Protein AF-A0A8T2MP63-F1 (afdb_monomer)

Radius of gyration: 45.12 Å; Cα contacts (8 Å, |Δi|>4): 1396; chains: 1; bounding box: 108×59×143 Å

Foldseek 3Di:
DEAAAEDAAEAAEAAAEDADEHAYYHAEYAAEHAEYHAEYEDEYAEYHHEYAAEYAEYHAYYAHYHHEYHAEYAAEYAEYHHAYEEYEEEYAHEHAAEYAEYAAYYEYYEYEYHAEHAAEYAEYAAEYEDEYAEYAAEHAAEYEEYHAEYEEEYAEYAHDYAAEYEEYAHEYEAEYEEYHADHEADYNYYHYYYHHYYNDYDHDHPDDDDDDDDDDDDDDDDDDDDDDDDDDDDDDDDPDPDDADDDDQEDEDEAQAKDKRKHFDPAQFDWKFKDQPNQTQDIQPDGRDPDPQKAWDDRDRGITMIMGGRDHQVSFAKMKIWTHGPPGIDIDIYTYHYWYWKDWPDWDAADEEEQQAKDKIFTDIDIVVRKWKWKAFPPPRDIDTDRIDIDGRDHQVSQGKIKIWIGDPPDHIDIDIYGYHYFDWKDWDDFEAWADDAQAKTKGKIFIDGVVFWDKFKDDPNDGDDDDPQAWDWDDDRGMIMIMGHGDDPVPFDKMKMWIGDPHGIDIDIYTHHHPPPDDPDDDDDDDDDDDDDDDDDDDDDDDDDD

Structure (mmCIF, N/CA/C/O backbone):
data_AF-A0A8T2MP63-F1
#
_entry.id   AF-A0A8T2MP63-F1
#
loop_
_atom_site.group_PDB
_atom_site.id
_atom_site.type_symbol
_atom_site.label_atom_id
_atom_site.label_alt_id
_atom_site.label_comp_id
_atom_site.label_asym_id
_atom_site.label_entity_id
_atom_site.label_seq_id
_atom_site.pdbx_PDB_ins_code
_atom_site.Cartn_x
_atom_site.Cartn_y
_atom_site.Cartn_z
_atom_site.occupancy
_atom_site.B_iso_or_equiv
_atom_site.auth_seq_id
_atom_site.auth_comp_id
_atom_site.auth_asym_id
_atom_site.auth_atom_id
_atom_site.pdbx_PDB_model_num
ATOM 1 N N . MET A 1 1 ? -12.085 0.192 -25.936 1.00 62.94 1 MET A N 1
ATOM 2 C CA . MET A 1 1 ? -12.936 -1.019 -26.039 1.00 62.94 1 MET A CA 1
ATOM 3 C C . MET A 1 1 ? -12.039 -2.243 -26.021 1.00 62.94 1 MET A C 1
ATOM 5 O O . MET A 1 1 ? -11.106 -2.307 -26.819 1.00 62.94 1 MET A O 1
ATOM 9 N N . GLU A 1 2 ? -12.310 -3.171 -25.109 1.00 70.00 2 GLU A N 1
ATOM 10 C CA . GLU A 1 2 ? -11.537 -4.400 -24.905 1.00 70.00 2 GLU A CA 1
ATOM 11 C C . GLU A 1 2 ? -12.391 -5.622 -25.235 1.00 70.00 2 GLU A C 1
ATOM 13 O O . GLU A 1 2 ? -13.599 -5.631 -24.996 1.00 70.00 2 GLU A O 1
ATOM 18 N N . ILE A 1 3 ? -11.767 -6.661 -25.787 1.00 70.75 3 ILE A N 1
ATOM 19 C CA . ILE A 1 3 ? -12.420 -7.950 -26.026 1.00 70.75 3 ILE A CA 1
ATOM 20 C C . ILE A 1 3 ? -11.641 -9.027 -25.280 1.00 70.75 3 ILE A C 1
ATOM 22 O O . ILE A 1 3 ? -10.542 -9.403 -25.692 1.00 70.75 3 ILE A O 1
ATOM 26 N N . LYS A 1 4 ? -12.239 -9.556 -24.209 1.00 76.25 4 LYS A N 1
ATOM 27 C CA . LYS A 1 4 ? -11.685 -10.650 -23.405 1.00 76.25 4 LYS A CA 1
ATOM 28 C C . LYS A 1 4 ? -12.496 -11.920 -23.640 1.00 76.25 4 LYS A C 1
ATOM 30 O O . LYS A 1 4 ? -13.714 -11.939 -23.498 1.00 76.25 4 LYS A O 1
ATOM 35 N N . THR A 1 5 ? -11.815 -12.986 -24.048 1.00 73.44 5 THR A N 1
ATOM 36 C CA . THR A 1 5 ? -12.402 -14.318 -24.237 1.00 73.44 5 THR A CA 1
ATOM 37 C C . THR A 1 5 ? -11.623 -15.319 -23.406 1.00 73.44 5 THR A C 1
ATOM 39 O O . THR A 1 5 ? -10.478 -15.650 -23.713 1.00 73.44 5 THR A O 1
ATOM 42 N N . GLU A 1 6 ? -12.250 -15.805 -22.341 1.00 74.62 6 GLU A N 1
ATOM 43 C CA . GLU A 1 6 ? -11.635 -16.742 -21.409 1.00 74.62 6 GLU A CA 1
ATOM 44 C C . GLU A 1 6 ? -12.452 -18.025 -21.334 1.00 74.62 6 GLU A C 1
ATOM 46 O O . GLU A 1 6 ? -13.681 -18.011 -21.288 1.00 74.62 6 GLU A O 1
ATOM 51 N N . SER A 1 7 ? -11.766 -19.165 -21.322 1.00 69.06 7 SER A N 1
ATOM 52 C CA . SER A 1 7 ? -12.423 -20.459 -21.172 1.00 69.06 7 SER A CA 1
ATOM 53 C C . SER A 1 7 ? -11.658 -21.380 -20.236 1.00 69.06 7 SER A C 1
ATOM 55 O O . SER A 1 7 ? -10.466 -21.665 -20.413 1.00 69.06 7 SER A O 1
ATOM 57 N N . ARG A 1 8 ? -12.396 -21.924 -19.262 1.00 65.88 8 ARG A N 1
ATOM 58 C CA . ARG A 1 8 ? -11.932 -22.994 -18.366 1.00 65.88 8 ARG A CA 1
ATOM 59 C C . ARG A 1 8 ? -11.860 -24.350 -19.084 1.00 65.88 8 ARG A C 1
ATOM 61 O O . ARG A 1 8 ? -11.043 -25.196 -18.721 1.00 65.88 8 ARG A O 1
ATOM 68 N N . LEU A 1 9 ? -12.658 -24.532 -20.138 1.00 61.91 9 LEU A N 1
ATOM 69 C CA . LEU A 1 9 ? -12.669 -25.712 -21.007 1.00 61.91 9 LEU A CA 1
ATOM 70 C C . LEU A 1 9 ? -11.862 -25.466 -22.294 1.00 61.91 9 LEU A C 1
ATOM 72 O O . LEU A 1 9 ? -11.382 -24.364 -22.559 1.00 61.91 9 LEU A O 1
ATOM 76 N N . GLY A 1 10 ? -11.647 -26.505 -23.102 1.00 61.91 10 GLY A N 1
ATOM 77 C CA . GLY A 1 10 ? -10.907 -26.356 -24.359 1.00 61.91 10 GLY A CA 1
ATOM 78 C C . GLY A 1 10 ? -11.683 -25.534 -25.386 1.00 61.91 10 GLY A C 1
ATOM 79 O O . GLY A 1 10 ? -12.716 -25.986 -25.870 1.00 61.91 10 GLY A O 1
ATOM 80 N N . LEU A 1 11 ? -11.154 -24.372 -25.773 1.00 65.81 11 LEU A N 1
ATOM 81 C CA . LEU A 1 11 ? -11.698 -23.581 -26.878 1.00 65.81 11 LEU A CA 1
ATOM 82 C C . LEU A 1 11 ? -11.434 -24.275 -28.221 1.00 65.81 11 LEU A C 1
ATOM 84 O O . LEU A 1 11 ? -10.289 -24.460 -28.648 1.00 65.81 11 LEU A O 1
ATOM 88 N N . LYS A 1 12 ? -12.511 -24.664 -28.914 1.00 70.81 12 LYS A N 1
ATOM 89 C CA . LYS A 1 12 ? -12.406 -25.171 -30.289 1.00 70.81 12 LYS A CA 1
ATOM 90 C C . LYS A 1 12 ? -12.010 -24.039 -31.239 1.00 70.81 12 LYS A C 1
ATOM 92 O O . LYS A 1 12 ? -11.075 -24.222 -32.007 1.00 70.81 12 LYS A O 1
ATOM 97 N N . GLU A 1 13 ? -12.652 -22.880 -31.163 1.00 75.62 13 GLU A N 1
ATOM 98 C CA . GLU A 1 13 ? -12.345 -21.755 -32.045 1.00 75.62 13 GLU A CA 1
ATOM 99 C C . GLU A 1 13 ? -12.647 -20.415 -31.363 1.00 75.62 13 GLU A C 1
ATOM 101 O O . GLU A 1 13 ? -13.695 -20.266 -30.744 1.00 75.62 13 GLU A O 1
ATOM 106 N N . ALA A 1 14 ? -11.742 -19.444 -31.504 1.00 74.25 14 ALA A N 1
ATOM 107 C CA . ALA A 1 14 ? -11.954 -18.047 -31.133 1.00 74.25 14 ALA A CA 1
ATOM 108 C C . ALA A 1 14 ? -11.855 -17.182 -32.400 1.00 74.25 14 ALA A C 1
ATOM 110 O O . ALA A 1 14 ? -10.784 -17.060 -32.999 1.00 74.25 14 ALA A O 1
ATOM 111 N N . LYS A 1 15 ? -12.981 -16.615 -32.851 1.00 78.94 15 LYS A N 1
ATOM 112 C CA . LYS A 1 15 ? -13.065 -15.753 -34.041 1.00 78.94 15 LYS A CA 1
ATOM 113 C C . LYS A 1 15 ? -13.423 -14.333 -33.617 1.00 78.94 15 LYS A C 1
ATOM 115 O O . LYS A 1 15 ? -14.566 -14.075 -33.268 1.00 78.94 15 LYS A O 1
ATOM 120 N N . ILE A 1 16 ? -12.480 -13.406 -33.743 1.00 73.75 16 ILE A N 1
ATOM 121 C CA . ILE A 1 16 ? -12.694 -11.987 -33.446 1.00 73.75 16 ILE A CA 1
ATOM 122 C C . ILE A 1 16 ? -12.558 -11.194 -34.747 1.00 73.75 16 ILE A C 1
ATOM 124 O O . ILE A 1 16 ? -11.538 -11.265 -35.442 1.00 73.75 16 ILE A O 1
ATOM 128 N N . LYS A 1 17 ? -13.616 -10.463 -35.112 1.00 74.38 17 LYS A N 1
ATOM 129 C CA . LYS A 1 17 ? -13.642 -9.555 -36.263 1.00 74.38 17 LYS A CA 1
ATOM 130 C C . LYS A 1 17 ? -14.071 -8.176 -35.778 1.00 74.38 17 LYS A C 1
ATOM 132 O O . LYS A 1 17 ? -15.233 -8.006 -35.438 1.00 74.38 17 LYS A O 1
ATOM 137 N N . SER A 1 18 ? -13.162 -7.207 -35.812 1.00 64.38 18 SER A N 1
ATOM 138 C CA . SER A 1 18 ? -13.480 -5.813 -35.488 1.00 64.38 18 SER A CA 1
ATOM 139 C C . SER A 1 18 ? -13.282 -4.894 -36.689 1.00 64.38 18 SER A C 1
ATOM 141 O O . SER A 1 18 ? -12.369 -5.078 -37.505 1.00 64.38 18 SER A O 1
ATOM 143 N N . ARG A 1 19 ? -14.169 -3.902 -36.808 1.00 63.41 19 ARG A N 1
ATOM 144 C CA . ARG A 1 19 ? -14.019 -2.761 -37.722 1.00 63.41 19 ARG A CA 1
ATOM 145 C C . ARG A 1 19 ? -13.552 -1.492 -36.998 1.00 63.41 19 ARG A C 1
ATOM 147 O O . ARG A 1 19 ? -13.083 -0.598 -37.690 1.00 63.41 19 ARG A O 1
ATOM 154 N N . LEU A 1 20 ? -13.654 -1.453 -35.668 1.00 59.06 20 LEU A N 1
ATOM 155 C CA . LEU A 1 20 ? -13.300 -0.333 -34.790 1.00 59.06 20 LEU A CA 1
ATOM 156 C C . LEU A 1 20 ? -11.891 -0.515 -34.209 1.00 59.06 20 LEU A C 1
ATOM 158 O O . LEU A 1 20 ? -11.366 -1.634 -34.208 1.00 59.06 20 LEU A O 1
ATOM 162 N N . GLY A 1 21 ? -11.290 0.573 -33.718 1.00 62.19 21 GLY A N 1
ATOM 163 C CA . GLY A 1 21 ? -10.065 0.495 -32.922 1.00 62.19 21 GLY A CA 1
ATOM 164 C C . GLY A 1 21 ? -10.352 -0.182 -31.581 1.00 62.19 21 GLY A C 1
ATOM 165 O O . GLY A 1 21 ? -11.314 0.177 -30.904 1.00 62.19 21 GLY A O 1
ATOM 166 N N . LEU A 1 22 ? -9.562 -1.191 -31.219 1.00 63.44 22 LEU A N 1
ATOM 167 C CA . LEU A 1 22 ? -9.663 -1.862 -29.919 1.00 63.44 22 LEU A CA 1
ATOM 168 C C . LEU A 1 22 ? -8.367 -1.616 -29.157 1.00 63.44 22 LEU A C 1
ATOM 170 O O . LEU A 1 22 ? -7.295 -1.654 -29.752 1.00 63.44 22 LEU A O 1
ATOM 174 N N . MET A 1 23 ? -8.468 -1.381 -27.855 1.00 60.72 23 MET A N 1
ATOM 175 C CA . MET A 1 23 ? -7.282 -1.256 -27.007 1.00 60.72 23 MET A CA 1
ATOM 176 C C . MET A 1 23 ? -6.679 -2.648 -26.804 1.00 60.72 23 MET A C 1
ATOM 178 O O . MET A 1 23 ? -5.581 -2.910 -27.278 1.00 60.72 23 MET A O 1
ATOM 182 N N . GLU A 1 24 ? -7.454 -3.595 -26.276 1.00 72.44 24 GLU A N 1
ATOM 183 C CA . GLU A 1 24 ? -6.958 -4.937 -25.956 1.00 72.44 24 GLU A CA 1
ATOM 184 C C . GLU A 1 24 ? -7.805 -6.041 -26.610 1.00 72.44 24 GLU A C 1
ATOM 186 O O . GLU A 1 24 ? -9.043 -5.998 -26.610 1.00 72.44 24 GLU A O 1
ATOM 191 N N . ILE A 1 25 ? -7.138 -7.072 -27.137 1.00 72.56 25 ILE A N 1
ATOM 192 C CA . ILE A 1 25 ? -7.751 -8.364 -27.453 1.00 72.56 25 ILE A CA 1
ATOM 193 C C . ILE A 1 25 ? -7.033 -9.466 -26.678 1.00 72.56 25 ILE A C 1
ATOM 195 O O . ILE A 1 25 ? -5.917 -9.858 -27.026 1.00 72.56 25 ILE A O 1
ATOM 199 N N . LYS A 1 26 ? -7.733 -10.049 -25.703 1.00 78.50 26 LYS A N 1
ATOM 200 C CA . LYS A 1 26 ? -7.238 -11.149 -24.875 1.00 78.50 26 LYS A CA 1
ATOM 201 C C . LYS A 1 26 ? -8.003 -12.434 -25.169 1.00 78.50 26 LYS A C 1
ATOM 203 O O . LYS A 1 26 ? -9.230 -12.498 -25.058 1.00 78.50 26 LYS A O 1
ATOM 208 N N . THR A 1 27 ? -7.284 -13.484 -25.549 1.00 76.50 27 THR A N 1
ATOM 209 C CA . THR A 1 27 ? -7.845 -14.825 -25.774 1.00 76.50 27 THR A CA 1
ATOM 210 C C . THR A 1 27 ? -7.077 -15.843 -24.936 1.00 76.50 27 THR A C 1
ATOM 212 O O . THR A 1 27 ? -5.914 -16.137 -25.213 1.00 76.50 27 THR A O 1
ATOM 215 N N . GLU A 1 28 ? -7.725 -16.396 -23.911 1.00 77.12 28 GLU A N 1
ATOM 216 C CA . GLU A 1 28 ? -7.112 -17.356 -22.992 1.00 77.12 28 GLU A CA 1
ATOM 217 C C . GLU A 1 28 ? -7.885 -18.679 -22.925 1.00 77.12 28 GLU A C 1
ATOM 219 O O . GLU A 1 28 ? -9.092 -18.740 -22.685 1.00 77.12 28 GLU A O 1
ATOM 224 N N . SER A 1 29 ? -7.155 -19.785 -23.095 1.00 74.81 29 SER A N 1
ATOM 225 C CA . SER A 1 29 ? -7.677 -21.147 -22.936 1.00 74.81 29 SER A CA 1
ATOM 226 C C . SER A 1 29 ? -6.884 -21.913 -21.880 1.00 74.81 29 SER A C 1
ATOM 228 O O . SER A 1 29 ? -5.683 -22.164 -22.051 1.00 74.81 29 SER A O 1
ATOM 230 N N . ARG A 1 30 ? -7.557 -22.378 -20.812 1.00 71.62 30 ARG A N 1
ATOM 231 C CA . ARG A 1 30 ? -6.936 -23.238 -19.780 1.00 71.62 30 ARG A CA 1
ATOM 232 C C . ARG A 1 30 ? -6.617 -24.658 -20.271 1.00 71.62 30 ARG A C 1
ATOM 234 O O . ARG A 1 30 ? -5.826 -25.354 -19.637 1.00 71.62 30 ARG A O 1
ATOM 241 N N . ARG A 1 31 ? -7.188 -25.097 -21.399 1.00 74.19 31 ARG A N 1
ATOM 242 C CA . ARG A 1 31 ? -6.862 -26.376 -22.059 1.00 74.19 31 ARG A CA 1
ATOM 243 C C . ARG A 1 31 ? -6.221 -26.113 -23.432 1.00 74.19 31 ARG A C 1
ATOM 245 O O . ARG A 1 31 ? -5.280 -25.331 -23.541 1.00 74.19 31 ARG A O 1
ATOM 252 N N . SER A 1 32 ? -6.638 -26.823 -24.481 1.00 72.50 32 SER A N 1
ATOM 253 C CA . SER A 1 32 ? -6.156 -26.605 -25.851 1.00 72.50 32 SER A CA 1
ATOM 254 C C . SER A 1 32 ? -6.996 -25.552 -26.562 1.00 72.50 32 SER A C 1
ATOM 256 O O . SER A 1 32 ? -8.220 -25.583 -26.438 1.00 72.50 32 SER A O 1
ATOM 258 N N . LEU A 1 33 ? -6.356 -24.693 -27.352 1.00 71.62 33 LEU A N 1
ATOM 259 C CA . LEU A 1 33 ? -7.010 -23.795 -28.300 1.00 71.62 33 LEU A CA 1
ATOM 260 C C . LEU A 1 33 ? -6.741 -24.327 -29.714 1.00 71.62 33 LEU A C 1
ATOM 262 O O . LEU A 1 33 ? -5.589 -24.369 -30.154 1.00 71.62 33 LEU A O 1
ATOM 266 N N . LYS A 1 34 ? -7.767 -24.823 -30.425 1.00 74.62 34 LYS A N 1
ATOM 267 C CA . LYS A 1 34 ? -7.511 -25.352 -31.780 1.00 74.62 34 LYS A CA 1
ATOM 268 C C . LYS A 1 34 ? -7.242 -24.205 -32.753 1.00 74.62 34 LYS A C 1
ATOM 270 O O . LYS A 1 34 ? -6.262 -24.282 -33.482 1.00 74.62 34 LYS A O 1
ATOM 275 N N . GLU A 1 35 ? -8.045 -23.147 -32.749 1.00 78.00 35 GLU A N 1
ATOM 276 C CA . GLU A 1 35 ? -7.839 -22.038 -33.681 1.00 78.00 35 GLU A CA 1
ATOM 277 C C . GLU A 1 35 ? -8.184 -20.674 -33.071 1.00 78.00 35 GLU A C 1
ATOM 279 O O . GLU A 1 35 ? -9.257 -20.499 -32.498 1.00 78.00 35 GLU A O 1
ATOM 284 N N . ALA A 1 36 ? -7.285 -19.701 -33.241 1.00 78.75 36 ALA A N 1
ATOM 285 C CA . ALA A 1 36 ? -7.506 -18.288 -32.946 1.00 78.75 36 ALA A CA 1
ATOM 286 C C . ALA A 1 36 ? -7.430 -17.477 -34.247 1.00 78.75 36 ALA A C 1
ATOM 288 O O . ALA A 1 36 ? -6.395 -17.446 -34.913 1.00 78.75 36 ALA A O 1
ATOM 289 N N . LYS A 1 37 ? -8.527 -16.826 -34.635 1.00 81.69 37 LYS A N 1
ATOM 290 C CA . LYS A 1 37 ? -8.643 -15.995 -35.840 1.00 81.69 37 LYS A CA 1
ATOM 291 C C . LYS A 1 37 ? -8.996 -14.570 -35.434 1.00 81.69 37 LYS A C 1
ATOM 293 O O . LYS A 1 37 ? -10.152 -14.290 -35.132 1.00 81.69 37 LYS A O 1
ATOM 298 N N . ILE A 1 38 ? -8.029 -13.665 -35.522 1.00 76.06 38 ILE A N 1
ATOM 299 C CA . ILE A 1 38 ? -8.208 -12.248 -35.195 1.00 76.06 38 ILE A CA 1
ATOM 300 C C . ILE A 1 38 ? -8.053 -11.425 -36.476 1.00 76.06 38 ILE A C 1
ATOM 302 O O . ILE A 1 38 ? -7.041 -11.517 -37.179 1.00 76.06 38 ILE A O 1
ATOM 306 N N . LYS A 1 39 ? -9.087 -10.652 -36.823 1.00 75.12 39 LYS A N 1
ATOM 307 C CA . LYS A 1 39 ? -9.089 -9.723 -37.961 1.00 75.12 39 LYS A CA 1
ATOM 308 C C . LYS A 1 39 ? -9.514 -8.330 -37.499 1.00 75.12 39 LYS A C 1
ATOM 310 O O . LYS A 1 39 ? -10.656 -8.173 -37.076 1.00 75.12 39 LYS A O 1
ATOM 315 N N . SER A 1 40 ? -8.650 -7.332 -37.676 1.00 68.00 40 SER A N 1
ATOM 316 C CA . SER A 1 40 ? -8.985 -5.919 -37.433 1.00 68.00 40 SER A CA 1
ATOM 317 C C . SER A 1 40 ? -8.682 -5.017 -38.635 1.00 68.00 40 SER A C 1
ATOM 319 O O . SER A 1 40 ? -7.784 -5.300 -39.439 1.00 68.00 40 SER A O 1
ATOM 321 N N . ARG A 1 41 ? -9.476 -3.946 -38.789 1.00 61.34 41 ARG A N 1
ATOM 322 C CA . ARG A 1 41 ? -9.309 -2.900 -39.818 1.00 61.34 41 ARG A CA 1
ATOM 323 C C . ARG A 1 41 ? -8.666 -1.605 -39.296 1.00 61.34 41 ARG A C 1
ATOM 325 O O . ARG A 1 41 ? -8.048 -0.933 -40.118 1.00 61.34 41 ARG A O 1
ATOM 332 N N . LEU A 1 42 ? -8.789 -1.288 -38.006 1.00 58.78 42 LEU A N 1
ATOM 333 C CA . LEU A 1 42 ? -8.240 -0.091 -37.344 1.00 58.78 42 LEU A CA 1
ATOM 334 C C . LEU A 1 42 ? -7.295 -0.501 -36.195 1.00 58.78 42 LEU A C 1
ATOM 336 O O . LEU A 1 42 ? -7.203 -1.694 -35.894 1.00 58.78 42 LEU A O 1
ATOM 340 N N . GLY A 1 43 ? -6.566 0.469 -35.627 1.00 58.12 43 GLY A N 1
ATOM 341 C CA . GLY A 1 43 ? -5.511 0.267 -34.623 1.00 58.12 43 GLY A CA 1
ATOM 342 C C . GLY A 1 43 ? -5.912 -0.683 -33.491 1.00 58.12 43 GLY A C 1
ATOM 343 O O . GLY A 1 43 ? -7.002 -0.566 -32.936 1.00 58.12 43 GLY A O 1
ATOM 344 N N . LEU A 1 44 ? -5.039 -1.645 -33.197 1.00 59.31 44 LEU A N 1
ATOM 345 C CA . LEU A 1 44 ? -5.096 -2.523 -32.025 1.00 59.31 44 LEU A CA 1
ATOM 346 C C . LEU A 1 44 ? -3.870 -2.216 -31.173 1.00 59.31 44 LEU A C 1
ATOM 348 O O . LEU A 1 44 ? -2.822 -2.159 -31.801 1.00 59.31 44 LEU A O 1
ATOM 352 N N . MET A 1 45 ? -3.982 -2.024 -29.855 1.00 57.69 45 MET A N 1
ATOM 353 C CA . MET A 1 45 ? -2.838 -1.708 -28.974 1.00 57.69 45 MET A CA 1
ATOM 354 C C . MET A 1 45 ? -2.178 -2.970 -28.389 1.00 57.69 45 MET A C 1
ATOM 356 O O . MET A 1 45 ? -0.957 -3.043 -28.307 1.00 57.69 45 MET A O 1
ATOM 360 N N . GLU A 1 46 ? -2.959 -4.006 -28.067 1.00 69.88 46 GLU A N 1
ATOM 361 C CA . GLU A 1 46 ? -2.416 -5.287 -27.597 1.00 69.88 46 GLU A CA 1
ATOM 362 C C . GLU A 1 46 ? -3.231 -6.487 -28.104 1.00 69.88 46 GLU A C 1
ATOM 364 O O . GLU A 1 46 ? -4.469 -6.493 -28.094 1.00 69.88 46 GLU A O 1
ATOM 369 N N . ILE A 1 47 ? -2.533 -7.540 -28.545 1.00 72.38 47 ILE A N 1
ATOM 370 C CA . ILE A 1 47 ? -3.127 -8.851 -28.827 1.00 72.38 47 ILE A CA 1
ATOM 371 C C . ILE A 1 47 ? -2.403 -9.927 -28.026 1.00 72.38 47 ILE A C 1
ATOM 373 O O . ILE A 1 47 ? -1.298 -10.341 -28.386 1.00 72.38 47 ILE A O 1
ATOM 377 N N . LYS A 1 48 ? -3.094 -10.488 -27.032 1.00 78.56 48 LYS A N 1
ATOM 378 C CA . LYS A 1 48 ? -2.611 -11.625 -26.251 1.00 78.56 48 LYS A CA 1
ATOM 379 C C . LYS A 1 48 ? -3.408 -12.886 -26.567 1.00 78.56 48 LYS A C 1
ATOM 381 O O . LYS A 1 48 ? -4.625 -12.968 -26.383 1.00 78.56 48 LYS A O 1
ATOM 386 N N . THR A 1 49 ? -2.710 -13.904 -27.062 1.00 76.50 49 THR A N 1
ATOM 387 C CA . THR A 1 49 ? -3.280 -15.228 -27.357 1.00 76.50 49 THR A CA 1
ATOM 388 C C . THR A 1 49 ? -2.512 -16.296 -26.587 1.00 76.50 49 THR A C 1
ATOM 390 O O . THR A 1 49 ? -1.365 -16.606 -26.911 1.00 76.50 49 THR A O 1
ATOM 393 N N . GLU A 1 50 ? -3.137 -16.871 -25.559 1.00 78.19 50 GLU A N 1
ATOM 394 C CA . GLU A 1 50 ? -2.478 -17.819 -24.660 1.00 78.19 50 GLU A CA 1
ATOM 395 C C . GLU A 1 50 ? -3.245 -19.147 -24.554 1.00 78.19 50 GLU A C 1
ATOM 397 O O . GLU A 1 50 ? -4.456 -19.209 -24.315 1.00 78.19 50 GLU A O 1
ATOM 402 N N . SER A 1 51 ? -2.519 -20.259 -24.711 1.00 75.25 51 SER A N 1
ATOM 403 C CA . SER A 1 51 ? -3.037 -21.601 -24.435 1.00 75.25 51 SER A CA 1
ATOM 404 C C . SER A 1 51 ? -2.159 -22.351 -23.437 1.00 75.25 51 SER A C 1
ATOM 406 O O . SER A 1 51 ? -0.986 -22.643 -23.699 1.00 75.25 51 SER A O 1
ATOM 408 N N . ARG A 1 52 ? -2.767 -22.781 -22.319 1.00 71.88 52 ARG A N 1
ATOM 409 C CA . ARG A 1 52 ? -2.088 -23.568 -21.274 1.00 71.88 52 ARG A CA 1
ATOM 410 C C . ARG A 1 52 ? -1.767 -25.012 -21.677 1.00 71.88 52 ARG A C 1
ATOM 412 O O . ARG A 1 52 ? -1.018 -25.674 -20.963 1.00 71.88 52 ARG A O 1
ATOM 419 N N . ARG A 1 53 ? -2.300 -25.513 -22.799 1.00 72.50 53 ARG A N 1
ATOM 420 C CA . ARG A 1 53 ? -1.984 -26.846 -23.340 1.00 72.50 53 ARG A CA 1
ATOM 421 C C . ARG A 1 53 ? -1.376 -26.736 -24.737 1.00 72.50 53 ARG A C 1
ATOM 423 O O . ARG A 1 53 ? -0.169 -26.596 -24.848 1.00 72.50 53 ARG A O 1
ATOM 430 N N . SER A 1 54 ? -2.161 -26.798 -25.808 1.00 72.19 54 SER A N 1
ATOM 431 C CA . SER A 1 54 ? -1.645 -26.688 -27.184 1.00 72.19 54 SER A CA 1
ATOM 432 C C . SER A 1 54 ? -2.451 -25.695 -28.007 1.00 72.19 54 SER A C 1
ATOM 434 O O . SER A 1 54 ? -3.679 -25.671 -27.907 1.00 72.19 54 SER A O 1
ATOM 436 N N . LEU A 1 55 ? -1.743 -24.926 -28.835 1.00 73.00 55 LEU A N 1
ATOM 437 C CA . LEU A 1 55 ? -2.303 -24.014 -29.824 1.00 73.00 55 LEU A CA 1
ATOM 438 C C . LEU A 1 55 ? -2.096 -24.631 -31.211 1.00 73.00 55 LEU A C 1
ATOM 440 O O . LEU A 1 55 ? -0.958 -24.755 -31.669 1.00 73.00 55 LEU A O 1
ATOM 444 N N . LYS A 1 56 ? -3.156 -25.074 -31.901 1.00 75.88 56 LYS A N 1
ATOM 445 C CA . LYS A 1 56 ? -2.936 -25.619 -33.256 1.00 75.88 56 LYS A CA 1
ATOM 446 C C . LYS A 1 56 ? -2.673 -24.489 -34.249 1.00 75.88 56 LYS A C 1
ATOM 448 O O . LYS A 1 56 ? -1.672 -24.561 -34.949 1.00 75.88 56 LYS A O 1
ATOM 453 N N . GLU A 1 57 ? -3.503 -23.454 -34.294 1.00 78.81 57 GLU A N 1
ATOM 454 C CA . GLU A 1 57 ? -3.311 -22.364 -35.253 1.00 78.81 57 GLU A CA 1
ATOM 455 C C . GLU A 1 57 ? -3.668 -20.985 -34.681 1.00 78.81 57 GLU A C 1
ATOM 457 O O . GLU A 1 57 ? -4.742 -20.801 -34.109 1.00 78.81 57 GLU A O 1
ATOM 462 N N . ALA A 1 58 ? -2.788 -20.005 -34.898 1.00 78.94 58 ALA A N 1
ATOM 463 C CA . ALA A 1 58 ? -3.049 -18.586 -34.668 1.00 78.94 58 ALA A CA 1
ATOM 464 C C . ALA A 1 58 ? -2.962 -17.815 -35.990 1.00 78.94 58 ALA A C 1
ATOM 466 O O . ALA A 1 58 ? -1.922 -17.786 -36.645 1.00 78.94 58 ALA A O 1
ATOM 467 N N . LYS A 1 59 ? -4.065 -17.183 -36.394 1.00 82.19 59 LYS A N 1
ATOM 468 C CA . LYS A 1 59 ? -4.184 -16.349 -37.594 1.00 82.19 59 LYS A CA 1
ATOM 469 C C . LYS A 1 59 ? -4.519 -14.919 -37.180 1.00 82.19 59 LYS A C 1
ATOM 471 O O . LYS A 1 59 ? -5.678 -14.618 -36.899 1.00 82.19 59 LYS A O 1
ATOM 476 N N . ILE A 1 60 ? -3.536 -14.029 -37.239 1.00 76.50 60 ILE A N 1
ATOM 477 C CA . ILE A 1 60 ? -3.699 -12.613 -36.892 1.00 76.50 60 ILE A CA 1
ATOM 478 C C . ILE A 1 60 ? -3.524 -11.765 -38.154 1.00 76.50 60 ILE A C 1
ATOM 480 O O . ILE A 1 60 ? -2.520 -11.870 -38.865 1.00 76.50 60 ILE A O 1
ATOM 484 N N . LYS A 1 61 ? -4.532 -10.948 -38.476 1.00 75.38 61 LYS A N 1
ATOM 485 C CA . LYS A 1 61 ? -4.508 -10.014 -39.609 1.00 75.38 61 LYS A CA 1
ATOM 486 C C . LYS A 1 61 ? -4.942 -8.623 -39.154 1.00 75.38 61 LYS A C 1
ATOM 488 O O . LYS A 1 61 ? -6.104 -8.454 -38.790 1.00 75.38 61 LYS A O 1
ATOM 493 N N . SER A 1 62 ? -4.058 -7.633 -39.271 1.00 68.69 62 SER A N 1
ATOM 494 C CA . SER A 1 62 ? -4.388 -6.225 -38.994 1.00 68.69 62 SER A CA 1
ATOM 495 C C . SER A 1 62 ? -3.893 -5.270 -40.089 1.00 68.69 62 SER A C 1
ATOM 497 O O . SER A 1 62 ? -2.922 -5.559 -40.798 1.00 68.69 62 SER 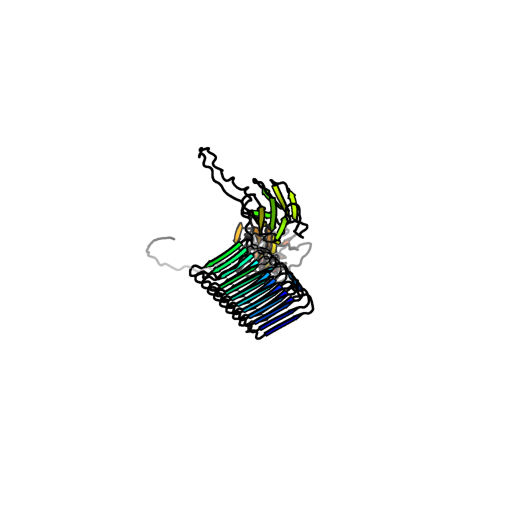A O 1
ATOM 499 N N . ARG A 1 63 ? -4.595 -4.140 -40.267 1.00 64.19 63 ARG A N 1
ATOM 500 C CA . ARG A 1 63 ? -4.227 -3.048 -41.192 1.00 64.19 63 ARG A CA 1
ATOM 501 C C . ARG A 1 63 ? -3.428 -1.923 -40.514 1.00 64.19 63 ARG A C 1
ATOM 503 O O . ARG A 1 63 ? -2.583 -1.342 -41.184 1.00 64.19 63 ARG A O 1
ATOM 510 N N . LEU A 1 64 ? -3.687 -1.655 -39.238 1.00 60.41 64 LEU A N 1
ATOM 511 C CA . LEU A 1 64 ? -3.032 -0.655 -38.390 1.00 60.41 64 LEU A CA 1
ATOM 512 C C . LEU A 1 64 ? -2.768 -1.346 -37.044 1.00 60.41 64 LEU A C 1
ATOM 514 O O . LEU A 1 64 ? -3.694 -1.928 -36.480 1.00 60.41 64 LEU A O 1
ATOM 518 N N . GLY A 1 65 ? -1.520 -1.398 -36.591 1.00 54.97 65 GLY A N 1
ATOM 519 C CA . GLY A 1 65 ? -1.125 -2.015 -35.324 1.00 54.97 65 GLY A CA 1
ATOM 520 C C . GLY A 1 65 ? -0.407 -0.995 -34.453 1.00 54.97 65 GLY A C 1
ATOM 521 O O . GLY A 1 65 ? 0.462 -0.284 -34.948 1.00 54.97 65 GLY A O 1
ATOM 522 N N . LEU A 1 66 ? -0.795 -0.929 -33.190 1.00 53.62 66 LEU A N 1
ATOM 523 C CA . LEU A 1 66 ? -0.078 -0.268 -32.114 1.00 53.62 66 LEU A CA 1
ATOM 524 C C . LEU A 1 66 ? 0.405 -1.367 -31.146 1.00 53.62 66 LEU A C 1
ATOM 526 O O . LEU A 1 66 ? -0.280 -2.359 -30.934 1.00 53.62 66 LEU A O 1
ATOM 530 N N . MET A 1 67 ? 1.620 -1.187 -30.640 1.00 62.28 67 MET A N 1
ATOM 531 C CA . MET A 1 67 ? 2.258 -1.839 -29.490 1.00 62.28 67 MET A CA 1
ATOM 532 C C . MET A 1 67 ? 2.644 -3.337 -29.518 1.00 62.28 67 MET A C 1
ATOM 534 O O . MET A 1 67 ? 3.818 -3.595 -29.775 1.00 62.28 67 MET A O 1
ATOM 538 N N . GLU A 1 68 ? 1.786 -4.333 -29.240 1.00 70.12 68 GLU A N 1
ATOM 539 C CA . GLU A 1 68 ? 2.297 -5.699 -28.933 1.00 70.12 68 GLU A CA 1
ATOM 540 C C . GLU A 1 68 ? 1.435 -6.868 -29.453 1.00 70.12 68 GLU A C 1
ATOM 542 O O . GLU A 1 68 ? 0.206 -6.894 -29.324 1.00 70.12 68 GLU A O 1
ATOM 547 N N . ILE A 1 69 ? 2.085 -7.897 -30.023 1.00 73.06 69 ILE A N 1
ATOM 548 C CA . ILE A 1 69 ? 1.449 -9.193 -30.319 1.00 73.06 69 ILE A CA 1
ATOM 549 C C . ILE A 1 69 ? 2.179 -10.320 -29.597 1.00 73.06 69 ILE A C 1
ATOM 551 O O . ILE A 1 69 ? 3.265 -10.741 -30.009 1.00 73.06 69 ILE A O 1
ATOM 555 N N . LYS A 1 70 ? 1.495 -10.907 -28.614 1.00 78.12 70 LYS A N 1
ATOM 556 C CA . LYS A 1 70 ? 1.977 -12.042 -27.834 1.00 78.12 70 LYS A CA 1
ATOM 557 C C . LYS A 1 70 ? 1.188 -13.308 -28.154 1.00 78.12 70 LYS A C 1
ATOM 559 O O . LYS A 1 70 ? -0.030 -13.401 -27.962 1.00 78.12 70 LYS A O 1
ATOM 564 N N . THR A 1 71 ? 1.886 -14.318 -28.665 1.00 77.00 71 THR A N 1
ATOM 565 C CA . THR A 1 71 ? 1.309 -15.632 -28.991 1.00 77.00 71 THR A CA 1
ATOM 566 C C . THR A 1 71 ? 2.068 -16.731 -28.258 1.00 77.00 71 THR A C 1
ATOM 568 O O . THR A 1 71 ? 3.227 -17.015 -28.559 1.00 77.00 71 THR A O 1
ATOM 571 N N . GLU A 1 72 ? 1.411 -17.367 -27.288 1.00 78.19 72 GLU A N 1
ATOM 572 C CA . GLU A 1 72 ? 2.060 -18.305 -26.373 1.00 78.19 72 GLU A CA 1
ATOM 573 C C . GLU A 1 72 ? 1.342 -19.652 -26.289 1.00 78.19 72 GLU A C 1
ATOM 575 O O . GLU A 1 72 ? 0.117 -19.760 -26.150 1.00 78.19 72 GLU A O 1
ATOM 580 N N . SER A 1 73 ? 2.135 -20.727 -26.320 1.00 75.75 73 SER A N 1
ATOM 581 C CA . SER A 1 73 ? 1.648 -22.079 -26.052 1.00 75.75 73 SER A CA 1
ATOM 582 C C . SER A 1 73 ? 2.565 -22.869 -25.116 1.00 75.75 73 SER A C 1
ATOM 584 O O . SER A 1 73 ? 3.756 -23.057 -25.384 1.00 75.75 73 SER A O 1
ATOM 586 N N . ARG A 1 74 ? 1.984 -23.426 -24.041 1.00 70.81 74 ARG A N 1
ATOM 587 C CA . ARG A 1 74 ? 2.720 -24.207 -23.026 1.00 70.81 74 ARG A CA 1
ATOM 588 C C . ARG A 1 74 ? 3.146 -25.620 -23.447 1.00 70.81 74 ARG A C 1
ATOM 590 O O . ARG A 1 74 ? 3.990 -26.198 -22.770 1.00 70.81 74 ARG A O 1
ATOM 597 N N . LEU A 1 75 ? 2.606 -26.192 -24.522 1.00 69.88 75 LEU A N 1
ATOM 598 C CA . LEU A 1 75 ? 3.102 -27.449 -25.102 1.00 69.88 75 LEU A CA 1
ATOM 599 C C . LEU A 1 75 ? 3.552 -27.219 -26.536 1.00 69.88 75 LEU A C 1
ATOM 601 O O . LEU A 1 75 ? 4.742 -27.125 -26.791 1.00 69.88 75 LEU A O 1
ATOM 605 N N . SER A 1 76 ? 2.633 -27.132 -27.494 1.00 72.62 76 SER A N 1
ATOM 606 C CA . SER A 1 76 ? 3.004 -27.042 -28.908 1.00 72.62 76 SER A CA 1
ATOM 607 C C . SER A 1 76 ? 2.170 -26.016 -29.648 1.00 72.62 76 SER A C 1
ATOM 609 O O . SER A 1 76 ? 0.949 -25.964 -29.482 1.00 72.62 76 SER A O 1
ATOM 611 N N . LEU A 1 77 ? 2.862 -25.253 -30.492 1.00 73.00 77 LEU A N 1
ATOM 612 C CA . LEU A 1 77 ? 2.282 -24.336 -31.456 1.00 73.00 77 LEU A CA 1
ATOM 613 C C . LEU A 1 77 ? 2.491 -24.930 -32.853 1.00 73.00 77 LEU A C 1
ATOM 615 O O . LEU A 1 77 ? 3.630 -25.082 -33.302 1.00 73.00 77 LEU A O 1
ATOM 619 N N . LYS A 1 78 ? 1.423 -25.354 -33.545 1.00 76.06 78 LYS A N 1
ATOM 620 C CA . LYS A 1 78 ? 1.618 -25.916 -34.897 1.00 76.06 78 LYS A CA 1
ATOM 621 C C . LYS A 1 78 ? 1.857 -24.804 -35.914 1.00 76.06 78 LYS A C 1
ATOM 623 O O . LYS A 1 78 ? 2.829 -24.898 -36.648 1.00 76.06 78 LYS A O 1
ATOM 628 N N . GLU A 1 79 ? 1.029 -23.767 -35.950 1.00 78.88 79 GLU A N 1
ATOM 629 C CA . GLU A 1 79 ? 1.203 -22.694 -36.930 1.00 78.88 79 GLU A CA 1
ATOM 630 C C . GLU A 1 79 ? 0.830 -21.311 -36.379 1.00 78.88 79 GLU A C 1
ATOM 632 O O . GLU A 1 79 ? -0.254 -21.125 -35.825 1.00 78.88 79 GLU A O 1
ATOM 637 N N . ALA A 1 80 ? 1.711 -20.330 -36.584 1.00 79.00 80 ALA A N 1
ATOM 638 C CA . ALA A 1 80 ? 1.438 -18.910 -36.366 1.00 79.00 80 ALA A CA 1
ATOM 639 C C . ALA A 1 80 ? 1.529 -18.162 -37.702 1.00 79.00 80 ALA A C 1
ATOM 641 O O . ALA A 1 80 ? 2.584 -18.105 -38.332 1.00 79.00 80 ALA A O 1
ATOM 642 N N . LYS A 1 81 ? 0.413 -17.581 -38.147 1.00 81.62 81 LYS A N 1
ATOM 643 C CA . LYS A 1 81 ? 0.307 -16.747 -39.348 1.00 81.62 81 LYS A CA 1
ATOM 644 C C . LYS A 1 81 ? -0.032 -15.319 -38.934 1.00 81.62 81 LYS A C 1
ATOM 646 O O . LYS A 1 81 ? -1.195 -15.020 -38.657 1.00 81.62 81 LYS A O 1
ATOM 651 N N . ILE A 1 82 ? 0.954 -14.429 -38.978 1.00 76.75 82 ILE A N 1
ATOM 652 C CA . ILE A 1 82 ? 0.778 -13.017 -38.625 1.00 76.75 82 ILE A CA 1
ATOM 653 C C . ILE A 1 82 ? 0.995 -12.154 -39.871 1.00 76.75 82 ILE A C 1
ATOM 655 O O . ILE A 1 82 ? 2.017 -12.259 -40.553 1.00 76.75 82 ILE A O 1
ATOM 659 N N . LYS A 1 83 ? -0.002 -11.331 -40.222 1.00 76.19 83 LYS A N 1
ATOM 660 C CA . LYS A 1 83 ? 0.057 -10.413 -41.369 1.00 76.19 83 LYS A CA 1
ATOM 661 C C . LYS A 1 83 ? -0.367 -9.006 -40.955 1.00 76.19 83 LYS A C 1
ATOM 663 O O . LYS A 1 83 ? -1.550 -8.787 -40.693 1.00 76.19 83 LYS A O 1
ATOM 668 N N . LEU A 1 84 ? 0.572 -8.063 -40.996 1.00 69.31 84 LEU A N 1
ATOM 669 C CA . LEU A 1 84 ? 0.350 -6.661 -40.622 1.00 69.31 84 LEU A CA 1
ATOM 670 C C . LEU A 1 84 ? 0.714 -5.717 -41.777 1.00 69.31 84 LEU A C 1
ATOM 672 O O . LEU A 1 84 ? 1.568 -6.037 -42.611 1.00 69.31 84 LEU A O 1
ATOM 676 N N . ARG A 1 85 ? 0.032 -4.566 -41.860 1.00 66.19 85 ARG A N 1
ATOM 677 C CA . ARG A 1 85 ? 0.277 -3.537 -42.891 1.00 66.19 85 ARG A CA 1
ATOM 678 C C . ARG A 1 85 ? 1.033 -2.310 -42.353 1.00 66.19 85 ARG A C 1
ATOM 680 O O . ARG A 1 85 ? 1.836 -1.782 -43.111 1.00 66.19 85 ARG A O 1
ATOM 687 N N . LEU A 1 86 ? 0.799 -1.911 -41.105 1.00 62.16 86 LEU A N 1
ATOM 688 C CA . LEU A 1 86 ? 1.465 -0.835 -40.355 1.00 62.16 86 LEU A CA 1
ATOM 689 C C . LEU A 1 86 ? 1.630 -1.337 -38.910 1.00 62.16 86 LEU A C 1
ATOM 691 O O . LEU A 1 86 ? 0.678 -1.943 -38.410 1.00 62.16 86 LEU A O 1
ATOM 695 N N . GLY A 1 87 ? 2.789 -1.150 -38.277 1.00 55.53 87 GLY A N 1
ATOM 696 C CA . GLY A 1 87 ? 3.024 -1.575 -36.891 1.00 55.53 87 GLY A CA 1
ATOM 697 C C . GLY A 1 87 ? 4.248 -0.913 -36.260 1.00 55.53 87 GLY A C 1
ATOM 698 O O . GLY A 1 87 ? 5.228 -0.675 -36.954 1.00 55.53 87 GLY A O 1
ATOM 699 N N . LEU A 1 88 ? 4.177 -0.632 -34.961 1.00 55.19 88 LEU A N 1
ATOM 700 C CA . LEU A 1 88 ? 5.315 -0.281 -34.111 1.00 55.19 88 LEU A CA 1
ATOM 701 C C . LEU A 1 88 ? 5.490 -1.368 -33.038 1.00 55.19 88 LEU A C 1
ATOM 703 O O . LEU A 1 88 ? 4.490 -1.858 -32.514 1.00 55.19 88 LEU A O 1
ATOM 707 N N . MET A 1 89 ? 6.760 -1.659 -32.734 1.00 63.06 89 MET A N 1
ATOM 708 C CA . MET A 1 89 ? 7.322 -2.332 -31.551 1.00 63.06 89 MET A CA 1
ATOM 709 C C . MET A 1 89 ? 7.553 -3.862 -31.567 1.00 63.06 89 MET A C 1
ATOM 711 O O . MET A 1 89 ? 8.613 -4.246 -32.056 1.00 63.06 89 MET A O 1
ATOM 715 N N . GLU A 1 90 ? 6.681 -4.760 -31.078 1.00 69.94 90 GLU A N 1
ATOM 716 C CA . GLU A 1 90 ? 7.127 -6.146 -30.757 1.00 69.94 90 GLU A CA 1
ATOM 717 C C . GLU A 1 90 ? 6.193 -7.279 -31.245 1.00 69.94 90 GLU A C 1
ATOM 719 O O . GLU A 1 90 ? 4.972 -7.257 -31.056 1.00 69.94 90 GLU A O 1
ATOM 724 N N . ILE A 1 91 ? 6.768 -8.330 -31.859 1.00 72.94 91 ILE A N 1
ATOM 725 C CA . ILE A 1 91 ? 6.084 -9.623 -32.049 1.00 72.94 91 ILE A CA 1
ATOM 726 C C . ILE A 1 91 ? 6.821 -10.728 -31.312 1.00 72.94 91 ILE A C 1
ATOM 728 O O . ILE A 1 91 ? 7.923 -11.127 -31.700 1.00 72.94 91 ILE A O 1
ATOM 732 N N . LYS A 1 92 ? 6.110 -11.333 -30.361 1.00 77.44 92 LYS A N 1
ATOM 733 C CA . LYS A 1 92 ? 6.592 -12.449 -29.563 1.00 77.44 92 LYS A CA 1
ATOM 734 C C . LYS A 1 92 ? 5.785 -13.712 -29.835 1.00 77.44 92 LYS A C 1
ATOM 736 O O . LYS A 1 92 ? 4.569 -13.793 -29.629 1.00 77.44 92 LYS A O 1
ATOM 741 N N . THR A 1 93 ? 6.476 -14.729 -30.340 1.00 76.94 93 THR A N 1
ATOM 742 C CA . THR A 1 93 ? 5.896 -16.043 -30.648 1.00 76.94 93 THR A CA 1
ATOM 743 C C . THR A 1 93 ? 6.671 -17.127 -29.910 1.00 76.94 93 THR A C 1
ATOM 745 O O . THR A 1 93 ? 7.816 -17.426 -30.250 1.00 76.94 93 THR A O 1
ATOM 748 N N . GLU A 1 94 ? 6.051 -17.735 -28.898 1.00 78.25 94 GLU A N 1
ATOM 749 C CA . GLU A 1 94 ? 6.727 -18.702 -28.031 1.00 78.25 94 GLU A CA 1
ATOM 750 C C . GLU A 1 94 ? 6.017 -20.054 -27.958 1.00 78.25 94 GLU A C 1
ATOM 752 O O . GLU A 1 94 ? 4.793 -20.173 -27.820 1.00 78.25 94 GLU A O 1
ATOM 757 N N . SER A 1 95 ? 6.822 -21.120 -27.974 1.00 76.06 95 SER A N 1
ATOM 758 C CA . SER A 1 95 ? 6.355 -22.471 -27.676 1.00 76.06 95 SER A CA 1
ATOM 759 C C . SER A 1 95 ? 7.308 -23.243 -26.759 1.00 76.06 95 SER A C 1
ATOM 761 O O . SER A 1 95 ? 8.493 -23.420 -27.056 1.00 76.06 95 SER A O 1
ATOM 763 N N . ARG A 1 96 ? 6.769 -23.794 -25.661 1.00 70.69 96 ARG A N 1
ATOM 764 C CA . ARG A 1 96 ? 7.541 -24.555 -24.656 1.00 70.69 96 ARG A CA 1
ATOM 765 C C . ARG A 1 96 ? 7.988 -25.963 -25.079 1.00 70.69 96 ARG A C 1
ATOM 767 O O . ARG A 1 96 ? 8.879 -26.510 -24.437 1.00 70.69 96 ARG A O 1
ATOM 774 N N . LEU A 1 97 ? 7.413 -26.575 -26.114 1.00 69.06 97 LEU A N 1
ATOM 775 C CA . LEU A 1 97 ? 7.965 -27.792 -26.726 1.00 69.06 97 LEU A CA 1
ATOM 776 C C . LEU A 1 97 ? 8.326 -27.509 -28.174 1.00 69.06 97 LEU A C 1
ATOM 778 O O . LEU A 1 97 ? 9.499 -27.380 -28.492 1.00 69.06 97 LEU A O 1
ATOM 782 N N . SER A 1 98 ? 7.353 -27.413 -29.074 1.00 73.81 98 SER A N 1
ATOM 783 C CA . SER A 1 98 ? 7.649 -27.370 -30.508 1.00 73.81 98 SER A CA 1
ATOM 784 C C . SER A 1 98 ? 6.821 -26.333 -31.239 1.00 73.81 98 SER A C 1
ATOM 786 O O . SER A 1 98 ? 5.589 -26.368 -31.151 1.00 73.81 98 SER A O 1
ATOM 788 N N . LEU A 1 99 ? 7.501 -25.527 -32.049 1.00 73.50 99 LEU A N 1
ATOM 789 C CA . LEU A 1 99 ? 6.889 -24.652 -33.034 1.00 73.50 99 LEU A CA 1
ATOM 790 C C . LEU A 1 99 ? 7.076 -25.279 -34.422 1.00 73.50 99 LEU A C 1
ATOM 792 O O . LEU A 1 99 ? 8.207 -25.463 -34.873 1.00 73.50 99 LEU A O 1
ATOM 796 N N . LYS A 1 100 ? 5.998 -25.696 -35.103 1.00 76.50 100 LYS A N 1
ATOM 797 C CA . LYS A 1 100 ? 6.181 -26.276 -36.449 1.00 76.50 100 LYS A CA 1
ATOM 798 C C . LYS A 1 100 ? 6.421 -25.177 -37.478 1.00 76.50 100 LYS A C 1
ATOM 800 O O . LYS A 1 100 ? 7.394 -25.280 -38.210 1.00 76.50 100 LYS A O 1
ATOM 805 N N . GLU A 1 101 ? 5.590 -24.143 -37.522 1.00 78.94 101 GLU A N 1
ATOM 806 C CA . GLU A 1 101 ? 5.750 -23.090 -38.521 1.00 78.94 101 GLU A CA 1
ATOM 807 C C . GLU A 1 101 ? 5.368 -21.697 -38.002 1.00 78.94 101 GLU A C 1
ATOM 809 O O . GLU A 1 101 ? 4.290 -21.507 -37.437 1.00 78.94 101 GLU A O 1
ATOM 814 N N . ALA A 1 102 ? 6.236 -20.713 -38.246 1.00 78.50 102 ALA A N 1
ATOM 815 C CA . ALA A 1 102 ? 5.962 -19.292 -38.042 1.00 78.50 102 ALA A CA 1
ATOM 816 C C . ALA A 1 102 ? 6.058 -18.550 -39.382 1.00 78.50 102 ALA A C 1
ATOM 818 O O . ALA A 1 102 ? 7.121 -18.481 -39.996 1.00 78.50 102 ALA A O 1
ATOM 819 N N . LYS A 1 103 ? 4.940 -17.985 -39.844 1.00 81.31 103 LYS A N 1
ATOM 820 C CA . LYS A 1 103 ? 4.846 -17.160 -41.055 1.00 81.31 103 LYS A CA 1
ATOM 821 C C . LYS A 1 103 ? 4.498 -15.725 -40.664 1.00 81.31 103 LYS A C 1
ATOM 823 O O . LYS A 1 103 ? 3.332 -15.423 -40.399 1.00 81.31 103 LYS A O 1
ATOM 828 N N . ILE A 1 104 ? 5.480 -14.832 -40.721 1.00 77.44 104 ILE A N 1
ATOM 829 C CA . ILE A 1 104 ? 5.320 -13.416 -40.370 1.00 77.44 104 ILE A CA 1
ATOM 830 C C . ILE A 1 104 ? 5.515 -12.565 -41.635 1.00 77.44 104 ILE A C 1
ATOM 832 O O . ILE A 1 104 ? 6.526 -12.679 -42.332 1.00 77.44 104 ILE A O 1
ATOM 836 N N . LYS A 1 105 ? 4.506 -11.755 -41.991 1.00 75.62 105 LYS A N 1
ATOM 837 C CA . LYS A 1 105 ? 4.521 -10.869 -43.172 1.00 75.62 105 LYS A CA 1
ATOM 838 C C . LYS A 1 105 ? 4.173 -9.433 -42.796 1.00 75.62 105 LYS A C 1
ATOM 840 O O . LYS A 1 105 ? 3.067 -9.179 -42.319 1.00 75.62 105 LYS A O 1
ATOM 845 N N . LEU A 1 106 ? 5.072 -8.511 -43.121 1.00 68.00 106 LEU A N 1
ATOM 846 C CA . LEU A 1 106 ? 5.026 -7.115 -42.684 1.00 68.00 106 LEU A CA 1
ATOM 847 C C . LEU A 1 106 ? 5.222 -6.169 -43.875 1.00 68.00 106 LEU A C 1
ATOM 849 O O . LEU A 1 106 ? 5.870 -6.534 -44.864 1.00 68.00 106 LEU A O 1
ATOM 853 N N . ARG A 1 107 ? 4.622 -4.971 -43.816 1.00 64.81 107 ARG A N 1
ATOM 854 C CA . ARG A 1 107 ? 4.689 -3.972 -44.902 1.00 64.81 107 ARG A CA 1
ATOM 855 C C . ARG A 1 107 ? 5.364 -2.652 -44.492 1.00 64.81 107 ARG A C 1
ATOM 857 O O . ARG A 1 107 ? 6.066 -2.122 -45.344 1.00 64.81 107 ARG A O 1
ATOM 864 N N . LEU A 1 108 ? 5.150 -2.144 -43.273 1.00 59.25 108 LEU A N 1
ATOM 865 C CA . LEU A 1 108 ? 5.657 -0.859 -42.751 1.00 59.25 108 LEU A CA 1
ATOM 866 C C . LEU A 1 108 ? 5.832 -0.969 -41.217 1.00 59.25 108 LEU A C 1
ATOM 868 O O . LEU A 1 108 ? 4.881 -1.438 -40.586 1.00 59.25 108 LEU A O 1
ATOM 872 N N . GLY A 1 109 ? 6.980 -0.566 -40.644 1.00 55.47 109 GLY A N 1
ATOM 873 C CA . GLY A 1 109 ? 7.202 -0.522 -39.182 1.00 55.47 109 GLY A CA 1
ATOM 874 C C . GLY A 1 109 ? 8.626 -0.835 -38.692 1.00 55.47 109 GLY A C 1
ATOM 875 O O . GLY A 1 109 ? 9.229 -1.735 -39.265 1.00 55.47 109 GLY A O 1
ATOM 876 N N . LEU A 1 110 ? 9.101 -0.138 -37.642 1.00 53.59 110 LEU A N 1
ATOM 877 C CA . LEU A 1 110 ? 10.276 -0.482 -36.808 1.00 53.59 110 LEU A CA 1
ATOM 878 C C . LEU A 1 110 ? 9.900 -1.613 -35.843 1.00 53.59 110 LEU A C 1
ATOM 880 O O . LEU A 1 110 ? 8.835 -1.548 -35.222 1.00 53.59 110 LEU A O 1
ATOM 884 N N . MET A 1 111 ? 10.720 -2.664 -35.753 1.00 63.31 111 MET A N 1
ATOM 885 C CA . MET A 1 111 ? 10.262 -3.926 -35.173 1.00 63.31 111 MET A CA 1
ATOM 886 C C . MET A 1 111 ? 11.367 -4.813 -34.590 1.00 63.31 111 MET A C 1
ATOM 888 O O . MET A 1 111 ? 12.379 -5.045 -35.259 1.00 63.31 111 MET A O 1
ATOM 892 N N . GLU A 1 112 ? 11.077 -5.389 -33.419 1.00 68.25 112 GLU A N 1
ATOM 893 C CA . GLU A 1 112 ? 11.711 -6.592 -32.868 1.00 68.25 112 GLU A CA 1
ATOM 894 C C . GLU A 1 112 ? 10.824 -7.818 -33.161 1.00 68.25 112 GLU A C 1
ATOM 896 O O . GLU A 1 112 ? 9.609 -7.824 -32.917 1.00 68.25 112 GLU A O 1
ATOM 901 N N . ILE A 1 113 ? 11.413 -8.875 -33.730 1.00 73.06 113 ILE A N 1
ATOM 902 C CA . ILE A 1 113 ? 10.726 -10.155 -33.945 1.00 73.06 113 ILE A CA 1
ATOM 903 C C . ILE A 1 113 ? 11.424 -11.236 -33.140 1.00 73.06 113 ILE A C 1
ATOM 905 O O . ILE A 1 113 ? 12.503 -11.696 -33.521 1.00 73.06 113 ILE A O 1
ATOM 909 N N . LYS A 1 114 ? 10.735 -11.731 -32.110 1.00 77.38 114 LYS A N 1
ATOM 910 C CA . LYS A 1 114 ? 11.201 -12.842 -31.288 1.00 77.38 114 LYS A CA 1
ATOM 911 C C . LYS A 1 114 ? 10.395 -14.106 -31.565 1.00 77.38 114 LYS A C 1
ATOM 913 O O . LYS A 1 114 ? 9.183 -14.193 -31.334 1.00 77.38 114 LYS A O 1
ATOM 918 N N . THR A 1 115 ? 11.078 -15.120 -32.088 1.00 77.12 115 THR A N 1
ATOM 919 C CA . THR A 1 115 ? 10.497 -16.446 -32.349 1.00 77.12 115 THR A CA 1
ATOM 920 C C . THR A 1 115 ? 11.285 -17.506 -31.588 1.00 77.12 115 THR A C 1
ATOM 922 O O . THR A 1 115 ? 12.438 -17.790 -31.913 1.00 77.12 115 THR A O 1
ATOM 925 N N . GLU A 1 116 ? 10.667 -18.109 -30.571 1.00 78.94 116 GLU A N 1
ATOM 926 C CA . GLU A 1 116 ? 11.349 -19.052 -29.682 1.00 78.94 116 GLU A CA 1
ATOM 927 C C . GLU A 1 116 ? 10.665 -20.419 -29.608 1.00 78.94 116 GLU A C 1
ATOM 929 O O . GLU A 1 116 ? 9.446 -20.556 -29.439 1.00 78.94 116 GLU A O 1
ATOM 934 N N . SER A 1 117 ? 11.486 -21.473 -29.644 1.00 75.88 117 SER A N 1
ATOM 935 C CA . SER A 1 117 ? 11.059 -22.827 -29.301 1.00 75.88 117 SER A CA 1
ATOM 936 C C . SER A 1 117 ? 12.028 -23.531 -28.346 1.00 75.88 117 SER A C 1
ATOM 938 O O . SER A 1 117 ? 13.211 -23.720 -28.632 1.00 75.88 117 SER A O 1
ATOM 940 N N . ARG A 1 118 ? 11.506 -24.031 -27.218 1.00 70.94 118 ARG A N 1
ATOM 941 C CA . ARG A 1 118 ? 12.302 -24.757 -26.204 1.00 70.94 118 ARG A CA 1
ATOM 942 C C . ARG A 1 118 ? 12.721 -26.182 -26.598 1.00 70.94 118 ARG A C 1
ATOM 944 O O . ARG A 1 118 ? 13.543 -26.770 -25.899 1.00 70.94 118 ARG A O 1
ATOM 951 N N . ARG A 1 119 ? 12.191 -26.770 -27.675 1.00 72.12 119 ARG A N 1
ATOM 952 C CA . ARG A 1 119 ? 12.649 -28.072 -28.203 1.00 72.12 119 ARG A CA 1
ATOM 953 C C . ARG A 1 119 ? 12.960 -27.956 -29.684 1.00 72.12 119 ARG A C 1
ATOM 955 O O . ARG A 1 119 ? 14.111 -28.101 -30.054 1.00 72.12 119 ARG A O 1
ATOM 962 N N . SER A 1 120 ? 11.987 -27.717 -30.554 1.00 73.19 120 SER A N 1
ATOM 963 C CA . SER A 1 120 ? 12.271 -27.710 -31.995 1.00 73.19 120 SER A CA 1
ATOM 964 C C . SER A 1 120 ? 11.415 -26.723 -32.760 1.00 73.19 120 SER A C 1
ATOM 966 O O . SER A 1 120 ? 10.185 -26.783 -32.662 1.00 73.19 120 SER A O 1
ATOM 968 N N . LEU A 1 121 ? 12.072 -25.944 -33.613 1.00 73.44 121 LEU A N 1
ATOM 969 C CA . LEU A 1 121 ? 11.443 -25.090 -34.605 1.00 73.44 121 LEU A CA 1
ATOM 970 C C . LEU A 1 121 ? 11.650 -25.719 -35.989 1.00 73.44 121 LEU A C 1
ATOM 972 O O . LEU A 1 121 ? 12.787 -25.963 -36.394 1.00 73.44 121 LEU A O 1
ATOM 976 N N . LYS A 1 122 ? 10.574 -26.088 -36.700 1.00 76.19 122 LYS A N 1
ATOM 977 C CA . LYS A 1 122 ? 10.754 -26.665 -38.048 1.00 76.19 122 LYS A CA 1
ATOM 978 C C . LYS A 1 122 ? 10.996 -25.564 -39.072 1.00 76.19 122 LYS A C 1
ATOM 980 O O . LYS A 1 122 ? 11.979 -25.655 -39.789 1.00 76.19 122 LYS A O 1
ATOM 985 N N . GLU A 1 123 ? 10.151 -24.543 -39.124 1.00 78.38 123 GLU A N 1
ATOM 986 C CA . GLU A 1 123 ? 10.271 -23.511 -40.152 1.00 78.38 123 GLU A CA 1
ATOM 987 C C . GLU A 1 123 ? 9.900 -22.111 -39.643 1.00 78.38 123 GLU A C 1
ATOM 989 O O . GLU A 1 123 ? 8.826 -21.912 -39.070 1.00 78.38 123 GLU A O 1
ATOM 994 N N . ALA A 1 124 ? 10.770 -21.131 -39.900 1.00 78.50 124 ALA A N 1
ATOM 995 C CA . ALA A 1 124 ? 10.503 -19.708 -39.698 1.00 78.50 124 ALA A CA 1
ATOM 996 C C . ALA A 1 124 ? 10.606 -18.962 -41.035 1.00 78.50 124 ALA A C 1
ATOM 998 O O . ALA A 1 124 ? 11.665 -18.906 -41.656 1.00 78.50 124 ALA A O 1
ATOM 999 N N . LYS A 1 125 ? 9.495 -18.377 -41.490 1.00 81.69 125 LYS A N 1
ATOM 1000 C CA . LYS A 1 125 ? 9.396 -17.574 -42.715 1.00 81.69 125 LYS A CA 1
ATOM 1001 C C . LYS A 1 125 ? 9.033 -16.139 -42.355 1.00 81.69 125 LYS A C 1
ATOM 1003 O O . LYS A 1 125 ? 7.862 -15.838 -42.107 1.00 81.69 125 LYS A O 1
ATOM 1008 N N . ILE A 1 126 ? 10.015 -15.248 -42.418 1.00 77.44 126 ILE A N 1
ATOM 1009 C CA . ILE A 1 126 ? 9.853 -13.829 -42.092 1.00 77.44 126 ILE A CA 1
ATOM 1010 C C . ILE A 1 126 ? 10.057 -13.007 -43.368 1.00 77.44 126 ILE A C 1
ATOM 1012 O O . ILE A 1 126 ? 11.068 -13.136 -44.060 1.00 77.44 126 ILE A O 1
ATOM 1016 N N . LYS A 1 127 ? 9.060 -12.190 -43.732 1.00 74.25 127 LYS A N 1
ATOM 1017 C CA . LYS A 1 127 ? 9.133 -11.275 -44.883 1.00 74.25 127 LYS A CA 1
ATOM 1018 C C . LYS A 1 127 ? 8.755 -9.858 -44.461 1.00 74.25 127 LYS A C 1
ATOM 1020 O O . LYS A 1 127 ? 7.597 -9.637 -44.101 1.00 74.25 127 LYS A O 1
ATOM 1025 N N . SER A 1 128 ? 9.681 -8.913 -44.611 1.00 68.06 128 SER A N 1
ATOM 1026 C CA . SER A 1 128 ? 9.448 -7.482 -44.365 1.00 68.06 128 SER A CA 1
ATOM 1027 C C . SER A 1 128 ? 9.756 -6.615 -45.595 1.00 68.06 128 SER A C 1
ATOM 1029 O O . SER A 1 128 ? 10.444 -7.048 -46.525 1.00 68.06 128 SER A O 1
ATOM 1031 N N . ARG A 1 129 ? 9.183 -5.401 -45.638 1.00 61.66 129 ARG A N 1
ATOM 1032 C CA . ARG A 1 129 ? 9.391 -4.399 -46.700 1.00 61.66 129 ARG A CA 1
ATOM 1033 C C . ARG A 1 129 ? 10.096 -3.112 -46.236 1.00 61.66 129 ARG A C 1
ATOM 1035 O O . ARG A 1 129 ? 10.633 -2.453 -47.116 1.00 61.66 129 ARG A O 1
ATOM 1042 N N . LEU A 1 130 ? 10.089 -2.766 -44.946 1.00 57.16 130 LEU A N 1
ATOM 1043 C CA . LEU A 1 130 ? 10.693 -1.553 -44.360 1.00 57.16 130 LEU A CA 1
ATOM 1044 C C . LEU A 1 130 ? 11.262 -1.881 -42.959 1.00 57.16 130 LEU A C 1
ATOM 1046 O O . LEU A 1 130 ? 10.860 -2.903 -42.401 1.00 57.16 130 LEU A O 1
ATOM 1050 N N . GLY A 1 131 ? 12.243 -1.084 -42.506 1.00 58.47 131 GLY A N 1
ATOM 1051 C CA . GLY A 1 131 ? 13.313 -1.414 -41.542 1.00 58.47 131 GLY A CA 1
ATOM 1052 C C . GLY A 1 131 ? 12.926 -2.236 -40.312 1.00 58.47 131 GLY A C 1
ATOM 1053 O O . GLY A 1 131 ? 11.991 -1.897 -39.603 1.00 58.47 131 GLY A O 1
ATOM 1054 N N . LEU A 1 132 ? 13.678 -3.309 -40.054 1.00 56.88 132 LEU A N 1
ATOM 1055 C CA . LEU A 1 132 ? 13.601 -4.055 -38.794 1.00 56.88 132 LEU A CA 1
ATOM 1056 C C . LEU A 1 132 ? 14.874 -3.767 -38.005 1.00 56.88 132 LEU A C 1
ATOM 1058 O O . LEU A 1 132 ? 15.953 -3.707 -38.599 1.00 56.88 132 LEU A O 1
ATOM 1062 N N . MET A 1 133 ? 14.735 -3.625 -36.693 1.00 56.28 133 MET A N 1
ATOM 1063 C CA . MET A 1 133 ? 15.878 -3.398 -35.821 1.00 56.28 133 MET A CA 1
ATOM 1064 C C . MET A 1 133 ? 16.537 -4.739 -35.488 1.00 56.28 133 MET A C 1
ATOM 1066 O O . MET A 1 133 ? 17.691 -4.950 -35.839 1.00 56.28 133 MET A O 1
ATOM 1070 N N . GLU A 1 134 ? 15.765 -5.704 -34.980 1.00 67.94 134 GLU A N 1
ATOM 1071 C CA . GLU A 1 134 ? 16.294 -7.010 -34.576 1.00 67.94 134 GLU A CA 1
ATOM 1072 C C . GLU A 1 134 ? 15.369 -8.163 -35.004 1.00 67.94 134 GLU A C 1
ATOM 1074 O O . GLU A 1 134 ? 14.144 -8.130 -34.828 1.00 67.94 134 GLU A O 1
ATOM 1079 N N . ILE A 1 135 ? 15.955 -9.223 -35.571 1.00 72.88 135 ILE A N 1
ATOM 1080 C CA . ILE A 1 135 ? 15.280 -10.514 -35.735 1.00 72.88 135 ILE A CA 1
ATOM 1081 C C . ILE A 1 135 ? 16.014 -11.569 -34.924 1.00 72.88 135 ILE A C 1
ATOM 1083 O O . ILE A 1 135 ? 17.127 -11.965 -35.272 1.00 72.88 135 ILE A O 1
ATOM 1087 N N . LYS A 1 136 ? 15.314 -12.129 -33.939 1.00 76.44 136 LYS A N 1
ATOM 1088 C CA . LYS A 1 136 ? 15.809 -13.209 -33.097 1.00 76.44 136 LYS A CA 1
ATOM 1089 C C . LYS A 1 136 ? 14.994 -14.478 -33.302 1.00 76.44 136 LYS A C 1
ATOM 1091 O O . LYS A 1 136 ? 13.794 -14.558 -33.014 1.00 76.44 136 LYS A O 1
ATOM 1096 N N . THR A 1 137 ? 15.653 -15.504 -33.831 1.00 76.56 137 THR A N 1
ATOM 1097 C CA . THR A 1 137 ? 15.052 -16.830 -34.021 1.00 76.56 137 THR A CA 1
ATOM 1098 C C . THR A 1 137 ? 15.859 -17.878 -33.266 1.00 76.56 137 THR A C 1
ATOM 1100 O O . THR A 1 137 ? 17.021 -18.124 -33.584 1.00 76.56 137 THR A O 1
ATOM 1103 N N . GLU A 1 138 ? 15.251 -18.501 -32.255 1.00 77.44 138 GLU A N 1
ATOM 1104 C CA . GLU A 1 138 ? 15.956 -19.421 -31.359 1.00 77.44 138 GLU A CA 1
ATOM 1105 C C . GLU A 1 138 ? 15.270 -20.783 -31.230 1.00 77.44 138 GLU A C 1
ATOM 1107 O O . GLU A 1 138 ? 14.051 -20.912 -31.055 1.00 77.44 138 GLU A O 1
ATOM 1112 N 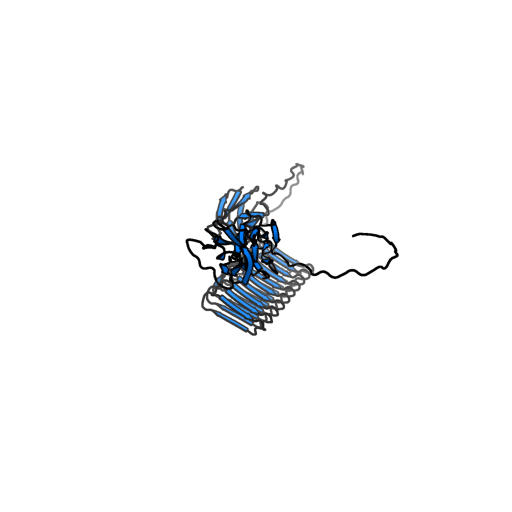N . SER A 1 139 ? 16.087 -21.839 -31.252 1.00 74.50 139 SER A N 1
ATOM 1113 C CA . SER A 1 139 ? 15.654 -23.206 -30.959 1.00 74.50 139 SER A CA 1
ATOM 1114 C C . SER A 1 139 ? 16.645 -23.940 -30.052 1.00 74.50 139 SER A C 1
ATOM 1116 O O . SER A 1 139 ? 17.799 -24.176 -30.416 1.00 74.50 139 SER A O 1
ATOM 1118 N N . ARG A 1 140 ? 16.183 -24.411 -28.883 1.00 69.88 140 ARG A N 1
ATOM 1119 C CA . ARG A 1 140 ? 17.036 -25.123 -27.903 1.00 69.88 140 ARG A CA 1
ATOM 1120 C C . ARG A 1 140 ? 17.450 -26.550 -28.303 1.00 69.88 140 ARG A C 1
ATOM 1122 O O . ARG A 1 140 ? 18.284 -27.139 -27.622 1.00 69.88 140 ARG A O 1
ATOM 1129 N N . ARG A 1 141 ? 16.888 -27.147 -29.360 1.00 70.81 141 ARG A N 1
ATOM 1130 C CA . ARG A 1 141 ? 17.374 -28.428 -29.919 1.00 70.81 141 ARG A CA 1
ATOM 1131 C C . ARG A 1 141 ? 17.649 -28.239 -31.401 1.00 70.81 141 ARG A C 1
ATOM 1133 O O . ARG A 1 141 ? 18.790 -28.041 -31.768 1.00 70.81 141 ARG A O 1
ATOM 1140 N N . SER A 1 142 ? 16.642 -28.254 -32.264 1.00 70.31 142 SER A N 1
ATOM 1141 C CA . SER A 1 142 ? 16.872 -28.219 -33.716 1.00 70.31 142 SER A CA 1
ATOM 1142 C C . SER A 1 142 ? 16.055 -27.139 -34.403 1.00 70.31 142 SER A C 1
ATOM 1144 O O . SER A 1 142 ? 14.853 -27.029 -34.135 1.00 70.31 142 SER A O 1
ATOM 1146 N N . LEU A 1 143 ? 16.685 -26.410 -35.315 1.00 70.94 143 LEU A N 1
ATOM 1147 C CA . LEU A 1 143 ? 16.046 -25.504 -36.262 1.00 70.94 143 LEU A CA 1
ATOM 1148 C C . LEU A 1 143 ? 16.210 -26.112 -37.664 1.00 70.94 143 LEU A C 1
ATOM 1150 O O . LEU A 1 143 ? 17.334 -26.327 -38.109 1.00 70.94 143 LEU A O 1
ATOM 1154 N N . LYS A 1 144 ? 15.125 -26.500 -38.352 1.00 72.56 144 LYS A N 1
ATOM 1155 C CA . LYS A 1 144 ? 15.300 -27.074 -39.704 1.00 72.56 144 LYS A CA 1
ATOM 1156 C C . LYS A 1 144 ? 15.535 -25.973 -40.732 1.00 72.56 144 LYS A C 1
ATOM 1158 O O . LYS A 1 144 ? 16.486 -26.083 -41.488 1.00 72.56 144 LYS A O 1
ATOM 1163 N N . GLU A 1 145 ? 14.709 -24.937 -40.747 1.00 75.94 145 GLU A N 1
ATOM 1164 C CA . GLU A 1 145 ? 14.762 -23.941 -41.813 1.00 75.94 145 GLU A CA 1
ATOM 1165 C C . GLU A 1 145 ? 14.403 -22.535 -41.318 1.00 75.94 145 GLU A C 1
ATOM 1167 O O . GLU A 1 145 ? 13.354 -22.334 -40.697 1.00 75.94 145 GLU A O 1
ATOM 1172 N N . ALA A 1 146 ? 15.250 -21.555 -41.632 1.00 75.56 146 ALA A N 1
ATOM 1173 C CA . ALA A 1 146 ? 14.985 -20.136 -41.415 1.00 75.56 146 ALA A CA 1
ATOM 1174 C C . ALA A 1 146 ? 15.109 -19.367 -42.737 1.00 75.56 146 ALA A C 1
ATOM 1176 O O . ALA A 1 146 ? 16.181 -19.286 -43.332 1.00 75.56 146 ALA A O 1
ATOM 1177 N N . LYS A 1 147 ? 13.997 -18.797 -43.211 1.00 78.75 147 LYS A N 1
ATOM 1178 C CA . LYS A 1 147 ? 13.913 -17.997 -44.439 1.00 78.75 147 LYS A CA 1
ATOM 1179 C C . LYS A 1 147 ? 13.522 -16.565 -44.101 1.00 78.75 147 LYS A C 1
ATOM 1181 O O . LYS A 1 147 ? 12.344 -16.278 -43.868 1.00 78.75 147 LYS A O 1
ATOM 1186 N N . ILE A 1 148 ? 14.496 -15.665 -44.151 1.00 74.94 148 ILE A N 1
ATOM 1187 C CA . ILE A 1 148 ? 14.332 -14.245 -43.829 1.00 74.94 148 ILE A CA 1
ATOM 1188 C C . ILE A 1 148 ? 14.547 -13.424 -45.104 1.00 74.94 148 ILE A C 1
ATOM 1190 O O . ILE A 1 148 ? 15.556 -13.569 -45.792 1.00 74.94 148 ILE A O 1
ATOM 1194 N N . LYS A 1 149 ? 13.572 -12.582 -45.468 1.00 72.00 149 LYS A N 1
ATOM 1195 C CA . LYS A 1 149 ? 13.678 -11.666 -46.617 1.00 72.00 149 LYS A CA 1
ATOM 1196 C C . LYS A 1 149 ? 13.289 -10.244 -46.217 1.00 72.00 149 LYS A C 1
ATOM 1198 O O . LYS A 1 149 ? 12.139 -10.034 -45.823 1.00 72.00 149 LYS A O 1
ATOM 1203 N N . SER A 1 150 ? 14.193 -9.285 -46.408 1.00 66.31 150 SER A N 1
ATOM 1204 C CA . SER A 1 150 ? 13.941 -7.848 -46.207 1.00 66.31 150 SER A CA 1
ATOM 1205 C C . SER A 1 150 ? 14.242 -7.020 -47.466 1.00 66.31 150 SER A C 1
ATOM 1207 O O . SER A 1 150 ? 14.936 -7.478 -48.375 1.00 66.31 150 SER A O 1
ATOM 1209 N N . ARG A 1 151 ? 13.661 -5.813 -47.558 1.00 59.38 151 ARG A N 1
ATOM 1210 C CA . ARG A 1 151 ? 13.886 -4.845 -48.653 1.00 59.38 151 ARG A CA 1
ATOM 1211 C C . ARG A 1 151 ? 14.689 -3.599 -48.240 1.00 59.38 151 ARG A C 1
ATOM 1213 O O . ARG A 1 151 ? 15.233 -2.975 -49.138 1.00 59.38 151 ARG A O 1
ATOM 1220 N N . LEU A 1 152 ? 14.745 -3.251 -46.954 1.00 55.97 152 LEU A N 1
ATOM 1221 C CA . LEU A 1 152 ? 15.436 -2.080 -46.381 1.00 55.97 152 LEU A CA 1
ATOM 1222 C C . LEU A 1 152 ? 16.194 -2.512 -45.108 1.00 55.97 152 LEU A C 1
ATOM 1224 O O . LEU A 1 152 ? 15.864 -3.580 -44.581 1.00 55.97 152 LEU A O 1
ATOM 1228 N N . GLY A 1 153 ? 17.212 -1.741 -44.700 1.00 55.47 153 GLY A N 1
ATOM 1229 C CA . GLY A 1 153 ? 18.278 -2.135 -43.761 1.00 55.47 153 GLY A CA 1
ATOM 1230 C C . GLY A 1 153 ? 17.813 -2.879 -42.504 1.00 55.47 153 GLY A C 1
ATOM 1231 O O . GLY A 1 153 ? 16.748 -2.590 -41.954 1.00 55.47 153 GLY A O 1
ATOM 1232 N N . LEU A 1 154 ? 18.605 -3.877 -42.108 1.00 56.19 154 LEU A N 1
ATOM 1233 C CA . LEU A 1 154 ? 18.442 -4.641 -40.869 1.00 56.19 154 LEU A CA 1
ATOM 1234 C C . LEU A 1 154 ? 19.657 -4.358 -39.986 1.00 56.19 154 LEU A C 1
ATOM 1236 O O . LEU A 1 154 ? 20.784 -4.445 -40.484 1.00 56.19 154 LEU A O 1
ATOM 1240 N N . MET A 1 155 ? 19.422 -4.026 -38.716 1.00 54.38 155 MET A N 1
ATOM 1241 C CA . MET A 1 155 ? 20.504 -3.746 -37.769 1.00 54.38 155 MET A CA 1
ATOM 1242 C C . MET A 1 155 ? 21.122 -5.061 -37.271 1.00 54.38 155 MET A C 1
ATOM 1244 O O . MET A 1 155 ? 22.316 -5.272 -37.452 1.00 54.38 155 MET A O 1
ATOM 1248 N N . GLU A 1 156 ? 20.308 -6.014 -36.805 1.00 65.19 156 GLU A N 1
ATOM 1249 C CA . GLU A 1 156 ? 20.812 -7.308 -36.325 1.00 65.19 156 GLU A CA 1
ATOM 1250 C C . GLU A 1 156 ? 19.902 -8.489 -36.709 1.00 65.19 156 GLU A C 1
ATOM 1252 O O . GLU A 1 156 ? 18.670 -8.445 -36.597 1.00 65.19 156 GLU A O 1
ATOM 1257 N N . ILE A 1 157 ? 20.509 -9.589 -37.168 1.00 69.56 157 ILE A N 1
ATOM 1258 C CA . ILE A 1 157 ? 19.829 -10.882 -37.317 1.00 69.56 157 ILE A CA 1
ATOM 1259 C C . ILE A 1 157 ? 20.576 -11.938 -36.517 1.00 69.56 157 ILE A C 1
ATOM 1261 O O . ILE A 1 157 ? 21.663 -12.364 -36.910 1.00 69.56 157 ILE A O 1
ATOM 1265 N N . LYS A 1 158 ? 19.923 -12.466 -35.482 1.00 73.06 158 LYS A N 1
ATOM 1266 C CA . LYS A 1 158 ? 20.414 -13.601 -34.707 1.00 73.06 158 LYS A CA 1
ATOM 1267 C C . LYS A 1 158 ? 19.567 -14.844 -34.960 1.00 73.06 158 LYS A C 1
ATOM 1269 O O . LYS A 1 158 ? 18.372 -14.910 -34.653 1.00 73.06 158 LYS A O 1
ATOM 1274 N N . THR A 1 159 ? 20.196 -15.878 -35.510 1.00 72.31 159 THR A N 1
ATOM 1275 C CA . THR A 1 159 ? 19.583 -17.206 -35.655 1.00 72.31 159 THR A CA 1
ATOM 1276 C C . THR A 1 159 ? 20.416 -18.243 -34.911 1.00 72.31 159 THR A C 1
ATOM 1278 O O . THR A 1 159 ? 21.566 -18.491 -35.266 1.00 72.31 159 THR A O 1
ATOM 1281 N N . GLU A 1 160 ? 19.848 -18.845 -33.866 1.00 72.94 160 GLU A N 1
ATOM 1282 C CA . GLU A 1 160 ? 20.582 -19.754 -32.980 1.00 72.94 160 GLU A CA 1
ATOM 1283 C C . GLU A 1 160 ? 19.887 -21.117 -32.861 1.00 72.94 160 GLU A C 1
ATOM 1285 O O . GLU A 1 160 ? 18.683 -21.234 -32.591 1.00 72.94 160 GLU A O 1
ATOM 1290 N N . SER A 1 161 ? 20.671 -22.189 -33.016 1.00 68.69 161 SER A N 1
ATOM 1291 C CA . SER A 1 161 ? 20.245 -23.541 -32.667 1.00 68.69 161 SER A CA 1
ATOM 1292 C C . SER A 1 161 ? 21.257 -24.269 -31.784 1.00 68.69 161 SER A C 1
ATOM 1294 O O . SER A 1 161 ? 22.371 -24.583 -32.201 1.00 68.69 161 SER A O 1
ATOM 1296 N N . ARG A 1 162 ? 20.831 -24.675 -30.580 1.00 66.31 162 ARG A N 1
ATOM 1297 C CA . ARG A 1 162 ? 21.700 -25.385 -29.618 1.00 66.31 162 ARG A CA 1
ATOM 1298 C C . ARG A 1 162 ? 22.076 -26.822 -30.009 1.00 66.31 162 ARG A C 1
ATOM 1300 O O . ARG A 1 162 ? 22.892 -27.418 -29.315 1.00 66.31 162 ARG A O 1
ATOM 1307 N N . ARG A 1 163 ? 21.493 -27.419 -31.058 1.00 67.69 163 ARG A N 1
ATOM 1308 C CA . ARG A 1 163 ? 21.900 -28.745 -31.568 1.00 67.69 163 ARG A CA 1
ATOM 1309 C C . ARG A 1 163 ? 22.204 -28.694 -33.060 1.00 67.69 163 ARG A C 1
ATOM 1311 O O . ARG A 1 163 ? 23.352 -28.863 -33.427 1.00 67.69 163 ARG A O 1
ATOM 1318 N N . SER A 1 164 ? 21.218 -28.467 -33.925 1.00 64.06 164 SER A N 1
ATOM 1319 C CA . SER A 1 164 ? 21.437 -28.540 -35.381 1.00 64.06 164 SER A CA 1
ATOM 1320 C C . SER A 1 164 ? 20.582 -27.541 -36.150 1.00 64.06 164 SER A C 1
ATOM 1322 O O . SER A 1 164 ? 19.356 -27.537 -35.970 1.00 64.06 164 SER A O 1
ATOM 1324 N N . LEU A 1 165 ? 21.209 -26.797 -37.060 1.00 65.75 165 LEU A N 1
ATOM 1325 C CA . LEU A 1 165 ? 20.568 -25.915 -38.030 1.00 65.75 165 LEU A CA 1
ATOM 1326 C C . LEU A 1 165 ? 20.717 -26.531 -39.429 1.00 65.75 165 LEU A C 1
ATOM 1328 O O . LEU A 1 165 ? 21.833 -26.734 -39.886 1.00 65.75 165 LEU A O 1
ATOM 1332 N N . LYS A 1 166 ? 19.628 -26.894 -40.124 1.00 66.69 166 LYS A N 1
ATOM 1333 C CA . LYS A 1 166 ? 19.797 -27.465 -41.479 1.00 66.69 166 LYS A CA 1
ATOM 1334 C C . LYS A 1 166 ? 20.025 -26.374 -42.522 1.00 66.69 166 LYS A C 1
ATOM 1336 O O . LYS A 1 166 ? 21.002 -26.459 -43.248 1.00 66.69 166 LYS A O 1
ATOM 1341 N N . GLU A 1 167 ? 19.156 -25.373 -42.588 1.00 70.75 167 GLU A N 1
ATOM 1342 C CA . GLU A 1 167 ? 19.208 -24.363 -43.647 1.00 70.75 167 GLU A CA 1
ATOM 1343 C C . GLU A 1 167 ? 18.852 -22.967 -43.118 1.00 70.75 167 GLU A C 1
ATOM 1345 O O . GLU A 1 167 ? 17.800 -22.777 -42.499 1.00 70.75 167 GLU A O 1
ATOM 1350 N N . ALA A 1 168 ? 19.698 -21.976 -43.403 1.00 70.25 168 ALA A N 1
ATOM 1351 C CA . ALA A 1 168 ? 19.417 -20.561 -43.166 1.00 70.25 168 ALA A CA 1
ATOM 1352 C C . ALA A 1 168 ? 19.568 -19.770 -44.471 1.00 70.25 168 ALA A C 1
ATOM 1354 O O . ALA A 1 168 ? 20.653 -19.694 -45.041 1.00 70.25 168 ALA A O 1
ATOM 1355 N N . LYS A 1 169 ? 18.475 -19.176 -44.965 1.00 73.38 169 LYS A N 1
ATOM 1356 C CA . LYS A 1 169 ? 18.467 -18.339 -46.175 1.00 73.38 169 LYS A CA 1
ATOM 1357 C C . LYS A 1 169 ? 18.027 -16.925 -45.832 1.00 73.38 169 LYS A C 1
ATOM 1359 O O . LYS A 1 169 ? 16.839 -16.678 -45.601 1.00 73.38 169 LYS A O 1
ATOM 1364 N N . ILE A 1 170 ? 18.980 -16.002 -45.853 1.00 70.38 170 ILE A N 1
ATOM 1365 C CA . ILE A 1 170 ? 18.793 -14.592 -45.510 1.00 70.38 170 ILE A CA 1
ATOM 1366 C C . ILE A 1 170 ? 19.039 -13.761 -46.771 1.00 70.38 170 ILE A C 1
ATOM 1368 O O . ILE A 1 170 ? 20.084 -13.876 -47.403 1.00 70.38 170 ILE A O 1
ATOM 1372 N N . LYS A 1 171 ? 18.061 -12.944 -47.176 1.00 67.75 171 LYS A N 1
ATOM 1373 C CA . LYS A 1 171 ? 18.193 -12.045 -48.335 1.00 67.75 171 LYS A CA 1
ATOM 1374 C C . LYS A 1 171 ? 17.793 -10.618 -47.975 1.00 67.75 171 LYS A C 1
ATOM 1376 O O . LYS A 1 171 ? 16.657 -10.411 -47.538 1.00 67.75 171 LYS A O 1
ATOM 1381 N N . SER A 1 172 ? 18.666 -9.649 -48.241 1.00 62.81 172 SER A N 1
ATOM 1382 C CA . SER A 1 172 ? 18.386 -8.213 -48.101 1.00 62.81 172 SER A CA 1
ATOM 1383 C C . SER A 1 172 ? 18.706 -7.427 -49.376 1.00 62.81 172 SER A C 1
ATOM 1385 O O . SER A 1 172 ? 19.522 -7.849 -50.193 1.00 62.81 172 SER A O 1
ATOM 1387 N N . ARG A 1 173 ? 18.027 -6.287 -49.576 1.00 57.06 173 ARG A N 1
ATOM 1388 C CA . ARG A 1 173 ? 18.252 -5.375 -50.719 1.00 57.06 173 ARG A CA 1
ATOM 1389 C C . ARG A 1 173 ? 19.062 -4.119 -50.371 1.00 57.06 173 ARG A C 1
ATOM 1391 O O . ARG A 1 173 ? 19.710 -3.609 -51.270 1.00 57.06 173 ARG A O 1
ATOM 1398 N N . LEU A 1 174 ? 19.020 -3.642 -49.128 1.00 54.22 174 LEU A N 1
ATOM 1399 C CA . LEU A 1 174 ? 19.818 -2.526 -48.592 1.00 54.22 174 LEU A CA 1
ATOM 1400 C C . LEU A 1 174 ? 20.583 -3.039 -47.361 1.00 54.22 174 LEU A C 1
ATOM 1402 O O . LEU A 1 174 ? 20.147 -4.040 -46.784 1.00 54.22 174 LEU A O 1
ATOM 1406 N N . GLY A 1 175 ? 21.727 -2.426 -47.044 1.00 53.97 175 GLY A N 1
ATOM 1407 C CA . GLY A 1 175 ? 22.803 -3.002 -46.224 1.00 53.97 175 GLY A CA 1
ATOM 1408 C C . GLY A 1 175 ? 22.404 -3.700 -44.913 1.00 53.97 175 GLY A C 1
ATOM 1409 O O . GLY A 1 175 ? 21.373 -3.402 -44.308 1.00 53.97 175 GLY A O 1
ATOM 1410 N N . LEU A 1 176 ? 23.228 -4.668 -44.506 1.00 55.44 176 LEU A N 1
ATOM 1411 C CA . LEU A 1 176 ? 23.099 -5.457 -43.273 1.00 55.44 176 LEU A CA 1
ATOM 1412 C C . LEU A 1 176 ? 24.252 -5.091 -42.326 1.00 55.44 176 LEU A C 1
ATOM 1414 O O . LEU A 1 176 ? 25.403 -5.108 -42.764 1.00 55.44 176 LEU A O 1
ATOM 1418 N N . MET A 1 177 ? 23.954 -4.753 -41.068 1.00 51.03 177 MET A N 1
ATOM 1419 C CA . MET A 1 177 ? 24.981 -4.357 -40.094 1.00 51.03 177 MET A CA 1
ATOM 1420 C C . MET A 1 177 ? 25.611 -5.585 -39.419 1.00 51.03 177 MET A C 1
ATOM 1422 O O . MET A 1 177 ? 26.804 -5.794 -39.605 1.00 51.03 177 MET A O 1
ATOM 1426 N N . GLU A 1 178 ? 24.831 -6.465 -38.781 1.00 58.56 178 GLU A N 1
ATOM 1427 C CA . GLU A 1 178 ? 25.359 -7.716 -38.208 1.00 58.56 178 GLU A CA 1
ATOM 1428 C C . GLU A 1 178 ? 24.449 -8.928 -38.478 1.00 58.56 178 GLU A C 1
ATOM 1430 O O . GLU A 1 178 ? 23.219 -8.875 -38.343 1.00 58.56 178 GLU A O 1
ATOM 1435 N N . ILE A 1 179 ? 25.053 -10.054 -38.870 1.00 64.19 179 ILE A N 1
ATOM 1436 C CA . ILE A 1 179 ? 24.364 -11.344 -38.988 1.00 64.19 179 ILE A CA 1
ATOM 1437 C C . ILE A 1 179 ? 25.114 -12.395 -38.188 1.00 64.19 179 ILE A C 1
ATOM 1439 O O . ILE A 1 179 ? 26.235 -12.767 -38.533 1.00 64.19 179 ILE A O 1
ATOM 1443 N N . LYS A 1 180 ? 24.430 -12.971 -37.202 1.00 66.25 180 LYS A N 1
ATOM 1444 C CA . LYS A 1 180 ? 24.937 -14.077 -36.402 1.00 66.25 180 LYS A CA 1
ATOM 1445 C C . LYS A 1 180 ? 24.110 -15.334 -36.637 1.00 66.25 180 LYS A C 1
ATOM 1447 O O . LYS A 1 180 ? 22.918 -15.406 -36.320 1.00 66.25 180 LYS A O 1
ATOM 1452 N N . THR A 1 181 ? 24.742 -16.352 -37.209 1.00 65.44 181 THR A N 1
ATOM 1453 C CA . THR A 1 181 ? 24.140 -17.677 -37.394 1.00 65.44 181 THR A CA 1
ATOM 1454 C C . THR A 1 181 ? 24.965 -18.715 -36.642 1.00 65.44 181 THR A C 1
ATOM 1456 O O . THR A 1 181 ? 26.129 -18.952 -36.955 1.00 65.44 181 THR A O 1
ATOM 1459 N N . GLU A 1 182 ? 24.368 -19.333 -35.627 1.00 68.06 182 GLU A N 1
ATOM 1460 C CA . GLU A 1 182 ? 25.075 -20.253 -34.736 1.00 68.06 182 GLU A CA 1
ATOM 1461 C C . GLU A 1 182 ? 24.398 -21.623 -34.684 1.00 68.06 182 GLU A C 1
ATOM 1463 O O . GLU A 1 182 ? 23.186 -21.753 -34.456 1.00 68.06 182 GLU A O 1
ATOM 1468 N N . SER A 1 183 ? 25.202 -22.681 -34.824 1.00 60.12 183 SER A N 1
ATOM 1469 C CA . SER A 1 183 ? 24.784 -24.040 -34.494 1.00 60.12 183 SER A CA 1
ATOM 1470 C C . SER A 1 183 ? 25.839 -24.811 -33.709 1.00 60.12 183 SER A C 1
ATOM 1472 O O . SER A 1 183 ? 26.982 -24.935 -34.130 1.00 60.12 183 SER A O 1
ATOM 1474 N N . ARG A 1 184 ? 25.452 -25.422 -32.580 1.00 61.84 184 ARG A N 1
ATOM 1475 C CA . ARG A 1 184 ? 26.422 -26.124 -31.716 1.00 61.84 184 ARG A CA 1
ATOM 1476 C C . ARG A 1 184 ? 26.932 -27.472 -32.246 1.00 61.84 184 ARG A C 1
ATOM 1478 O O . ARG A 1 184 ? 28.007 -27.864 -31.812 1.00 61.84 184 ARG A O 1
ATOM 1485 N N . LEU A 1 185 ? 26.208 -28.197 -33.113 1.00 59.38 185 LEU A N 1
ATOM 1486 C CA . LEU A 1 185 ? 26.721 -29.446 -33.723 1.00 59.38 185 LEU A CA 1
ATOM 1487 C C . LEU A 1 185 ? 26.873 -29.394 -35.242 1.00 59.38 185 LEU A C 1
ATOM 1489 O O . LEU A 1 185 ? 27.885 -29.867 -35.735 1.00 59.38 185 LEU A O 1
ATOM 1493 N N . SER A 1 186 ? 25.876 -28.925 -35.999 1.00 58.81 186 SER A N 1
ATOM 1494 C CA . SER A 1 186 ? 25.953 -28.970 -37.470 1.00 58.81 186 SER A CA 1
ATOM 1495 C C . SER A 1 186 ? 25.104 -27.900 -38.143 1.00 58.81 186 SER A C 1
ATOM 1497 O O . SER A 1 186 ? 23.940 -27.701 -37.776 1.00 58.81 186 SER A O 1
ATOM 1499 N N . LEU A 1 187 ? 25.696 -27.272 -39.160 1.00 59.72 187 LEU A N 1
ATOM 1500 C CA . LEU A 1 187 ? 25.070 -26.345 -40.096 1.00 59.72 187 LEU A CA 1
ATOM 1501 C C . LEU A 1 187 ? 25.229 -26.915 -41.513 1.00 59.72 187 LEU A C 1
ATOM 1503 O O . LEU A 1 187 ? 26.359 -27.087 -41.952 1.00 59.72 187 LEU A O 1
ATOM 1507 N N . LYS A 1 188 ? 24.138 -27.256 -42.220 1.00 60.06 188 LYS A N 1
ATOM 1508 C CA . LYS A 1 188 ? 24.274 -27.842 -43.576 1.00 60.06 188 LYS A CA 1
ATOM 1509 C C . LYS A 1 188 ? 24.420 -26.796 -44.679 1.00 60.06 188 LYS A C 1
ATOM 1511 O O . LYS A 1 188 ? 25.224 -26.992 -45.578 1.00 60.06 188 LYS A O 1
ATOM 1516 N N . GLU A 1 189 ? 23.626 -25.728 -44.640 1.00 62.72 189 GLU A N 1
ATOM 1517 C CA . GLU A 1 189 ? 23.655 -24.667 -45.653 1.00 62.72 189 GLU A CA 1
ATOM 1518 C C . GLU A 1 189 ? 23.288 -23.319 -45.012 1.00 62.72 189 GLU A C 1
ATOM 1520 O O . GLU A 1 189 ? 22.230 -23.181 -44.390 1.00 62.72 189 GLU A O 1
ATOM 1525 N N . ALA A 1 190 ? 24.137 -22.309 -45.199 1.00 60.94 190 ALA A N 1
ATOM 1526 C CA . ALA A 1 190 ? 23.815 -20.914 -44.919 1.00 60.94 190 ALA A CA 1
ATOM 1527 C C . ALA A 1 190 ? 24.023 -20.096 -46.195 1.00 60.94 190 ALA A C 1
ATOM 1529 O O . ALA A 1 190 ? 25.111 -20.077 -46.760 1.00 60.94 190 ALA A O 1
ATOM 1530 N N . LYS A 1 191 ? 22.962 -19.438 -46.667 1.00 65.94 191 LYS A N 1
ATOM 1531 C CA . LYS A 1 191 ? 22.999 -18.581 -47.853 1.00 65.94 191 LYS A CA 1
ATOM 1532 C C . LYS A 1 191 ? 22.559 -17.173 -47.481 1.00 65.94 191 LYS A C 1
ATOM 1534 O O . LYS A 1 191 ? 21.376 -16.941 -47.216 1.00 65.94 191 LYS A O 1
ATOM 1539 N N . ILE A 1 192 ? 23.513 -16.250 -47.487 1.00 65.62 192 ILE A N 1
ATOM 1540 C CA . ILE A 1 192 ? 23.319 -14.834 -47.171 1.00 65.62 192 ILE A CA 1
ATOM 1541 C C . ILE A 1 192 ? 23.542 -14.032 -48.457 1.00 65.62 192 ILE A C 1
ATOM 1543 O O . ILE A 1 192 ? 24.587 -14.145 -49.084 1.00 65.62 192 ILE A O 1
ATOM 1547 N N . GLU A 1 193 ? 22.551 -13.246 -48.875 1.00 62.84 193 GLU A N 1
ATOM 1548 C CA . GLU A 1 193 ? 22.650 -12.362 -50.045 1.00 62.84 193 GLU A CA 1
ATOM 1549 C C . GLU A 1 193 ? 22.306 -10.918 -49.629 1.00 62.84 193 GLU A C 1
ATOM 1551 O O . GLU A 1 193 ? 21.189 -10.663 -49.164 1.00 62.84 193 GLU A O 1
ATOM 1556 N N . SER A 1 194 ? 23.235 -9.973 -49.825 1.00 58.56 194 SER A N 1
ATOM 1557 C CA . SER A 1 194 ? 23.030 -8.519 -49.666 1.00 58.56 194 SER A CA 1
ATOM 1558 C C . SER A 1 194 ? 23.448 -7.788 -50.949 1.00 58.56 194 SER A C 1
ATOM 1560 O O . SER A 1 194 ? 24.361 -8.241 -51.631 1.00 58.56 194 SER A O 1
ATOM 1562 N N . ARG A 1 195 ? 22.772 -6.684 -51.306 1.00 53.66 195 ARG A N 1
ATOM 1563 C CA . ARG A 1 195 ? 23.029 -5.922 -52.551 1.00 53.66 195 ARG A CA 1
ATOM 1564 C C . ARG A 1 195 ? 23.797 -4.603 -52.376 1.00 53.66 195 ARG A C 1
ATOM 1566 O O . ARG A 1 195 ? 24.333 -4.125 -53.362 1.00 53.66 195 ARG A O 1
ATOM 1573 N N . LEU A 1 196 ? 23.808 -4.000 -51.183 1.00 51.56 196 LEU A N 1
ATOM 1574 C CA . LEU A 1 196 ? 24.321 -2.633 -50.938 1.00 51.56 196 LEU A CA 1
ATOM 1575 C C . LEU A 1 196 ? 25.197 -2.550 -49.662 1.00 51.56 196 LEU A C 1
ATOM 1577 O O . LEU A 1 196 ? 25.245 -1.511 -49.018 1.00 51.56 196 LEU A O 1
ATOM 1581 N N . GLY A 1 197 ? 25.849 -3.657 -49.272 1.00 52.50 197 GLY A N 1
ATOM 1582 C CA . GLY A 1 197 ? 26.790 -3.722 -48.137 1.00 52.50 197 GLY A CA 1
ATOM 1583 C C . GLY A 1 197 ? 26.426 -4.738 -47.040 1.00 52.50 197 GLY A C 1
ATOM 1584 O O . GLY A 1 197 ? 25.250 -5.030 -46.798 1.00 52.50 197 GLY A O 1
ATOM 1585 N N . LEU A 1 198 ? 27.449 -5.305 -46.397 1.00 49.69 198 LEU A N 1
ATOM 1586 C CA . LEU A 1 198 ? 27.404 -6.223 -45.250 1.00 49.69 198 LEU A CA 1
ATOM 1587 C C . LEU A 1 198 ? 28.613 -5.871 -44.364 1.00 49.69 198 LEU A C 1
ATOM 1589 O O . LEU A 1 198 ? 29.729 -5.964 -44.868 1.00 49.69 198 LEU A O 1
ATOM 1593 N N . LYS A 1 199 ? 28.413 -5.436 -43.110 1.00 44.53 199 LYS A N 1
ATOM 1594 C CA . LYS A 1 199 ? 29.530 -5.025 -42.228 1.00 44.53 199 LYS A CA 1
ATOM 1595 C C . LYS A 1 199 ? 30.196 -6.234 -41.561 1.00 44.53 199 LYS A C 1
ATOM 1597 O O . LYS A 1 199 ? 31.411 -6.362 -41.628 1.00 44.53 199 LYS A O 1
ATOM 1602 N N . GLU A 1 200 ? 29.402 -7.158 -41.013 1.00 50.53 200 GLU A N 1
ATOM 1603 C CA . GLU A 1 200 ? 29.895 -8.419 -40.445 1.00 50.53 200 GLU A CA 1
ATOM 1604 C C . GLU A 1 200 ? 28.881 -9.567 -40.633 1.00 50.53 200 GLU A C 1
ATOM 1606 O O . GLU A 1 200 ? 27.671 -9.401 -40.443 1.00 50.53 200 GLU A O 1
ATOM 1611 N N . ALA A 1 201 ? 29.364 -10.756 -41.012 1.00 54.53 201 ALA A N 1
ATOM 1612 C CA . ALA A 1 201 ? 28.582 -11.991 -40.984 1.00 54.53 201 ALA A CA 1
ATOM 1613 C C . ALA A 1 201 ? 29.379 -13.112 -40.326 1.00 54.53 201 ALA A C 1
ATOM 1615 O O . ALA A 1 201 ? 30.402 -13.556 -40.847 1.00 54.53 201 ALA A O 1
ATOM 1616 N N . LYS A 1 202 ? 28.855 -13.614 -39.208 1.00 57.66 202 LYS A N 1
ATOM 1617 C CA . LYS A 1 202 ? 29.446 -14.704 -38.442 1.00 57.66 202 LYS A CA 1
ATOM 1618 C C . LYS A 1 202 ? 28.601 -15.968 -38.582 1.00 57.66 202 LYS A C 1
ATOM 1620 O O . LYS A 1 202 ? 27.424 -16.011 -38.207 1.00 57.66 202 LYS A O 1
ATOM 1625 N N . THR A 1 203 ? 29.201 -17.017 -39.139 1.00 56.75 203 THR A N 1
ATOM 1626 C CA . THR A 1 203 ? 28.607 -18.358 -39.248 1.00 56.75 203 THR A CA 1
ATOM 1627 C C . THR A 1 203 ? 29.444 -19.339 -38.438 1.00 56.75 203 THR A C 1
ATOM 1629 O O . THR A 1 203 ? 30.558 -19.671 -38.838 1.00 56.75 203 THR A O 1
ATOM 1632 N N . GLU A 1 204 ? 28.920 -19.824 -37.314 1.00 61.22 204 GLU A N 1
ATOM 1633 C CA . GLU A 1 204 ? 29.643 -20.748 -36.433 1.00 61.22 204 GLU A CA 1
ATOM 1634 C C . GLU A 1 204 ? 28.989 -22.135 -36.417 1.00 61.22 204 GLU A C 1
ATOM 1636 O O . GLU A 1 204 ? 27.791 -22.286 -36.146 1.00 61.22 204 GLU A O 1
ATOM 1641 N N . SER A 1 205 ? 29.790 -23.176 -36.675 1.00 54.47 205 SER A N 1
ATOM 1642 C CA . SER A 1 205 ? 29.400 -24.571 -36.447 1.00 54.47 205 SER A CA 1
ATOM 1643 C C . SER A 1 205 ? 30.593 -25.418 -36.002 1.00 54.47 205 SER A C 1
ATOM 1645 O O . SER A 1 205 ? 31.673 -25.294 -36.569 1.00 54.47 205 SER A O 1
ATOM 1647 N N . LYS A 1 206 ? 30.413 -26.281 -34.990 1.00 52.31 206 LYS A N 1
ATOM 1648 C CA . LYS A 1 206 ? 31.519 -27.070 -34.408 1.00 52.31 206 LYS A CA 1
ATOM 1649 C C . LYS A 1 206 ? 32.004 -28.248 -35.273 1.00 52.31 206 LYS A C 1
ATOM 1651 O O . LYS A 1 206 ? 33.058 -28.786 -34.965 1.00 52.31 206 LYS A O 1
ATOM 1656 N N . LEU A 1 207 ? 31.287 -28.659 -36.330 1.00 49.69 207 LEU A N 1
ATOM 1657 C CA . LEU A 1 207 ? 31.684 -29.756 -37.236 1.00 49.69 207 LEU A CA 1
ATOM 1658 C C . LEU A 1 207 ? 31.152 -29.549 -38.674 1.00 49.69 207 LEU A C 1
ATOM 1660 O O . LEU A 1 207 ? 29.949 -29.377 -38.867 1.00 49.69 207 LEU A O 1
ATOM 1664 N N . ARG A 1 208 ? 32.073 -29.645 -39.655 1.00 38.97 208 ARG A N 1
ATOM 1665 C CA . ARG A 1 208 ? 31.923 -29.578 -41.133 1.00 38.97 208 ARG A CA 1
ATOM 1666 C C . ARG A 1 208 ? 31.078 -28.416 -41.682 1.00 38.97 208 ARG A C 1
ATOM 1668 O O . ARG A 1 208 ? 29.873 -28.546 -41.877 1.00 38.97 208 ARG A O 1
ATOM 1675 N N . TYR A 1 209 ? 31.767 -27.350 -42.085 1.00 35.94 209 TYR A N 1
ATOM 1676 C CA . TYR A 1 209 ? 31.297 -26.391 -43.085 1.00 35.94 209 TYR A CA 1
ATOM 1677 C C . TYR A 1 209 ? 31.846 -26.810 -44.460 1.00 35.94 209 TYR A C 1
ATOM 1679 O O . TYR A 1 209 ? 33.051 -27.006 -44.595 1.00 35.94 209 TYR A O 1
ATOM 1687 N N . VAL A 1 210 ? 30.988 -26.984 -45.469 1.00 36.56 210 VAL A N 1
ATOM 1688 C CA . VAL A 1 210 ? 31.414 -27.111 -46.875 1.00 36.56 210 VAL A CA 1
ATOM 1689 C C . VAL A 1 210 ? 30.951 -25.844 -47.581 1.00 36.56 210 VAL A C 1
ATOM 1691 O O . VAL A 1 210 ? 29.759 -25.673 -47.832 1.00 36.56 210 VAL A O 1
ATOM 1694 N N . ALA A 1 211 ? 31.886 -24.931 -47.836 1.00 35.56 211 ALA A N 1
ATOM 1695 C CA . ALA A 1 211 ? 31.628 -23.699 -48.572 1.00 35.56 211 ALA A CA 1
ATOM 1696 C C . ALA A 1 211 ? 31.441 -24.015 -50.071 1.00 35.56 211 ALA A C 1
ATOM 1698 O O . ALA A 1 211 ? 32.316 -24.659 -50.650 1.00 35.56 211 ALA A O 1
ATOM 1699 N N . PRO A 1 212 ? 30.354 -23.586 -50.735 1.00 30.39 212 PRO A N 1
ATOM 1700 C CA . PRO A 1 212 ? 30.319 -23.521 -52.193 1.00 30.39 212 PRO A CA 1
ATOM 1701 C C . PRO A 1 212 ? 31.054 -22.257 -52.689 1.00 30.39 212 PRO A C 1
ATOM 1703 O O . PRO A 1 212 ? 31.164 -21.286 -51.935 1.00 30.39 212 PRO A O 1
ATOM 1706 N N . PRO A 1 213 ? 31.538 -22.227 -53.945 1.00 30.64 213 PRO A N 1
ATOM 1707 C CA . PRO A 1 213 ? 32.332 -21.117 -54.459 1.00 30.64 213 PRO A CA 1
ATOM 1708 C C . PRO A 1 213 ? 31.452 -19.873 -54.616 1.00 30.64 213 PRO A C 1
ATOM 1710 O O . PRO A 1 213 ? 30.539 -19.834 -55.442 1.00 30.64 213 PRO A O 1
ATOM 1713 N N . THR A 1 214 ? 31.701 -18.841 -53.815 1.00 34.41 214 THR A N 1
ATOM 1714 C CA . THR A 1 214 ? 31.130 -17.512 -54.037 1.00 34.41 214 THR A CA 1
ATOM 1715 C C . THR A 1 214 ? 32.075 -16.720 -54.926 1.00 34.41 214 THR A C 1
ATOM 1717 O O . THR A 1 214 ? 33.132 -16.286 -54.476 1.00 34.41 214 THR A O 1
ATOM 1720 N N . GLY A 1 215 ? 31.682 -16.531 -56.187 1.00 31.88 215 GLY A N 1
ATOM 1721 C CA . GLY A 1 215 ? 32.265 -15.509 -57.045 1.00 31.88 215 GLY A CA 1
ATOM 1722 C C . GLY A 1 215 ? 31.997 -14.132 -56.445 1.00 31.88 215 GLY A C 1
ATOM 1723 O O . GLY A 1 215 ? 30.861 -13.661 -56.450 1.00 31.88 215 GLY A O 1
ATOM 1724 N N . PHE A 1 216 ? 33.046 -13.516 -55.912 1.00 31.72 216 PHE A N 1
ATOM 1725 C CA . PHE A 1 216 ? 33.105 -12.090 -55.633 1.00 31.72 216 PHE A CA 1
ATOM 1726 C C . PHE A 1 216 ? 34.099 -11.482 -56.623 1.00 31.72 216 PHE A C 1
ATOM 1728 O O . PHE A 1 216 ? 35.283 -11.811 -56.597 1.00 31.72 216 PHE A O 1
ATOM 1735 N N . CYS A 1 217 ? 33.607 -10.624 -57.517 1.00 24.20 217 CYS A N 1
ATOM 1736 C CA . CYS A 1 217 ? 34.454 -9.711 -58.273 1.00 24.20 217 CYS A CA 1
ATOM 1737 C C . CYS A 1 217 ? 34.964 -8.640 -57.304 1.00 24.20 217 CYS A C 1
ATOM 1739 O O . CYS A 1 217 ? 34.170 -7.854 -56.793 1.00 24.20 217 CYS A O 1
ATOM 1741 N N . TYR A 1 218 ? 36.271 -8.624 -57.058 1.00 28.77 218 TYR A N 1
ATOM 1742 C CA . TYR A 1 218 ? 36.982 -7.438 -56.592 1.00 28.77 218 TYR A CA 1
ATOM 1743 C C . TYR A 1 218 ? 37.824 -6.943 -57.769 1.00 28.77 218 TYR A C 1
ATOM 1745 O O . TYR A 1 218 ? 38.680 -7.678 -58.264 1.00 28.77 218 TYR A O 1
ATOM 1753 N N . GLU A 1 219 ? 37.559 -5.723 -58.239 1.00 23.70 219 GLU A N 1
ATOM 1754 C CA . GLU A 1 219 ? 38.498 -5.001 -59.099 1.00 23.70 219 GLU A CA 1
ATOM 1755 C C . GLU A 1 219 ? 39.774 -4.727 -58.297 1.00 23.70 219 GLU A C 1
ATOM 1757 O O . GLU A 1 219 ? 39.736 -4.255 -57.159 1.00 23.70 219 GLU A O 1
ATOM 1762 N N . ARG A 1 220 ? 40.910 -5.103 -58.884 1.00 24.27 220 ARG A N 1
ATOM 1763 C CA . ARG A 1 220 ? 42.236 -5.085 -58.272 1.00 24.27 220 ARG A CA 1
ATOM 1764 C C . ARG A 1 220 ? 43.020 -3.937 -58.904 1.00 24.27 220 ARG A C 1
ATOM 1766 O O . ARG A 1 220 ? 43.469 -4.074 -60.035 1.00 24.27 220 ARG A O 1
ATOM 1773 N N . TYR A 1 221 ? 43.198 -2.828 -58.188 1.00 29.34 221 TYR A N 1
ATOM 1774 C CA . TYR A 1 221 ? 44.234 -1.852 -58.535 1.00 29.34 221 TYR A CA 1
ATOM 1775 C C . TYR A 1 221 ? 45.571 -2.353 -57.986 1.00 29.34 221 TYR A C 1
ATOM 1777 O O . TYR A 1 221 ? 45.764 -2.477 -56.778 1.00 29.34 221 TYR A O 1
ATOM 1785 N N . THR A 1 222 ? 46.473 -2.703 -58.898 1.00 25.16 222 THR A N 1
ATOM 1786 C CA . THR A 1 222 ? 47.873 -3.035 -58.632 1.00 25.16 222 THR A CA 1
ATOM 1787 C C . THR A 1 222 ? 48.724 -1.783 -58.800 1.00 25.16 222 THR A C 1
ATOM 1789 O O . THR A 1 222 ? 48.770 -1.238 -59.899 1.00 25.16 222 THR A O 1
ATOM 1792 N N . HIS A 1 223 ? 49.451 -1.375 -57.762 1.00 28.28 223 HIS A N 1
ATOM 1793 C CA . HIS A 1 223 ? 50.663 -0.573 -57.922 1.00 28.28 223 HIS A CA 1
ATOM 1794 C C . HIS A 1 223 ? 51.806 -1.176 -57.097 1.00 28.28 223 HIS A C 1
ATOM 1796 O O . HIS A 1 223 ? 51.595 -1.864 -56.101 1.00 28.28 223 HIS A O 1
ATOM 1802 N N . HIS A 1 224 ? 52.997 -0.996 -57.654 1.00 26.97 224 HIS A N 1
ATOM 1803 C CA . HIS A 1 224 ? 54.213 -1.785 -57.521 1.00 26.97 224 HIS A CA 1
ATOM 1804 C C . HIS A 1 224 ? 54.977 -1.636 -56.186 1.00 26.97 224 HIS A C 1
ATOM 1806 O O . HIS A 1 224 ? 54.909 -0.610 -55.520 1.00 26.97 224 HIS A O 1
ATOM 1812 N N . LEU A 1 225 ? 55.750 -2.689 -55.874 1.00 27.92 225 LEU A N 1
ATOM 1813 C CA . LEU A 1 225 ? 56.913 -2.780 -54.961 1.00 27.92 225 LEU A CA 1
ATOM 1814 C C . LEU A 1 225 ? 58.007 -1.704 -55.249 1.00 27.92 225 LEU A C 1
ATOM 1816 O O . LEU A 1 225 ? 57.952 -1.150 -56.348 1.00 27.92 225 LEU A O 1
ATOM 1820 N N . PRO A 1 226 ? 59.057 -1.476 -54.402 1.00 35.03 226 PRO A N 1
ATOM 1821 C CA . PRO A 1 226 ? 59.718 -2.464 -53.526 1.00 35.03 226 PRO A CA 1
ATOM 1822 C C . PRO A 1 226 ? 60.224 -2.011 -52.128 1.00 35.03 226 PRO A C 1
ATOM 1824 O O . PRO A 1 226 ? 60.154 -0.856 -51.725 1.00 35.03 226 PRO A O 1
ATOM 1827 N N . LEU A 1 227 ? 60.740 -3.024 -51.419 1.00 28.34 227 LEU A N 1
ATOM 1828 C CA . LEU A 1 227 ? 61.509 -3.068 -50.167 1.00 28.34 227 LEU A CA 1
ATOM 1829 C C . LEU A 1 227 ? 62.594 -1.992 -49.991 1.00 28.34 227 LEU A C 1
ATOM 1831 O O . LEU A 1 227 ? 63.362 -1.754 -50.917 1.00 28.34 227 LEU A O 1
ATOM 1835 N N . LEU A 1 228 ? 62.786 -1.547 -48.741 1.00 25.88 228 LEU A N 1
ATOM 1836 C CA . LEU A 1 228 ? 64.100 -1.224 -48.168 1.00 25.88 228 LEU A CA 1
ATOM 1837 C C . LEU A 1 228 ? 64.097 -1.461 -46.643 1.00 25.88 228 LEU A C 1
ATOM 1839 O O . LEU A 1 228 ? 63.164 -1.079 -45.940 1.00 25.88 228 LEU A O 1
ATOM 1843 N N . LEU A 1 229 ? 65.142 -2.145 -46.166 1.00 27.81 229 LEU A N 1
ATOM 1844 C CA . LEU A 1 229 ? 65.477 -2.356 -44.756 1.00 27.81 229 LEU A CA 1
ATOM 1845 C C . LEU A 1 229 ? 65.930 -1.045 -44.098 1.00 27.81 229 LEU A C 1
ATOM 1847 O O . LEU A 1 229 ? 66.782 -0.370 -44.667 1.00 27.81 229 LEU A O 1
ATOM 1851 N N . SER A 1 230 ? 65.532 -0.806 -42.842 1.00 24.80 230 SER A N 1
ATOM 1852 C CA . SER A 1 230 ? 66.404 -0.149 -41.852 1.00 24.80 230 SER A CA 1
ATOM 1853 C C . SER A 1 230 ? 65.839 -0.196 -40.425 1.00 24.80 230 SER A C 1
ATOM 1855 O O . SER A 1 230 ? 64.752 0.306 -40.168 1.00 24.80 230 SER A O 1
ATOM 1857 N N . PHE A 1 231 ? 66.655 -0.764 -39.531 1.00 25.48 231 PHE A N 1
ATOM 1858 C CA . PHE A 1 231 ? 66.890 -0.398 -38.127 1.00 25.48 231 PHE A CA 1
ATOM 1859 C C . PHE A 1 231 ? 65.700 -0.247 -37.159 1.00 25.48 231 PHE A C 1
ATOM 1861 O O . PHE A 1 231 ? 65.026 0.775 -37.097 1.00 25.48 231 PHE A O 1
ATOM 1868 N N . VAL A 1 232 ? 65.554 -1.251 -36.285 1.00 25.66 232 VAL A N 1
ATOM 1869 C CA . VAL A 1 232 ? 64.829 -1.146 -35.011 1.00 25.66 232 VAL A CA 1
ATOM 1870 C C . VAL A 1 232 ? 65.689 -0.340 -34.036 1.00 25.66 232 VAL A C 1
ATOM 1872 O O . VAL A 1 232 ? 66.697 -0.840 -33.537 1.00 25.66 232 VAL A O 1
ATOM 1875 N N . LEU A 1 233 ? 65.284 0.898 -33.761 1.00 26.44 233 LEU A N 1
ATOM 1876 C CA . LEU A 1 233 ? 65.659 1.611 -32.543 1.00 26.44 233 LEU A CA 1
ATOM 1877 C C . LEU A 1 233 ? 64.525 1.439 -31.534 1.00 26.44 233 LEU A C 1
ATOM 1879 O O . LEU A 1 233 ? 63.371 1.757 -31.814 1.00 26.44 233 LEU A O 1
ATOM 1883 N N . ALA A 1 234 ? 64.867 0.896 -30.369 1.00 32.81 234 ALA A N 1
ATOM 1884 C CA . ALA A 1 234 ? 63.995 0.870 -29.211 1.00 32.81 234 ALA A CA 1
ATOM 1885 C C . ALA A 1 234 ? 63.772 2.306 -28.707 1.00 32.81 234 ALA A C 1
ATOM 1887 O O . ALA A 1 234 ? 64.732 3.025 -28.436 1.00 32.81 234 ALA A O 1
ATOM 1888 N N . GLY A 1 235 ? 62.507 2.691 -28.563 1.00 26.66 235 GLY A N 1
ATOM 1889 C CA . GLY A 1 235 ? 62.057 3.868 -27.828 1.00 26.66 235 GLY A CA 1
ATOM 1890 C C . GLY A 1 235 ? 60.827 3.471 -27.007 1.00 26.66 235 GLY A C 1
ATOM 1891 O O . GLY A 1 235 ? 59.967 2.766 -27.544 1.00 26.66 235 GLY A O 1
ATOM 1892 N N . PRO A 1 236 ? 60.768 3.813 -25.710 1.00 37.47 236 PRO A N 1
ATOM 1893 C CA . PRO A 1 236 ? 59.671 3.426 -24.843 1.00 37.47 236 PRO A CA 1
ATOM 1894 C C . PRO A 1 236 ? 58.487 4.345 -25.130 1.00 37.47 236 PRO A C 1
ATOM 1896 O O . PRO A 1 236 ? 58.675 5.546 -25.211 1.00 37.47 236 PRO A O 1
ATOM 1899 N N . ASP A 1 237 ? 57.296 3.784 -25.285 1.00 25.94 237 ASP A N 1
ATOM 1900 C CA . ASP A 1 237 ? 56.072 4.414 -24.794 1.00 25.94 237 ASP A CA 1
ATOM 1901 C C . ASP A 1 237 ? 54.990 3.341 -24.754 1.00 25.94 237 ASP A C 1
ATOM 1903 O O . ASP A 1 237 ? 54.381 2.939 -25.748 1.00 25.94 237 ASP A O 1
ATOM 1907 N N . SER A 1 238 ? 54.807 2.813 -23.548 1.00 27.36 238 SER A N 1
ATOM 1908 C CA . SER A 1 238 ? 53.592 2.129 -23.155 1.00 27.36 238 SER A CA 1
ATOM 1909 C C . SER A 1 238 ? 52.421 3.065 -23.431 1.00 27.36 238 SER A C 1
ATOM 1911 O O . SER A 1 238 ? 52.187 4.005 -22.674 1.00 27.36 238 SER A O 1
ATOM 1913 N N . VAL A 1 239 ? 51.668 2.795 -24.496 1.00 27.42 239 VAL A N 1
ATOM 1914 C CA . VAL A 1 239 ? 50.322 3.342 -24.656 1.00 27.42 239 VAL A CA 1
ATOM 1915 C C . VAL A 1 239 ? 49.488 2.742 -23.526 1.00 27.42 239 VAL A C 1
ATOM 1917 O O . VAL A 1 239 ? 48.930 1.651 -23.640 1.00 27.42 239 VAL A O 1
ATOM 1920 N N . GLN A 1 240 ? 49.490 3.427 -22.383 1.00 23.55 240 GLN A N 1
ATOM 1921 C CA . GLN A 1 240 ? 48.538 3.216 -21.310 1.00 23.55 240 GLN A CA 1
ATOM 1922 C C . GLN A 1 240 ? 47.153 3.400 -21.922 1.00 23.55 240 GLN A C 1
ATOM 1924 O O . GLN A 1 240 ? 46.803 4.480 -22.394 1.00 23.55 240 GLN A O 1
ATOM 1929 N N . ALA A 1 241 ? 46.388 2.311 -21.974 1.00 27.03 241 ALA A N 1
ATOM 1930 C CA . ALA A 1 241 ? 44.976 2.363 -22.296 1.00 27.03 241 ALA A CA 1
ATOM 1931 C C . ALA A 1 241 ? 44.300 3.269 -21.258 1.00 27.03 241 ALA A C 1
ATOM 1933 O O . ALA A 1 241 ? 44.195 2.894 -20.093 1.00 27.03 241 ALA A O 1
ATOM 1934 N N . ALA A 1 242 ? 43.918 4.476 -21.674 1.00 25.00 242 ALA A N 1
ATOM 1935 C CA . ALA A 1 242 ? 43.191 5.417 -20.838 1.00 25.00 242 ALA A CA 1
ATOM 1936 C C . ALA A 1 242 ? 41.850 4.798 -20.397 1.00 25.00 242 ALA A C 1
ATOM 1938 O O . ALA A 1 242 ? 41.134 4.188 -21.197 1.00 25.00 242 ALA A O 1
ATOM 1939 N N . GLU A 1 243 ? 41.557 4.908 -19.103 1.00 33.00 243 GLU A N 1
ATOM 1940 C CA . GLU A 1 243 ? 40.339 4.413 -18.464 1.00 33.00 243 GLU A CA 1
ATOM 1941 C C . GLU A 1 243 ? 39.125 5.271 -18.849 1.00 33.00 243 GLU A C 1
ATOM 1943 O O . GLU A 1 243 ? 39.192 6.496 -18.888 1.00 33.00 243 GLU A O 1
ATOM 1948 N N . PHE A 1 244 ? 38.007 4.603 -19.141 1.00 43.94 244 PHE A N 1
ATOM 1949 C CA . PHE A 1 244 ? 36.759 5.208 -19.607 1.00 43.94 244 PHE A CA 1
ATOM 1950 C C . PHE A 1 244 ? 36.022 5.964 -18.495 1.00 43.94 244 PHE A C 1
ATOM 1952 O O . PHE A 1 244 ? 35.793 5.410 -17.420 1.00 43.94 244 PHE A O 1
ATOM 1959 N N . GLY A 1 245 ? 35.558 7.184 -18.799 1.00 49.16 245 GLY A N 1
ATOM 1960 C CA . GLY A 1 245 ? 34.678 7.997 -17.957 1.00 49.16 245 GLY A CA 1
ATOM 1961 C C . GLY A 1 245 ? 33.497 7.207 -17.377 1.00 49.16 245 GLY A C 1
ATOM 1962 O O . GLY A 1 245 ? 32.579 6.795 -18.086 1.00 49.16 245 GLY A O 1
ATOM 1963 N N . HIS A 1 246 ? 33.538 6.991 -16.063 1.00 58.28 246 HIS A N 1
ATOM 1964 C CA . HIS A 1 246 ? 32.588 6.177 -15.309 1.00 58.28 246 HIS A CA 1
ATOM 1965 C C . HIS A 1 246 ? 31.186 6.816 -15.301 1.00 58.28 246 HIS A C 1
ATOM 1967 O O . HIS A 1 246 ? 30.916 7.739 -14.528 1.00 58.28 246 HIS A O 1
ATOM 1973 N N . LEU A 1 247 ? 30.259 6.306 -16.119 1.00 65.94 247 LEU A N 1
ATOM 1974 C CA . LEU A 1 247 ? 28.844 6.401 -15.757 1.00 65.94 247 LEU A CA 1
ATOM 1975 C C . LEU A 1 247 ? 28.587 5.481 -14.552 1.00 65.94 247 LEU A C 1
ATOM 1977 O O . LEU A 1 247 ? 29.187 4.405 -14.472 1.00 65.94 247 LEU A O 1
ATOM 1981 N N . PRO A 1 248 ? 27.732 5.887 -13.599 1.00 70.69 248 PRO A N 1
ATOM 1982 C CA . PRO A 1 248 ? 27.323 4.995 -12.527 1.00 70.69 248 PRO A CA 1
ATOM 1983 C C . PRO A 1 248 ? 26.494 3.845 -13.108 1.00 70.69 248 PRO A C 1
ATOM 1985 O O . PRO A 1 248 ? 25.678 4.062 -14.004 1.00 70.69 248 PRO A O 1
ATOM 1988 N N . ASP A 1 249 ? 26.655 2.639 -12.559 1.00 75.75 249 ASP A N 1
ATOM 19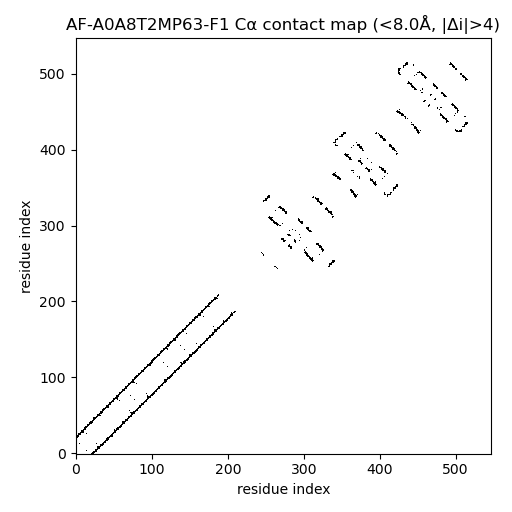89 C CA . ASP A 1 249 ? 25.877 1.471 -12.994 1.00 75.75 249 ASP A CA 1
ATOM 1990 C C . ASP A 1 249 ? 24.367 1.721 -12.850 1.00 75.75 249 ASP A C 1
ATOM 1992 O O . ASP A 1 249 ? 23.578 1.360 -13.725 1.00 75.75 249 ASP A O 1
ATOM 1996 N N . ASN A 1 250 ? 23.976 2.402 -11.766 1.00 87.00 250 ASN A N 1
ATOM 1997 C CA . ASN A 1 250 ? 22.596 2.743 -11.447 1.00 87.00 250 ASN A CA 1
ATOM 1998 C C . ASN A 1 250 ? 22.474 4.216 -11.047 1.00 87.00 250 ASN A C 1
ATOM 2000 O O . ASN A 1 250 ? 23.284 4.727 -10.274 1.00 87.00 250 ASN A O 1
ATOM 2004 N N . LEU A 1 251 ? 21.412 4.871 -11.509 1.00 89.12 251 LEU A N 1
ATOM 2005 C CA . LEU A 1 251 ? 21.044 6.229 -11.128 1.00 89.12 251 LEU A CA 1
ATOM 2006 C C . LEU A 1 251 ? 19.610 6.232 -10.603 1.00 89.12 251 LEU A C 1
ATOM 2008 O O . LEU A 1 251 ? 18.684 5.890 -11.334 1.00 89.12 251 LEU A O 1
ATOM 2012 N N . THR A 1 252 ? 19.424 6.600 -9.340 1.00 90.75 252 THR A N 1
ATOM 2013 C CA . THR A 1 252 ? 18.109 6.655 -8.687 1.00 90.75 252 THR A CA 1
ATOM 2014 C C . THR A 1 252 ? 17.537 8.066 -8.731 1.00 90.75 252 THR A C 1
ATOM 2016 O O . THR A 1 252 ? 18.243 9.016 -8.399 1.00 90.75 252 THR A O 1
ATOM 2019 N N . VAL A 1 253 ? 16.261 8.201 -9.088 1.00 93.75 253 VAL A N 1
ATOM 2020 C CA . VAL A 1 253 ? 15.534 9.480 -9.098 1.00 93.75 253 VAL A CA 1
ATOM 2021 C C . VAL A 1 253 ? 14.105 9.289 -8.593 1.00 93.75 253 VAL A C 1
ATOM 2023 O O . VAL A 1 253 ? 13.523 8.216 -8.778 1.00 93.75 253 VAL A O 1
ATOM 2026 N N . LEU A 1 254 ? 13.538 10.313 -7.954 1.00 92.88 254 LEU A N 1
ATOM 2027 C CA . LEU A 1 254 ? 12.135 10.315 -7.550 1.00 92.88 254 LEU A CA 1
ATOM 2028 C C . LEU A 1 254 ? 11.218 10.588 -8.748 1.00 92.88 254 LEU A C 1
ATOM 2030 O O . LEU A 1 254 ? 11.540 11.369 -9.644 1.00 92.88 254 LEU A O 1
ATOM 2034 N N . GLU A 1 255 ? 10.049 9.954 -8.761 1.00 94.69 255 GLU A N 1
ATOM 2035 C CA . GLU A 1 255 ? 9.015 10.252 -9.753 1.00 94.69 255 GLU A CA 1
ATOM 2036 C C . GLU A 1 255 ? 8.636 11.746 -9.737 1.00 94.69 255 GLU A C 1
ATOM 2038 O O . GLU A 1 255 ? 8.396 12.337 -8.686 1.00 94.69 255 GLU A O 1
ATOM 2043 N N . GLY A 1 256 ? 8.567 12.352 -10.924 1.00 91.38 256 GLY A N 1
ATOM 2044 C CA . GLY A 1 256 ? 8.244 13.763 -11.131 1.00 91.38 256 GLY A CA 1
ATOM 2045 C C . GLY A 1 256 ? 9.448 14.709 -11.098 1.00 91.38 256 GLY A C 1
ATOM 2046 O O . GLY A 1 256 ? 9.333 15.834 -11.587 1.00 91.38 256 GLY A O 1
ATOM 2047 N N . GLU A 1 257 ? 10.607 14.272 -10.601 1.00 91.31 257 GLU A N 1
ATOM 2048 C CA . GLU A 1 257 ? 11.837 15.068 -10.642 1.00 91.31 257 GLU A CA 1
ATOM 2049 C C . GLU A 1 257 ? 12.502 15.033 -12.025 1.00 91.31 257 GLU A C 1
ATOM 2051 O O . GLU A 1 257 ? 12.077 14.317 -12.932 1.00 91.31 257 GLU A O 1
ATOM 2056 N N . SER A 1 258 ? 13.541 15.851 -12.209 1.00 92.50 258 SER A N 1
ATOM 2057 C CA . SER A 1 258 ? 14.351 15.855 -13.431 1.00 92.50 258 SER A CA 1
ATOM 2058 C C . SER A 1 258 ? 15.688 15.166 -13.187 1.00 92.50 258 SER A C 1
ATOM 2060 O O . SER A 1 258 ? 16.303 15.358 -12.141 1.00 92.50 258 SER A O 1
ATOM 2062 N N . VAL A 1 259 ? 16.170 14.409 -14.171 1.00 92.62 259 VAL A N 1
ATOM 2063 C CA . VAL A 1 259 ? 17.458 13.706 -14.099 1.00 92.62 259 VAL A CA 1
ATOM 2064 C C . VAL A 1 259 ? 18.355 14.091 -15.268 1.00 92.62 259 VAL A C 1
ATOM 2066 O O . VAL A 1 259 ? 17.885 14.238 -16.395 1.00 92.62 259 VAL A O 1
ATOM 2069 N N . ILE A 1 260 ? 19.656 14.233 -15.007 1.00 92.19 260 ILE A N 1
ATOM 2070 C CA . ILE A 1 260 ? 20.671 14.484 -16.036 1.00 92.19 260 ILE A CA 1
ATOM 2071 C C . ILE A 1 260 ? 21.524 13.228 -16.199 1.00 92.19 260 ILE A C 1
ATOM 2073 O O . ILE A 1 260 ? 22.218 12.814 -15.269 1.00 92.19 260 ILE A O 1
ATOM 2077 N N . LEU A 1 261 ? 21.503 12.650 -17.396 1.00 90.75 261 LEU A N 1
ATOM 2078 C CA . LEU A 1 261 ? 22.364 11.540 -17.784 1.00 90.75 261 LEU A CA 1
ATOM 2079 C C . LEU A 1 261 ? 23.648 12.111 -18.381 1.00 90.75 261 LEU A C 1
ATOM 2081 O O . LEU A 1 261 ? 23.634 12.679 -19.475 1.00 90.75 261 LEU A O 1
ATOM 2085 N N . ARG A 1 262 ? 24.751 11.986 -17.638 1.00 88.81 262 ARG A N 1
ATOM 2086 C CA . ARG A 1 262 ? 26.044 12.565 -18.017 1.00 88.81 262 ARG A CA 1
ATOM 2087 C C . ARG A 1 262 ? 26.919 11.550 -18.730 1.00 88.81 262 ARG A C 1
ATOM 2089 O O . ARG A 1 262 ? 27.178 10.494 -18.168 1.00 88.81 262 ARG A O 1
ATOM 2096 N N . CYS A 1 263 ? 27.413 11.887 -19.918 1.00 87.31 263 CYS A N 1
ATOM 2097 C CA . CYS A 1 263 ? 28.406 11.082 -20.629 1.00 87.31 263 CYS A CA 1
ATOM 2098 C C . CYS A 1 263 ? 29.649 11.928 -20.889 1.00 87.31 263 CYS A C 1
ATOM 2100 O O . CYS A 1 263 ? 29.636 12.804 -21.752 1.00 87.31 263 CYS A O 1
ATOM 2102 N N . LYS A 1 264 ? 30.706 11.669 -20.115 1.00 86.88 264 LYS A N 1
ATOM 2103 C CA . LYS A 1 264 ? 32.021 12.279 -20.321 1.00 86.88 264 LYS A CA 1
ATOM 2104 C C . LYS A 1 264 ? 32.822 11.435 -21.303 1.00 86.88 264 LYS A C 1
ATOM 2106 O O . LYS A 1 264 ? 32.823 10.210 -21.193 1.00 86.88 264 LYS A O 1
ATOM 2111 N N . ILE A 1 265 ? 33.455 12.094 -22.262 1.00 84.31 265 ILE A N 1
ATOM 2112 C CA . ILE A 1 265 ? 34.180 11.471 -23.364 1.00 84.31 265 ILE A CA 1
ATOM 2113 C C . ILE A 1 265 ? 35.615 12.000 -23.327 1.00 84.31 265 ILE A C 1
ATOM 2115 O O . ILE A 1 265 ? 35.839 13.194 -23.493 1.00 84.31 265 ILE A O 1
ATOM 2119 N N . ASP A 1 266 ? 36.578 11.107 -23.115 1.00 81.69 266 ASP A N 1
ATOM 2120 C CA . ASP A 1 266 ? 38.002 11.460 -22.995 1.00 81.69 266 ASP A CA 1
ATOM 2121 C C . ASP A 1 266 ? 38.810 11.112 -24.267 1.00 81.69 266 ASP A C 1
ATOM 2123 O O . ASP A 1 266 ? 40.025 11.277 -24.311 1.00 81.69 266 ASP A O 1
ATOM 2127 N N . GLU A 1 267 ? 38.138 10.628 -25.317 1.00 77.06 267 GLU A N 1
ATOM 2128 C CA . GLU A 1 267 ? 38.722 10.278 -26.619 1.00 77.06 267 GLU A CA 1
ATOM 2129 C C . GLU A 1 267 ? 38.159 11.191 -27.724 1.00 77.06 267 GLU A C 1
ATOM 2131 O O . GLU A 1 267 ? 37.029 11.670 -27.635 1.00 77.06 267 GLU A O 1
ATOM 2136 N N . GLU A 1 268 ? 38.905 11.389 -28.814 1.00 78.94 268 GLU A N 1
ATOM 2137 C CA . GLU A 1 268 ? 38.357 12.045 -30.005 1.00 78.94 268 GLU A CA 1
ATOM 2138 C C . GLU A 1 268 ? 37.268 11.176 -30.653 1.00 78.94 268 GLU A C 1
ATOM 2140 O O . GLU A 1 268 ? 37.477 9.997 -30.973 1.00 78.94 268 GLU A O 1
ATOM 2145 N N . VAL A 1 269 ? 36.091 11.769 -30.871 1.00 80.31 269 VAL A N 1
ATOM 2146 C CA . VAL A 1 269 ? 34.906 11.070 -31.378 1.00 80.31 269 VAL A CA 1
ATOM 2147 C C . VAL A 1 269 ? 34.354 11.725 -32.632 1.00 80.31 269 VAL A C 1
ATOM 2149 O O . VAL A 1 269 ? 34.274 12.940 -32.747 1.00 80.31 269 VAL A O 1
ATOM 2152 N N . THR A 1 270 ? 33.915 10.897 -33.578 1.00 74.56 270 THR A N 1
ATOM 2153 C CA . THR A 1 270 ? 33.301 11.379 -34.829 1.00 74.56 270 THR A CA 1
ATOM 2154 C C . THR A 1 270 ? 31.782 11.475 -34.732 1.00 74.56 270 THR A C 1
ATOM 2156 O O . THR A 1 270 ? 31.166 12.344 -35.338 1.00 74.56 270 THR A O 1
ATOM 2159 N N . HIS A 1 271 ? 31.164 10.560 -33.986 1.00 78.50 271 HIS A N 1
ATOM 2160 C CA . HIS A 1 271 ? 29.717 10.463 -33.835 1.00 78.50 271 HIS A CA 1
ATOM 2161 C C . HIS A 1 271 ? 29.393 10.051 -32.404 1.00 78.50 271 HIS A C 1
ATOM 2163 O O . HIS A 1 271 ? 30.088 9.210 -31.836 1.00 78.50 271 HIS A O 1
ATOM 2169 N N . LYS A 1 272 ? 28.315 10.597 -31.843 1.00 81.75 272 LYS A N 1
ATOM 2170 C CA . LYS A 1 272 ? 27.833 10.292 -30.491 1.00 81.75 272 LYS A CA 1
ATOM 2171 C C . LYS A 1 272 ? 26.316 10.211 -30.474 1.00 81.75 272 LYS A C 1
ATOM 2173 O O . LYS A 1 272 ? 25.656 10.943 -31.207 1.00 81.75 272 LYS A O 1
ATOM 2178 N N . ALA A 1 273 ? 25.760 9.304 -29.685 1.00 86.31 273 ALA A N 1
ATOM 2179 C CA . ALA A 1 273 ? 24.328 9.081 -29.607 1.00 86.31 273 ALA A CA 1
ATOM 2180 C C . ALA A 1 273 ? 23.903 8.580 -28.227 1.00 86.31 273 ALA A C 1
ATOM 2182 O O . ALA A 1 273 ? 24.571 7.752 -27.612 1.00 86.31 273 ALA A O 1
ATOM 2183 N N . TRP A 1 274 ? 22.762 9.082 -27.766 1.00 90.00 274 TRP A N 1
ATOM 2184 C CA . TRP A 1 274 ? 22.084 8.613 -26.569 1.00 90.00 274 TRP A CA 1
ATOM 2185 C C . TRP A 1 274 ? 20.924 7.729 -26.973 1.00 90.00 274 TRP A C 1
ATOM 2187 O O . TRP A 1 274 ? 20.148 8.082 -27.862 1.00 90.00 274 TRP A O 1
ATOM 2197 N N . LEU A 1 275 ? 20.780 6.599 -26.295 1.00 84.94 275 LEU A N 1
ATOM 2198 C CA . LEU A 1 275 ? 19.720 5.640 -26.538 1.00 84.94 275 LEU A CA 1
ATOM 2199 C C . LEU A 1 275 ? 18.997 5.316 -25.232 1.00 84.94 275 LEU A C 1
ATOM 2201 O O . LEU A 1 275 ? 19.632 5.079 -24.208 1.00 84.94 275 LEU A O 1
ATOM 2205 N N . ASN A 1 276 ? 17.670 5.255 -25.284 1.00 86.31 276 ASN A N 1
ATOM 2206 C CA . ASN A 1 276 ? 16.851 4.606 -24.266 1.00 86.31 276 ASN A CA 1
ATOM 2207 C C . ASN A 1 276 ? 16.551 3.190 -24.754 1.00 86.31 276 ASN A C 1
ATOM 2209 O O . ASN A 1 276 ? 15.812 3.016 -25.732 1.00 86.31 276 ASN A O 1
ATOM 2213 N N . ARG A 1 277 ? 17.130 2.181 -24.094 1.00 81.81 277 ARG A N 1
ATOM 2214 C CA . ARG A 1 277 ? 17.130 0.781 -24.540 1.00 81.81 277 ARG A CA 1
ATOM 2215 C C . ARG A 1 277 ? 17.694 0.672 -25.962 1.00 81.81 277 ARG A C 1
ATOM 2217 O O . ARG A 1 277 ? 18.904 0.655 -26.149 1.00 81.81 277 ARG A O 1
ATOM 2224 N N . SER A 1 278 ? 16.815 0.654 -26.957 1.00 76.19 278 SER A N 1
ATOM 2225 C CA . SER A 1 278 ? 17.140 0.539 -28.382 1.00 76.19 278 SER A CA 1
ATOM 2226 C C . SER A 1 278 ? 16.712 1.777 -29.188 1.00 76.19 278 SER A C 1
ATOM 2228 O O . SER A 1 278 ? 17.045 1.908 -30.3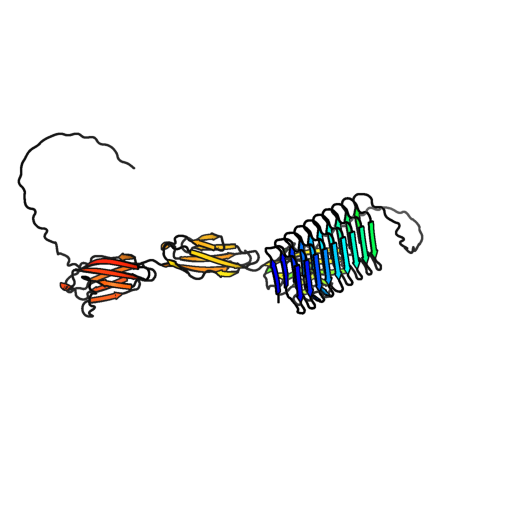61 1.00 76.19 278 SER A O 1
ATOM 2230 N N . ASN A 1 279 ? 15.978 2.714 -28.585 1.00 77.75 279 ASN A N 1
ATOM 2231 C CA . ASN A 1 279 ? 15.498 3.911 -29.269 1.00 77.75 279 ASN A CA 1
ATOM 2232 C C . ASN A 1 279 ? 16.516 5.042 -29.134 1.00 77.75 279 ASN A C 1
ATOM 2234 O O . ASN A 1 279 ? 16.897 5.395 -28.021 1.00 77.75 279 ASN A O 1
ATOM 2238 N N . ILE A 1 280 ? 16.915 5.639 -30.256 1.00 80.75 280 ILE A N 1
ATOM 2239 C CA . ILE A 1 280 ? 17.805 6.805 -30.263 1.00 80.75 280 ILE A CA 1
ATOM 2240 C C . ILE A 1 280 ? 17.033 8.014 -29.726 1.00 80.75 280 ILE A C 1
ATOM 2242 O O . ILE A 1 280 ? 15.961 8.350 -30.230 1.00 80.75 280 ILE A O 1
ATOM 2246 N N . LEU A 1 281 ? 17.584 8.659 -28.702 1.00 84.69 281 LEU A N 1
ATOM 2247 C CA . LEU A 1 281 ? 17.080 9.908 -28.142 1.00 84.69 281 LEU A CA 1
ATOM 2248 C C . LEU A 1 281 ? 17.696 11.107 -28.858 1.00 84.69 281 LEU A C 1
ATOM 2250 O O . LEU A 1 281 ? 16.974 11.973 -29.351 1.00 84.69 281 LEU A O 1
ATOM 2254 N N . PHE A 1 282 ? 19.025 11.110 -28.944 1.00 87.31 282 PHE A N 1
ATOM 2255 C CA . PHE A 1 282 ? 19.833 12.135 -29.594 1.00 87.31 282 PHE A CA 1
ATOM 2256 C C . PHE A 1 282 ? 20.970 11.482 -30.377 1.00 87.31 282 PHE A C 1
ATOM 2258 O O . PHE A 1 282 ? 21.534 10.491 -29.915 1.00 87.31 282 PHE A O 1
ATOM 2265 N N . ALA A 1 283 ? 21.317 12.045 -31.531 1.00 87.25 283 ALA A N 1
ATOM 2266 C CA . ALA A 1 283 ? 22.520 11.711 -32.288 1.00 87.25 283 ALA A CA 1
ATOM 2267 C C . ALA A 1 283 ? 23.256 13.018 -32.604 1.00 87.25 283 ALA A C 1
ATOM 2269 O O . ALA A 1 283 ? 22.793 13.814 -33.416 1.00 87.25 283 ALA A O 1
ATOM 2270 N N . GLY A 1 284 ? 24.359 13.281 -31.903 1.00 82.75 284 GLY A N 1
ATOM 2271 C CA . GLY A 1 284 ? 24.948 14.616 -31.833 1.00 82.75 284 GLY A CA 1
ATOM 2272 C C . GLY A 1 284 ? 23.913 15.629 -31.339 1.00 82.75 284 GLY A C 1
ATOM 2273 O O . GLY A 1 284 ? 23.275 15.420 -30.308 1.00 82.75 284 GLY A O 1
ATOM 2274 N N . THR A 1 285 ? 23.704 16.694 -32.106 1.00 87.19 285 THR A N 1
ATOM 2275 C CA . THR A 1 285 ? 22.698 17.728 -31.822 1.00 87.19 285 THR A CA 1
ATOM 2276 C C . THR A 1 285 ? 21.290 17.368 -32.295 1.00 87.19 285 THR A C 1
ATOM 2278 O O . THR A 1 285 ? 20.329 18.043 -31.925 1.00 87.19 285 THR A O 1
ATOM 2281 N N . ASP A 1 286 ? 21.137 16.315 -33.100 1.00 79.81 286 ASP A N 1
ATOM 2282 C CA . ASP A 1 286 ? 19.853 15.958 -33.694 1.00 79.81 286 ASP A CA 1
ATOM 2283 C C . ASP A 1 286 ? 18.980 15.210 -32.684 1.00 79.81 286 ASP A C 1
ATOM 2285 O O . ASP A 1 286 ? 19.348 14.140 -32.186 1.00 79.81 286 ASP A O 1
ATOM 2289 N N . LYS A 1 287 ? 17.786 15.746 -32.404 1.00 87.19 287 LYS A N 1
ATOM 2290 C CA . LYS A 1 287 ? 16.785 15.100 -31.546 1.00 87.19 287 LYS A CA 1
ATOM 2291 C C . LYS A 1 287 ? 15.981 14.068 -32.341 1.00 87.19 287 LYS A C 1
ATOM 2293 O O . LYS A 1 287 ? 15.235 14.419 -33.251 1.00 87.19 287 LYS A O 1
ATOM 2298 N N . TRP A 1 288 ? 16.090 12.800 -31.951 1.00 83.62 288 TRP A N 1
ATOM 2299 C CA . TRP A 1 288 ? 15.327 11.678 -32.520 1.00 83.62 288 TRP A CA 1
ATOM 2300 C C . TRP A 1 288 ? 14.139 11.271 -31.645 1.00 83.62 288 TRP A C 1
ATOM 2302 O O . TRP A 1 288 ? 13.151 10.729 -32.147 1.00 83.62 288 TRP A O 1
ATOM 2312 N N . SER A 1 289 ? 14.213 11.549 -30.342 1.00 85.25 289 SER A N 1
ATOM 2313 C CA . SER A 1 289 ? 13.104 11.321 -29.419 1.00 85.25 289 SER A CA 1
ATOM 2314 C C . SER A 1 289 ? 11.911 12.216 -29.758 1.00 85.25 289 SER A C 1
ATOM 2316 O O . SER A 1 289 ? 12.051 13.432 -29.884 1.00 85.25 289 SER A O 1
ATOM 2318 N N . LEU A 1 290 ? 10.717 11.624 -29.820 1.00 88.06 290 LEU A N 1
ATOM 2319 C CA . LEU A 1 290 ? 9.452 12.366 -29.896 1.00 88.06 290 LEU A CA 1
ATOM 2320 C C . LEU A 1 290 ? 8.996 12.891 -28.526 1.00 88.06 290 LEU A C 1
ATOM 2322 O O . LEU A 1 290 ? 8.025 13.640 -28.457 1.00 88.06 290 LEU A O 1
ATOM 2326 N N . ASP A 1 291 ? 9.662 12.484 -27.444 1.00 91.44 291 ASP A N 1
ATOM 2327 C CA . ASP A 1 291 ? 9.311 12.900 -26.091 1.00 91.44 291 ASP A CA 1
ATOM 2328 C C . ASP A 1 291 ? 9.774 14.352 -25.846 1.00 91.44 291 ASP A C 1
ATOM 2330 O O . ASP A 1 291 ? 10.976 14.645 -25.950 1.00 91.44 291 ASP A O 1
ATOM 2334 N N . PRO A 1 292 ? 8.856 15.292 -25.546 1.00 91.62 292 PRO A N 1
ATOM 2335 C CA . PRO A 1 292 ? 9.217 16.678 -25.272 1.00 91.62 292 PRO A CA 1
ATOM 2336 C C . PRO A 1 292 ? 10.054 16.832 -23.998 1.00 91.62 292 PRO A C 1
ATOM 2338 O O . PRO A 1 292 ? 10.854 17.759 -23.945 1.00 91.62 292 PRO A O 1
ATOM 2341 N N . ARG A 1 293 ? 9.936 15.909 -23.033 1.00 94.81 293 ARG A N 1
ATOM 2342 C CA . ARG A 1 293 ? 10.632 15.955 -21.737 1.00 94.81 293 ARG A CA 1
ATOM 2343 C C . ARG A 1 293 ? 12.137 15.715 -21.838 1.00 94.81 293 ARG A C 1
ATOM 2345 O O . ARG A 1 293 ? 12.866 16.003 -20.897 1.00 94.81 293 ARG A O 1
ATOM 2352 N N . VAL A 1 294 ? 12.598 15.144 -22.954 1.00 94.25 294 VAL A N 1
ATOM 2353 C CA . VAL A 1 294 ? 14.018 14.847 -23.173 1.00 94.25 294 VAL A CA 1
ATOM 2354 C C . VAL A 1 294 ? 14.680 16.023 -23.884 1.00 94.25 294 VAL A C 1
ATOM 2356 O O . VAL A 1 294 ? 14.337 16.338 -25.030 1.00 94.25 294 VAL A O 1
ATOM 2359 N N . SER A 1 295 ? 15.650 16.650 -23.233 1.00 93.56 295 SER A N 1
ATOM 2360 C CA . SER A 1 295 ? 16.402 17.797 -23.741 1.00 93.56 295 SER A CA 1
ATOM 2361 C C . SER A 1 295 ? 17.905 17.514 -23.747 1.00 93.56 295 SER A C 1
ATOM 2363 O O . SER A 1 295 ? 18.413 16.669 -23.009 1.00 93.56 295 SER A O 1
ATOM 2365 N N . LEU A 1 296 ? 18.625 18.189 -24.641 1.00 93.25 296 LEU A N 1
ATOM 2366 C CA . LEU A 1 296 ? 20.081 18.125 -24.709 1.00 93.25 296 LEU A CA 1
ATOM 2367 C C . LEU A 1 296 ? 20.649 19.199 -23.783 1.00 93.25 296 LEU A C 1
ATOM 2369 O O . LEU A 1 296 ? 20.295 20.366 -23.926 1.00 93.25 296 LEU A O 1
ATOM 2373 N N . VAL A 1 297 ? 21.508 18.804 -22.844 1.00 92.19 297 VAL A N 1
ATOM 2374 C CA . VAL A 1 297 ? 22.148 19.730 -21.895 1.00 92.19 297 VAL A CA 1
ATOM 2375 C C . VAL A 1 297 ? 23.483 20.200 -22.447 1.00 92.19 297 VAL A C 1
ATOM 2377 O O . VAL A 1 297 ? 23.758 21.394 -22.474 1.00 92.19 297 VAL A O 1
ATOM 2380 N N . ASN A 1 298 ? 24.311 19.254 -22.894 1.00 88.06 298 ASN A N 1
ATOM 2381 C CA . ASN A 1 298 ? 25.631 19.533 -23.443 1.00 88.06 298 ASN A CA 1
ATOM 2382 C C . ASN A 1 298 ? 25.914 18.617 -24.638 1.00 88.06 298 ASN A C 1
ATOM 2384 O O . ASN A 1 298 ? 25.516 17.451 -24.642 1.00 88.06 298 ASN A O 1
ATOM 2388 N N . SER A 1 299 ? 26.589 19.154 -25.653 1.00 87.81 299 SER A N 1
ATOM 2389 C CA . SER A 1 299 ? 26.986 18.427 -26.862 1.00 87.81 299 SER A CA 1
ATOM 2390 C C . SER A 1 299 ? 28.419 18.733 -27.284 1.00 87.81 299 SER A C 1
ATOM 2392 O O . SER A 1 299 ? 28.774 18.554 -28.453 1.00 87.81 299 SER A O 1
ATOM 2394 N N . ASN A 1 300 ? 29.253 19.156 -26.3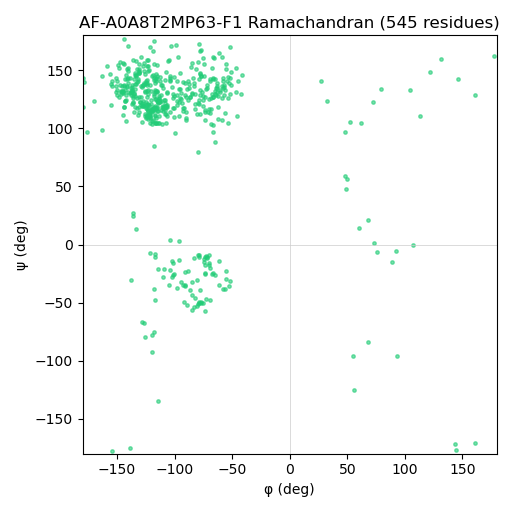42 1.00 86.56 300 ASN A N 1
ATOM 2395 C CA . ASN A 1 300 ? 30.683 19.319 -26.564 1.00 86.56 300 ASN A CA 1
ATOM 2396 C C . ASN A 1 300 ? 31.346 17.956 -26.806 1.00 86.56 300 ASN A C 1
ATOM 2398 O O . ASN A 1 300 ? 30.779 16.904 -26.498 1.00 86.56 300 ASN A O 1
ATOM 2402 N N . ASP A 1 301 ? 32.540 17.948 -27.390 1.00 79.31 301 ASP A N 1
ATOM 2403 C CA . ASP A 1 301 ? 33.231 16.694 -27.725 1.00 79.31 301 ASP A CA 1
ATOM 2404 C C . ASP A 1 301 ? 33.651 15.895 -26.493 1.00 79.31 301 ASP A C 1
ATOM 2406 O O . ASP A 1 301 ? 33.693 14.672 -26.563 1.00 79.31 301 ASP A O 1
ATOM 2410 N N . SER A 1 302 ? 33.824 16.568 -25.353 1.00 83.75 302 SER A N 1
ATOM 2411 C CA . SER A 1 302 ? 34.141 15.949 -24.065 1.00 83.75 302 SER A CA 1
ATOM 2412 C C . SER A 1 302 ? 32.938 15.681 -23.154 1.00 83.75 302 SER A C 1
ATOM 2414 O O . SER A 1 302 ? 33.061 14.953 -22.168 1.00 83.75 302 SER A O 1
ATOM 2416 N N . ASP A 1 303 ? 31.769 16.257 -23.445 1.00 87.38 303 ASP A N 1
ATOM 2417 C CA . ASP A 1 303 ? 30.574 16.124 -22.608 1.00 87.38 303 ASP A CA 1
ATOM 2418 C C . ASP A 1 303 ? 29.309 16.087 -23.465 1.00 87.38 303 ASP A C 1
ATOM 2420 O O . ASP A 1 303 ? 28.896 17.078 -24.075 1.00 87.38 303 ASP A O 1
ATOM 2424 N N . PHE A 1 304 ? 28.686 14.913 -23.478 1.00 89.56 304 PHE A N 1
ATOM 2425 C CA . PHE A 1 304 ? 27.443 14.650 -24.172 1.00 89.56 304 PHE A CA 1
ATOM 2426 C C . PHE A 1 304 ? 26.363 14.257 -23.167 1.00 89.56 304 PHE A C 1
ATOM 2428 O O . PHE A 1 304 ? 26.122 13.081 -22.900 1.00 89.56 304 PHE A O 1
ATOM 2435 N N . SER A 1 305 ? 25.712 15.257 -22.585 1.00 90.56 305 SER A N 1
ATOM 2436 C CA . SER A 1 305 ? 24.754 15.079 -21.494 1.00 90.56 305 SER A CA 1
ATOM 2437 C C . SER A 1 305 ? 23.331 15.405 -21.938 1.00 90.56 305 SER A C 1
ATOM 2439 O O . SER A 1 305 ? 23.095 16.420 -22.596 1.00 90.56 305 SER A O 1
ATOM 2441 N N . ILE A 1 306 ? 22.367 14.574 -21.536 1.00 92.44 306 ILE A N 1
ATOM 2442 C CA . ILE A 1 306 ? 20.932 14.811 -21.764 1.00 92.44 306 ILE A CA 1
ATOM 2443 C C . ILE A 1 306 ? 20.192 14.936 -20.437 1.00 92.44 306 ILE A C 1
ATOM 2445 O O . ILE A 1 306 ? 20.617 14.385 -19.423 1.00 92.44 306 ILE A O 1
ATOM 2449 N N . GLN A 1 307 ? 19.061 15.627 -20.455 1.00 93.38 307 GLN A N 1
ATOM 2450 C CA . GLN A 1 307 ? 18.156 15.758 -19.324 1.00 93.38 307 GLN A CA 1
ATOM 2451 C C . GLN A 1 307 ? 16.799 15.161 -19.674 1.00 93.38 307 GLN A C 1
ATOM 2453 O O . GLN A 1 307 ? 16.330 15.263 -20.807 1.00 93.38 307 GLN A O 1
ATOM 2458 N N . ILE A 1 308 ? 16.181 14.521 -18.687 1.00 94.88 308 ILE A N 1
ATOM 2459 C CA . ILE A 1 308 ? 14.806 14.037 -18.743 1.00 94.88 308 ILE A CA 1
ATOM 2460 C C . ILE A 1 308 ? 14.052 14.752 -17.629 1.00 94.88 308 ILE A C 1
ATOM 2462 O O . ILE A 1 308 ? 14.364 14.569 -16.452 1.00 94.88 308 ILE A O 1
ATOM 2466 N N . GLU A 1 309 ? 13.099 15.597 -17.999 1.00 93.62 309 GLU A N 1
ATOM 2467 C CA . GLU A 1 309 ? 12.223 16.294 -17.058 1.00 93.62 309 GLU A CA 1
ATOM 2468 C C . GLU A 1 309 ? 11.013 15.433 -16.684 1.00 93.62 309 GLU A C 1
ATOM 2470 O O . GLU A 1 309 ? 10.564 14.611 -17.482 1.00 93.62 309 GLU A O 1
ATOM 2475 N N . GLN A 1 310 ? 10.453 15.643 -15.489 1.00 93.75 310 GLN A N 1
ATOM 2476 C CA . GLN A 1 310 ? 9.246 14.950 -15.013 1.00 93.75 310 GLN A CA 1
ATOM 2477 C C . GLN A 1 310 ? 9.326 13.433 -15.226 1.00 93.75 310 GLN A C 1
ATOM 2479 O O . GLN A 1 310 ? 8.518 12.844 -15.954 1.00 93.75 310 GLN A O 1
ATOM 2484 N N . VAL A 1 311 ? 10.347 12.813 -14.634 1.00 94.56 311 VAL A N 1
ATOM 2485 C CA . VAL A 1 311 ? 10.625 11.385 -14.786 1.00 94.56 311 VAL A CA 1
ATOM 2486 C C . VAL A 1 311 ? 9.425 10.572 -14.310 1.00 94.56 311 VAL A C 1
ATOM 2488 O O . VAL A 1 311 ? 8.954 10.725 -13.186 1.00 94.56 311 VAL A O 1
ATOM 2491 N N . ALA A 1 312 ? 8.939 9.686 -15.168 1.00 94.31 312 ALA A N 1
ATOM 2492 C CA . ALA A 1 312 ? 7.836 8.784 -14.887 1.00 94.31 312 ALA A CA 1
ATOM 2493 C C . ALA A 1 312 ? 8.359 7.367 -14.645 1.00 94.31 312 ALA A C 1
ATOM 2495 O O . ALA A 1 312 ? 9.407 6.973 -15.153 1.00 94.31 312 ALA A O 1
ATOM 2496 N N . VAL A 1 313 ? 7.570 6.540 -13.958 1.00 92.88 313 VAL A N 1
ATOM 2497 C CA . VAL A 1 313 ? 7.871 5.110 -13.745 1.00 92.88 313 VAL A CA 1
ATOM 2498 C C . VAL A 1 313 ? 8.191 4.362 -15.053 1.00 92.88 313 VAL A C 1
ATOM 2500 O O . VAL A 1 313 ? 9.007 3.443 -15.064 1.00 92.88 313 VAL A O 1
ATOM 2503 N N . ALA A 1 314 ? 7.589 4.769 -16.175 1.00 92.62 314 ALA A N 1
ATOM 2504 C CA . ALA A 1 314 ? 7.832 4.170 -17.488 1.00 92.62 314 ALA A CA 1
ATOM 2505 C C . ALA A 1 314 ? 9.236 4.446 -18.063 1.00 92.62 314 ALA A C 1
ATOM 2507 O O . ALA A 1 314 ? 9.682 3.702 -18.939 1.00 92.62 314 ALA A O 1
ATOM 2508 N N . ASP A 1 315 ? 9.924 5.482 -17.576 1.00 91.69 315 ASP A N 1
ATOM 2509 C CA . ASP A 1 315 ? 11.258 5.872 -18.039 1.00 91.69 315 ASP A CA 1
ATOM 2510 C C . ASP A 1 315 ? 12.362 4.984 -17.449 1.00 91.69 315 ASP A C 1
ATOM 2512 O O . ASP A 1 315 ? 13.501 5.044 -17.909 1.00 91.69 315 ASP A O 1
ATOM 2516 N N . GLU A 1 316 ? 12.036 4.143 -16.462 1.00 92.69 316 GLU A N 1
ATOM 2517 C CA . GLU A 1 316 ? 12.963 3.197 -15.845 1.00 92.69 316 GLU A CA 1
ATOM 2518 C C . GLU A 1 316 ? 13.562 2.225 -16.876 1.00 92.69 316 GLU A C 1
ATOM 2520 O O . GLU A 1 316 ? 12.867 1.628 -17.718 1.00 92.69 316 GLU A O 1
ATOM 2525 N N . GLY A 1 317 ? 14.875 2.020 -16.785 1.00 90.44 317 GLY A N 1
ATOM 2526 C CA . GLY A 1 317 ? 15.589 1.056 -17.610 1.00 90.44 317 GLY A CA 1
ATOM 2527 C C . GLY A 1 317 ? 16.985 1.509 -18.031 1.00 90.44 317 GLY A C 1
ATOM 2528 O O . GLY A 1 317 ? 17.496 2.519 -17.550 1.00 90.44 317 GLY A O 1
ATOM 2529 N N . PRO A 1 318 ? 17.622 0.747 -18.936 1.00 89.50 318 PRO A N 1
ATOM 2530 C CA . PRO A 1 318 ? 18.977 1.027 -19.381 1.00 89.50 318 PRO A CA 1
ATOM 2531 C C . PRO A 1 318 ? 19.006 2.154 -20.417 1.00 89.50 318 PRO A C 1
ATOM 2533 O O . PRO A 1 318 ? 18.401 2.057 -21.491 1.00 89.50 318 PRO A O 1
ATOM 2536 N N . TYR A 1 319 ? 19.788 3.184 -20.123 1.00 88.62 319 TYR A N 1
ATOM 2537 C CA . TYR A 1 319 ? 20.186 4.225 -21.059 1.00 88.62 319 TYR A CA 1
ATOM 2538 C C . TYR A 1 319 ? 21.626 3.991 -21.484 1.00 88.62 319 TYR A C 1
ATOM 2540 O O . TYR A 1 319 ? 22.460 3.529 -20.708 1.00 88.62 319 TYR A O 1
ATOM 2548 N N . THR A 1 320 ? 21.908 4.273 -22.748 1.00 86.81 320 THR A N 1
ATOM 2549 C CA . THR A 1 320 ? 23.187 3.951 -23.368 1.00 86.81 320 THR A CA 1
ATOM 2550 C C . THR A 1 320 ? 23.744 5.172 -24.077 1.00 86.81 320 THR A C 1
ATOM 2552 O O . THR A 1 320 ? 23.101 5.706 -24.979 1.00 86.81 320 THR A O 1
ATOM 2555 N N . CYS A 1 321 ? 24.948 5.579 -23.691 1.00 88.62 321 CYS A N 1
ATOM 2556 C CA . CYS A 1 321 ? 25.757 6.531 -24.433 1.00 88.62 321 CYS A CA 1
ATOM 2557 C C . CYS A 1 321 ? 26.678 5.743 -25.368 1.00 88.62 321 CYS A C 1
ATOM 2559 O O . CYS A 1 321 ? 27.494 4.941 -24.919 1.00 88.62 321 CYS A O 1
ATOM 2561 N N . SER A 1 322 ? 26.520 5.936 -26.671 1.00 85.94 322 SER A N 1
ATOM 2562 C CA . SER A 1 322 ? 27.293 5.266 -27.716 1.00 85.94 322 SER A CA 1
ATOM 2563 C C . SER A 1 322 ? 28.061 6.306 -28.514 1.00 85.94 322 SER A C 1
ATOM 2565 O O . SER A 1 322 ? 27.453 7.237 -29.037 1.00 85.94 322 SER A O 1
ATOM 2567 N N . PHE A 1 323 ? 29.364 6.123 -28.702 1.00 80.50 323 PHE A N 1
ATOM 2568 C CA . PHE A 1 323 ? 30.171 7.013 -29.534 1.00 80.50 323 PHE A CA 1
ATOM 2569 C C . PHE A 1 323 ? 31.200 6.260 -30.381 1.00 80.50 323 PHE A C 1
ATOM 2571 O O . PHE A 1 323 ? 31.647 5.164 -30.046 1.00 80.50 323 PHE A O 1
ATOM 2578 N N . GLN A 1 324 ? 31.543 6.839 -31.529 1.00 81.44 324 GLN A N 1
ATOM 2579 C CA . GLN A 1 324 ? 32.475 6.281 -32.501 1.00 81.44 324 GLN A CA 1
ATOM 2580 C C . GLN A 1 324 ? 33.844 6.943 -32.333 1.00 81.44 324 GLN A C 1
ATOM 2582 O O . GLN A 1 324 ? 34.085 8.015 -32.898 1.00 81.44 324 GLN A O 1
ATOM 2587 N N . ALA A 1 325 ? 34.726 6.283 -31.582 1.00 78.88 325 ALA A N 1
ATOM 2588 C CA . ALA A 1 325 ? 36.135 6.651 -31.496 1.00 78.88 325 ALA A CA 1
ATOM 2589 C C . ALA A 1 325 ? 36.909 6.167 -32.737 1.00 78.88 325 ALA A C 1
ATOM 2591 O O . ALA A 1 325 ? 36.410 5.347 -33.522 1.00 78.88 325 ALA A O 1
ATOM 2592 N N . LEU A 1 326 ? 38.134 6.676 -32.908 1.00 75.94 326 LEU A N 1
ATOM 2593 C CA . LEU A 1 326 ? 38.993 6.427 -34.076 1.00 75.94 326 LEU A CA 1
ATOM 2594 C C . LEU A 1 326 ? 39.264 4.934 -34.331 1.00 75.94 326 LEU A C 1
ATOM 2596 O O . LEU A 1 326 ? 39.253 4.495 -35.479 1.00 75.94 326 LEU A O 1
ATOM 2600 N N . ASN A 1 327 ? 39.445 4.142 -33.269 1.00 74.06 327 ASN A N 1
ATOM 2601 C CA . ASN A 1 327 ? 39.823 2.729 -33.384 1.00 74.06 327 ASN A CA 1
ATOM 2602 C C . ASN A 1 327 ? 38.630 1.765 -33.274 1.00 74.06 327 ASN A C 1
ATOM 2604 O O . ASN A 1 327 ? 38.602 0.737 -33.948 1.00 74.06 327 ASN A O 1
ATOM 2608 N N . GLN A 1 328 ? 37.646 2.065 -32.417 1.00 71.56 328 GLN A N 1
ATOM 2609 C CA . GLN A 1 328 ? 36.488 1.198 -32.169 1.00 71.56 328 GLN A CA 1
ATOM 2610 C C . GLN A 1 328 ? 35.300 1.974 -31.579 1.00 71.56 328 GLN A C 1
ATOM 2612 O O . GLN A 1 328 ? 35.508 2.985 -30.909 1.00 71.56 328 GLN A O 1
ATOM 2617 N N . PRO A 1 329 ? 34.052 1.517 -31.788 1.00 77.44 329 PRO A N 1
ATOM 2618 C CA . PRO A 1 329 ? 32.904 2.090 -31.099 1.00 77.44 329 PRO A CA 1
ATOM 2619 C C . PRO A 1 329 ? 32.980 1.806 -29.595 1.00 77.44 329 PRO A C 1
ATOM 2621 O O . PRO A 1 329 ? 33.376 0.719 -29.167 1.00 77.44 329 PRO A O 1
ATOM 2624 N N . ARG A 1 330 ? 32.568 2.785 -28.795 1.00 77.25 330 ARG A N 1
ATOM 2625 C CA . ARG A 1 330 ? 32.516 2.713 -27.336 1.00 77.25 330 ARG A CA 1
ATOM 2626 C C . ARG A 1 330 ? 31.086 2.888 -26.868 1.00 77.25 330 ARG A C 1
ATOM 2628 O O . ARG A 1 330 ? 30.296 3.605 -27.484 1.00 77.25 330 ARG A O 1
ATOM 2635 N N . ILE A 1 331 ? 30.760 2.190 -25.789 1.00 82.88 331 ILE A N 1
ATOM 2636 C CA . ILE A 1 331 ? 29.420 2.153 -25.227 1.00 82.88 331 ILE A CA 1
ATOM 2637 C C . ILE A 1 331 ? 29.543 2.232 -23.711 1.00 82.88 331 ILE A C 1
ATOM 2639 O O . ILE A 1 331 ? 30.297 1.467 -23.114 1.00 82.88 331 ILE A O 1
ATOM 2643 N N . ALA A 1 332 ? 28.783 3.136 -23.109 1.00 82.50 332 ALA A N 1
ATOM 2644 C CA . ALA A 1 332 ? 28.617 3.237 -21.671 1.00 82.50 332 ALA A CA 1
ATOM 2645 C C . ALA A 1 332 ? 27.128 3.144 -21.324 1.00 82.50 332 ALA A C 1
ATOM 2647 O O . ALA A 1 332 ? 26.277 3.697 -22.028 1.00 82.50 332 ALA A O 1
ATOM 2648 N N . HIS A 1 333 ? 26.809 2.420 -20.254 1.00 83.38 333 HIS A N 1
ATOM 2649 C CA . HIS A 1 333 ? 25.438 2.164 -19.827 1.00 83.38 333 HIS A CA 1
ATOM 2650 C C . HIS A 1 333 ? 25.183 2.784 -18.456 1.00 83.38 333 HIS A C 1
ATOM 2652 O O . HIS A 1 333 ? 26.069 2.808 -17.611 1.00 83.38 333 HIS A O 1
ATOM 2658 N N . VAL A 1 334 ? 23.954 3.242 -18.239 1.00 86.69 334 VAL A N 1
ATOM 2659 C CA . VAL A 1 334 ? 23.436 3.641 -16.928 1.00 86.69 334 VAL A CA 1
ATOM 2660 C C . VAL A 1 334 ? 22.018 3.115 -16.795 1.00 86.69 334 VAL A C 1
ATOM 2662 O O . VAL A 1 334 ? 21.200 3.272 -17.705 1.00 86.69 334 VAL A O 1
ATOM 2665 N N . TYR A 1 335 ? 21.708 2.463 -15.681 1.00 87.81 335 TYR A N 1
ATOM 2666 C CA . TYR A 1 335 ? 20.351 2.020 -15.399 1.00 87.81 335 TYR A CA 1
ATOM 2667 C C . TYR A 1 335 ? 19.618 3.084 -14.579 1.00 87.81 335 TYR A C 1
ATOM 2669 O O . TYR A 1 335 ? 19.972 3.355 -13.433 1.00 87.81 335 TYR A O 1
ATOM 2677 N N . LEU A 1 336 ? 18.580 3.692 -15.153 1.00 91.25 336 LEU A N 1
ATOM 2678 C CA . LEU A 1 336 ? 17.726 4.632 -14.434 1.00 91.25 336 LEU A CA 1
ATOM 2679 C C . LEU A 1 336 ? 16.737 3.851 -13.566 1.00 91.25 336 LEU A C 1
ATOM 2681 O O . LEU A 1 336 ? 15.952 3.067 -14.099 1.00 91.25 336 LEU A O 1
ATOM 2685 N N . ILE A 1 337 ? 16.766 4.083 -12.255 1.00 90.75 337 ILE A N 1
ATOM 2686 C CA . ILE A 1 337 ? 15.840 3.531 -11.262 1.00 90.75 337 ILE A CA 1
ATOM 2687 C C . ILE A 1 337 ? 14.903 4.650 -10.812 1.00 90.75 337 ILE A C 1
ATOM 2689 O O . ILE A 1 337 ? 15.352 5.650 -10.252 1.00 90.75 337 ILE A O 1
ATOM 2693 N N . VAL A 1 338 ? 13.600 4.467 -11.017 1.00 95.44 338 VAL A N 1
ATOM 2694 C CA . VAL A 1 338 ? 12.587 5.447 -10.607 1.00 95.44 338 VAL A CA 1
ATOM 2695 C C . VAL A 1 338 ? 11.943 4.995 -9.303 1.00 95.44 338 VAL A C 1
ATOM 2697 O O . VAL A 1 338 ? 11.305 3.940 -9.246 1.00 95.44 338 VAL A O 1
ATOM 2700 N N . GLN A 1 339 ? 12.118 5.796 -8.258 1.00 94.50 339 GLN A N 1
ATOM 2701 C CA . GLN A 1 339 ? 11.572 5.549 -6.931 1.00 94.50 339 GLN A CA 1
ATOM 2702 C C . GLN A 1 339 ? 10.282 6.344 -6.714 1.00 94.50 339 GLN A C 1
ATOM 2704 O O . GLN A 1 339 ? 10.155 7.498 -7.119 1.00 94.50 339 GLN A O 1
ATOM 2709 N N . VAL A 1 340 ? 9.322 5.709 -6.050 1.00 96.31 340 VAL A N 1
ATOM 2710 C CA . VAL A 1 340 ? 8.038 6.294 -5.662 1.00 96.31 340 VAL A CA 1
ATOM 2711 C C . VAL A 1 340 ? 7.906 6.125 -4.149 1.00 96.31 340 VAL A C 1
ATOM 2713 O O . VAL A 1 340 ? 7.926 4.982 -3.681 1.00 96.31 340 VAL A O 1
ATOM 2716 N N . PRO A 1 341 ? 7.778 7.208 -3.367 1.00 96.31 341 PRO A N 1
ATOM 2717 C CA . PRO A 1 341 ? 7.574 7.125 -1.923 1.00 96.31 341 PRO A CA 1
ATOM 2718 C C . PRO A 1 341 ? 6.393 6.232 -1.533 1.00 96.31 341 PRO A C 1
ATOM 2720 O O . PRO A 1 341 ? 5.367 6.209 -2.216 1.00 96.31 341 PRO A O 1
ATOM 2723 N N . ALA A 1 342 ? 6.531 5.509 -0.421 1.00 97.19 342 ALA A N 1
ATOM 2724 C CA . ALA A 1 342 ? 5.439 4.721 0.134 1.00 97.19 342 ALA A CA 1
ATOM 2725 C C . ALA A 1 342 ? 4.270 5.624 0.562 1.00 97.19 342 ALA A C 1
ATOM 2727 O O . ALA A 1 342 ? 4.469 6.605 1.276 1.00 97.19 342 ALA A O 1
ATOM 2728 N N . LYS A 1 343 ? 3.046 5.283 0.152 1.00 97.06 343 LYS A N 1
ATOM 2729 C CA . LYS A 1 343 ? 1.835 6.041 0.482 1.00 97.06 343 LYS A CA 1
ATOM 2730 C C . LYS A 1 343 ? 0.661 5.119 0.772 1.00 97.06 343 LYS A C 1
ATOM 2732 O O . LYS A 1 343 ? 0.348 4.243 -0.036 1.00 97.06 343 LYS A O 1
ATOM 2737 N N . ILE A 1 344 ? -0.042 5.364 1.877 1.00 98.00 344 ILE A N 1
ATOM 2738 C CA . ILE A 1 344 ? -1.246 4.619 2.257 1.00 98.00 344 ILE A CA 1
ATOM 2739 C C . ILE A 1 344 ? -2.404 5.055 1.352 1.00 98.00 344 ILE A C 1
ATOM 2741 O O . ILE A 1 344 ? -2.872 6.201 1.391 1.00 98.00 344 ILE A O 1
ATOM 2745 N N . VAL A 1 345 ? -2.885 4.128 0.526 1.00 97.44 345 VAL A N 1
ATOM 2746 C CA . VAL A 1 345 ? -3.993 4.366 -0.412 1.00 97.44 345 VAL A CA 1
ATOM 2747 C C . VAL A 1 345 ? -5.340 4.040 0.207 1.00 97.44 345 VAL A C 1
ATOM 2749 O O . VAL A 1 345 ? -6.321 4.726 -0.075 1.00 97.44 345 VAL A O 1
ATOM 2752 N N . ASN A 1 346 ? -5.397 3.023 1.066 1.00 97.12 346 ASN A N 1
ATOM 2753 C CA . ASN A 1 346 ? -6.632 2.590 1.698 1.00 97.12 346 ASN A CA 1
ATOM 2754 C C . ASN A 1 346 ? -6.346 1.973 3.067 1.00 97.12 346 ASN A C 1
ATOM 2756 O O . ASN A 1 346 ? -5.347 1.286 3.245 1.00 97.12 346 ASN A O 1
ATOM 2760 N N . ILE A 1 347 ? -7.227 2.209 4.028 1.00 97.81 347 ILE A N 1
ATOM 2761 C CA . ILE A 1 347 ? -7.113 1.690 5.389 1.00 97.81 347 ILE A CA 1
ATOM 2762 C C . ILE A 1 347 ? -8.516 1.473 5.956 1.00 97.81 347 ILE A C 1
ATOM 2764 O O . ILE A 1 347 ? -9.474 2.120 5.527 1.00 97.81 347 ILE A O 1
ATOM 2768 N N . SER A 1 348 ? -8.645 0.554 6.909 1.00 97.25 348 SER A N 1
ATOM 2769 C CA . SER A 1 348 ? -9.880 0.386 7.676 1.00 97.25 348 SER A CA 1
ATOM 2770 C C . SER A 1 348 ? -10.326 1.699 8.325 1.00 97.25 348 SER A C 1
ATOM 2772 O O . SER A 1 348 ? -9.509 2.465 8.821 1.00 97.25 348 SER A O 1
ATOM 2774 N N . GLN A 1 349 ? -11.634 1.950 8.331 1.00 96.81 349 GLN A N 1
ATOM 2775 C CA . GLN A 1 349 ? -12.227 3.024 9.130 1.00 96.81 349 GLN A CA 1
ATOM 2776 C C . GLN A 1 349 ? -12.313 2.609 10.601 1.00 96.81 349 GLN A C 1
ATOM 2778 O O . GLN A 1 349 ? -12.182 1.423 10.917 1.00 96.81 349 GLN A O 1
ATOM 2783 N N . ASP A 1 350 ? -12.585 3.575 11.478 1.00 97.38 350 ASP A N 1
ATOM 2784 C CA . ASP A 1 350 ? -12.833 3.320 12.895 1.00 97.38 350 ASP A CA 1
ATOM 2785 C C . ASP A 1 350 ? -13.910 2.244 13.080 1.00 97.38 350 ASP A C 1
ATOM 2787 O O . ASP A 1 350 ? -14.998 2.309 12.497 1.00 97.38 350 ASP A O 1
ATOM 2791 N N . LYS A 1 351 ? -13.602 1.239 13.903 1.00 95.25 351 LYS A N 1
ATOM 2792 C CA . LYS A 1 351 ? -14.481 0.093 14.147 1.00 95.25 351 LYS A CA 1
ATOM 2793 C C . LYS A 1 351 ? -15.032 0.120 15.559 1.00 95.25 351 LYS A C 1
ATOM 2795 O O . LYS A 1 351 ? -14.312 0.353 16.525 1.00 95.25 351 LYS A O 1
ATOM 2800 N N . SER A 1 352 ? -16.322 -0.179 15.674 1.00 96.31 352 SER A N 1
ATOM 2801 C CA . SER A 1 352 ? -16.997 -0.425 16.945 1.00 96.31 352 SER A CA 1
ATOM 2802 C C . SER A 1 352 ? -17.548 -1.846 16.934 1.00 96.31 352 SER A C 1
ATOM 2804 O O . SER A 1 352 ? -18.399 -2.164 16.106 1.00 96.31 352 SER A O 1
ATOM 2806 N N . VAL A 1 353 ? -17.043 -2.689 17.828 1.00 96.81 353 VAL A N 1
ATOM 2807 C CA . VAL A 1 353 ? -17.355 -4.128 17.919 1.00 96.81 353 VAL A CA 1
ATOM 2808 C C . VAL A 1 353 ? -17.756 -4.484 19.343 1.00 96.81 353 VAL A C 1
ATOM 2810 O O . VAL A 1 353 ? -17.490 -3.697 20.249 1.00 96.81 353 VAL A O 1
ATOM 2813 N N . ASN A 1 354 ? -18.421 -5.613 19.569 1.00 96.50 354 ASN A N 1
ATOM 2814 C CA . ASN A 1 354 ? -18.751 -6.039 20.926 1.00 96.50 354 ASN A CA 1
ATOM 2815 C C . ASN A 1 354 ? -17.580 -6.806 21.551 1.00 96.50 354 ASN A C 1
ATOM 2817 O O . ASN A 1 354 ? -16.714 -7.335 20.859 1.00 96.50 354 ASN A O 1
ATOM 2821 N N . GLU A 1 355 ? -17.530 -6.833 22.880 1.00 96.44 355 GLU A N 1
ATOM 2822 C CA . GLU A 1 355 ? -16.574 -7.663 23.610 1.00 96.44 355 GLU A CA 1
ATOM 2823 C C . GLU A 1 355 ? -16.733 -9.141 23.221 1.00 96.44 355 GLU A C 1
ATOM 2825 O O . GLU A 1 355 ? -17.833 -9.687 23.282 1.00 96.44 355 GLU A O 1
ATOM 2830 N N . GLY A 1 356 ? -15.619 -9.770 22.850 1.00 95.44 356 GLY A N 1
ATOM 2831 C CA . GLY A 1 356 ? -15.550 -11.154 22.388 1.00 95.44 356 GLY A CA 1
ATOM 2832 C C . GLY A 1 356 ? -15.667 -11.349 20.875 1.00 95.44 356 GLY A C 1
ATOM 2833 O O . GLY A 1 356 ? -15.475 -12.468 20.407 1.00 95.44 356 GLY A O 1
ATOM 2834 N N . ASP A 1 357 ? -15.933 -10.289 20.106 1.00 96.94 357 ASP A N 1
ATOM 2835 C CA . ASP A 1 357 ? -15.928 -10.358 18.642 1.00 96.94 357 ASP A CA 1
ATOM 2836 C C . ASP A 1 357 ? -14.495 -10.403 18.076 1.00 96.94 357 ASP A C 1
ATOM 2838 O O . ASP A 1 357 ? -13.527 -9.972 18.712 1.00 96.94 357 ASP A O 1
ATOM 2842 N N . ASP A 1 358 ? -14.372 -10.856 16.828 1.00 96.19 358 ASP A N 1
ATOM 2843 C CA . ASP A 1 358 ? -13.125 -10.800 16.067 1.00 96.19 358 ASP A CA 1
ATOM 2844 C C . ASP A 1 358 ? -13.031 -9.497 15.252 1.00 96.19 358 ASP A C 1
ATOM 2846 O O . ASP A 1 358 ? -13.992 -9.047 14.617 1.00 96.19 358 ASP A O 1
ATOM 2850 N N . VAL A 1 359 ? -11.842 -8.896 15.222 1.00 95.88 359 VAL A N 1
ATOM 2851 C CA . VAL A 1 359 ? -11.540 -7.660 14.493 1.00 95.88 359 VAL A CA 1
ATOM 2852 C C . VAL A 1 359 ? -10.444 -7.915 13.472 1.00 95.88 359 VAL A C 1
ATOM 2854 O O . VAL A 1 359 ? -9.324 -8.251 13.826 1.00 95.88 359 VAL A O 1
ATOM 2857 N N . ASN A 1 360 ? -10.750 -7.666 12.201 1.00 96.12 360 ASN A N 1
ATOM 2858 C CA . ASN A 1 360 ? -9.759 -7.608 11.129 1.00 96.12 360 ASN A CA 1
ATOM 2859 C C . ASN A 1 360 ? -9.570 -6.150 10.697 1.00 96.12 360 ASN A C 1
ATOM 2861 O O . ASN A 1 360 ? -10.534 -5.502 10.269 1.00 96.12 360 ASN A O 1
ATOM 2865 N N . LEU A 1 361 ? -8.358 -5.625 10.824 1.00 97.38 361 LEU A N 1
ATOM 2866 C CA . LEU A 1 361 ? -7.955 -4.339 10.265 1.00 97.38 361 LEU A CA 1
ATOM 2867 C C . LEU A 1 361 ? -7.094 -4.578 9.027 1.00 97.38 361 LEU A C 1
ATOM 2869 O O . LEU A 1 361 ? -6.303 -5.513 8.989 1.00 97.38 361 LEU A O 1
ATOM 2873 N N . PHE A 1 362 ? -7.220 -3.707 8.031 1.00 97.44 362 PHE A N 1
ATOM 2874 C CA . PHE A 1 362 ? -6.404 -3.743 6.819 1.00 97.44 362 PHE A CA 1
ATOM 2875 C C . PHE A 1 362 ? -5.813 -2.370 6.506 1.00 97.44 362 PHE A C 1
ATOM 2877 O O . PHE A 1 362 ? -6.441 -1.339 6.773 1.00 97.44 362 PHE A O 1
ATOM 2884 N N . CYS A 1 363 ? -4.621 -2.372 5.921 1.00 97.50 363 CYS A N 1
ATOM 2885 C CA . CYS A 1 363 ? -3.903 -1.203 5.445 1.00 97.50 363 CYS A CA 1
ATOM 2886 C C . CYS A 1 363 ? -3.197 -1.552 4.136 1.00 97.50 363 CYS A C 1
ATOM 2888 O O . CYS A 1 363 ? -2.438 -2.513 4.065 1.00 97.50 363 CYS A O 1
ATOM 2890 N N . LEU A 1 364 ? -3.479 -0.773 3.097 1.00 97.38 364 LEU A N 1
ATOM 2891 C CA . LEU A 1 364 ? -2.940 -0.945 1.757 1.00 97.38 364 LEU A CA 1
ATOM 2892 C C . LEU A 1 364 ? -2.127 0.291 1.399 1.00 97.38 364 LEU A C 1
ATOM 2894 O O . LEU A 1 364 ? -2.629 1.422 1.457 1.00 97.38 364 LEU A O 1
ATOM 2898 N N . ALA A 1 365 ? -0.892 0.064 0.980 1.00 97.19 365 ALA A N 1
ATOM 2899 C CA . ALA A 1 365 ? 0.024 1.100 0.547 1.00 97.19 365 ALA A CA 1
ATOM 2900 C C . ALA A 1 365 ? 0.580 0.785 -0.842 1.00 97.19 365 ALA A C 1
ATOM 2902 O O . ALA A 1 365 ? 0.602 -0.361 -1.278 1.00 97.19 365 ALA A O 1
ATOM 2903 N N . VAL A 1 366 ? 1.011 1.826 -1.545 1.00 95.94 366 VAL A N 1
ATOM 2904 C CA . VAL A 1 366 ? 1.721 1.717 -2.824 1.00 95.94 366 VAL A CA 1
ATOM 2905 C C . VAL A 1 366 ? 3.065 2.416 -2.700 1.00 95.94 366 VAL A C 1
ATOM 2907 O O . VAL A 1 366 ? 3.193 3.374 -1.943 1.00 95.94 366 VAL A O 1
ATOM 2910 N N . GLY A 1 367 ? 4.065 1.952 -3.437 1.00 95.25 367 GLY A N 1
ATOM 2911 C CA . GLY A 1 367 ? 5.397 2.546 -3.443 1.00 95.25 367 GLY A CA 1
ATOM 2912 C C . GLY A 1 367 ? 6.344 1.750 -4.329 1.00 95.25 367 GLY A C 1
ATOM 2913 O O . GLY A 1 367 ? 6.059 0.609 -4.688 1.00 95.25 367 GLY A O 1
ATOM 2914 N N . ARG A 1 368 ? 7.466 2.364 -4.712 1.00 94.00 368 ARG A N 1
ATOM 2915 C CA . ARG A 1 368 ? 8.561 1.708 -5.437 1.00 94.00 368 ARG A CA 1
ATOM 2916 C C . ARG A 1 368 ? 9.894 2.134 -4.811 1.00 94.00 368 ARG A C 1
ATOM 2918 O O . ARG A 1 368 ? 10.236 3.307 -4.925 1.00 94.00 368 ARG A O 1
ATOM 2925 N N . PRO A 1 369 ? 10.661 1.235 -4.175 1.00 95.19 369 PRO A N 1
ATOM 2926 C CA . PRO A 1 369 ? 10.423 -0.205 -4.024 1.00 95.19 369 PRO A CA 1
ATOM 2927 C C . PRO A 1 369 ? 9.132 -0.547 -3.264 1.00 95.19 369 PRO A C 1
ATOM 2929 O O . PRO A 1 369 ? 8.542 0.330 -2.630 1.00 95.19 369 PRO A O 1
ATOM 2932 N N . GLU A 1 370 ? 8.700 -1.808 -3.372 1.00 94.94 370 GLU A N 1
ATOM 2933 C CA . GLU A 1 370 ? 7.486 -2.308 -2.713 1.00 94.94 370 GLU A CA 1
ATOM 2934 C C . GLU A 1 370 ? 7.545 -2.006 -1.206 1.00 94.94 370 GLU A C 1
ATOM 2936 O O . GLU A 1 370 ? 8.548 -2.341 -0.566 1.00 94.94 370 GLU A O 1
ATOM 2941 N N . PRO A 1 371 ? 6.527 -1.342 -0.636 1.00 96.56 371 PRO A N 1
ATOM 2942 C CA . PRO A 1 371 ? 6.588 -0.897 0.744 1.00 96.56 371 PRO A CA 1
ATOM 2943 C C . PRO A 1 371 ? 6.352 -2.030 1.745 1.00 96.56 371 PRO A C 1
ATOM 2945 O O . PRO A 1 371 ? 5.517 -2.908 1.545 1.00 96.56 371 PRO A O 1
ATOM 2948 N N . THR A 1 372 ? 7.044 -1.961 2.879 1.00 96.69 372 THR A N 1
ATOM 2949 C CA . THR A 1 372 ? 6.756 -2.775 4.062 1.00 96.69 372 THR A CA 1
ATOM 2950 C C . THR A 1 372 ? 5.673 -2.103 4.895 1.00 96.69 372 THR A C 1
ATOM 2952 O O . THR A 1 372 ? 5.801 -0.918 5.220 1.00 96.69 372 THR A O 1
ATOM 2955 N N . ILE A 1 373 ? 4.639 -2.861 5.264 1.00 97.81 373 ILE A N 1
ATOM 2956 C CA . ILE A 1 373 ? 3.528 -2.394 6.099 1.00 97.81 373 ILE A CA 1
ATOM 2957 C C . ILE A 1 373 ? 3.653 -2.990 7.500 1.00 97.81 373 ILE A C 1
ATOM 2959 O O . ILE A 1 373 ? 3.831 -4.201 7.664 1.00 97.81 373 ILE A O 1
ATOM 2963 N N . THR A 1 374 ? 3.539 -2.132 8.509 1.00 97.81 374 THR A N 1
ATOM 2964 C CA . THR A 1 374 ? 3.603 -2.519 9.916 1.00 97.81 374 THR A CA 1
ATOM 2965 C C . THR A 1 374 ? 2.524 -1.803 10.712 1.00 97.81 374 THR A C 1
ATOM 2967 O O . THR A 1 374 ? 2.357 -0.592 10.606 1.00 97.81 374 THR A O 1
ATOM 2970 N N . TRP A 1 375 ? 1.809 -2.544 11.543 1.00 97.88 375 TRP A N 1
ATOM 2971 C CA . TRP A 1 375 ? 0.868 -2.015 12.516 1.00 97.88 375 TRP A CA 1
ATOM 2972 C C . TRP A 1 375 ? 1.541 -1.812 13.859 1.00 97.88 375 TRP A C 1
ATOM 2974 O O . TRP A 1 375 ? 2.306 -2.663 14.304 1.00 97.88 375 TRP A O 1
ATOM 2984 N N . LYS A 1 376 ? 1.207 -0.717 14.527 1.00 96.81 376 LYS A N 1
ATOM 2985 C CA . LYS A 1 376 ? 1.688 -0.370 15.854 1.00 96.81 376 LYS A CA 1
ATOM 2986 C C . LYS A 1 376 ? 0.512 -0.142 16.790 1.00 96.81 376 LYS A C 1
ATOM 2988 O O . LYS A 1 376 ? -0.365 0.665 16.483 1.00 96.81 376 LYS A O 1
ATOM 2993 N N . ASP A 1 377 ? 0.501 -0.829 17.928 1.00 93.62 377 ASP A N 1
ATOM 2994 C CA . ASP A 1 377 ? -0.444 -0.518 19.003 1.00 93.62 377 ASP A CA 1
ATOM 2995 C C . ASP A 1 377 ? 0.032 0.706 19.810 1.00 93.62 377 ASP A C 1
ATOM 2997 O O . ASP A 1 377 ? 1.233 0.939 19.986 1.00 93.62 377 ASP A O 1
ATOM 3001 N N . PHE A 1 378 ? -0.900 1.558 20.241 1.00 90.75 378 PHE A N 1
ATOM 3002 C CA . PHE A 1 378 ? -0.552 2.817 20.908 1.00 90.75 378 PHE A CA 1
ATOM 3003 C C . PHE A 1 378 ? -0.212 2.598 22.383 1.00 90.75 378 PHE A C 1
ATOM 3005 O O . PHE A 1 378 ? 0.596 3.327 22.960 1.00 90.75 378 PHE A O 1
ATOM 3012 N N . LYS A 1 379 ? -0.826 1.590 23.007 1.00 88.56 379 LYS A N 1
ATOM 3013 C CA . LYS A 1 379 ? -0.712 1.343 24.444 1.00 88.56 379 LYS A CA 1
ATOM 3014 C C . LYS A 1 379 ? 0.601 0.678 24.843 1.00 88.56 379 LYS A C 1
ATOM 3016 O O . LYS A 1 379 ? 1.143 1.007 25.897 1.00 88.56 379 LYS A O 1
ATOM 3021 N N . TYR A 1 380 ? 1.094 -0.265 24.041 1.00 89.62 380 TYR A N 1
ATOM 3022 C CA . TYR A 1 380 ? 2.290 -1.050 24.356 1.00 89.62 380 TYR A CA 1
ATOM 3023 C C . TYR A 1 380 ? 3.435 -0.825 23.360 1.00 89.62 380 TYR A C 1
ATOM 3025 O O . TYR A 1 380 ? 4.557 -1.250 23.631 1.00 89.62 380 TYR A O 1
ATOM 3033 N N . GLY A 1 381 ? 3.179 -0.155 22.233 1.00 92.19 381 GLY A N 1
ATOM 3034 C CA . GLY A 1 381 ? 4.152 0.058 21.170 1.00 92.19 381 GLY A CA 1
ATOM 3035 C C . GLY A 1 381 ? 4.539 -1.224 20.433 1.00 92.19 381 GLY A C 1
ATOM 3036 O O . GLY A 1 381 ? 5.621 -1.265 19.846 1.00 92.19 381 GLY A O 1
ATOM 3037 N N . ARG A 1 382 ? 3.719 -2.283 20.486 1.00 93.06 382 ARG A N 1
ATOM 3038 C CA . ARG A 1 382 ? 4.029 -3.545 19.798 1.00 93.06 382 ARG A CA 1
ATOM 3039 C C . ARG A 1 382 ? 3.810 -3.385 18.307 1.00 93.06 382 ARG A C 1
ATOM 3041 O O . ARG A 1 382 ? 2.882 -2.703 17.878 1.00 93.06 382 ARG A O 1
ATOM 3048 N N . MET A 1 383 ? 4.663 -4.056 17.546 1.00 95.56 383 MET A N 1
ATOM 3049 C CA . MET A 1 383 ? 4.688 -3.996 16.093 1.00 95.56 383 MET A CA 1
ATOM 3050 C C . MET A 1 383 ? 4.206 -5.326 15.511 1.00 95.56 383 MET A C 1
ATOM 3052 O O . MET A 1 383 ? 4.648 -6.387 15.952 1.00 95.56 383 MET A O 1
ATOM 3056 N N . TYR A 1 384 ? 3.334 -5.261 14.509 1.00 95.31 384 TYR A N 1
ATOM 3057 C CA . TYR A 1 384 ? 2.801 -6.413 13.786 1.00 95.31 384 TYR A CA 1
ATOM 3058 C C . TYR A 1 384 ? 3.017 -6.191 12.290 1.00 95.31 384 TYR A C 1
ATOM 3060 O O . TYR A 1 384 ? 2.536 -5.210 11.728 1.00 95.31 384 TYR A O 1
ATOM 3068 N N . GLU A 1 385 ? 3.767 -7.071 11.637 1.00 94.94 385 GLU A N 1
ATOM 3069 C CA . GLU A 1 385 ? 4.026 -6.958 10.201 1.00 94.94 385 GLU A CA 1
ATOM 3070 C C . GLU A 1 385 ? 2.882 -7.549 9.379 1.00 94.94 385 GLU A C 1
ATOM 3072 O O . GLU A 1 385 ? 2.368 -8.624 9.691 1.00 94.94 385 GLU A O 1
ATOM 3077 N N . GLY A 1 386 ? 2.527 -6.863 8.294 1.00 94.50 386 GLY A N 1
ATOM 3078 C CA . GLY A 1 386 ? 1.531 -7.330 7.339 1.00 94.50 386 GLY A CA 1
ATOM 3079 C C . GLY A 1 386 ? 0.483 -6.280 6.992 1.00 94.50 386 GLY A C 1
ATOM 3080 O O . GLY A 1 386 ? 0.247 -5.318 7.720 1.00 94.50 386 GLY A O 1
ATOM 3081 N N . GLU A 1 387 ? -0.175 -6.491 5.854 1.00 95.38 387 GLU A N 1
ATOM 3082 C CA . GLU A 1 387 ? -1.277 -5.638 5.391 1.00 95.38 387 GLU A CA 1
ATOM 3083 C C . GLU A 1 387 ? -2.512 -5.758 6.297 1.00 95.38 387 GLU A C 1
ATOM 3085 O O . GLU A 1 387 ? -3.312 -4.826 6.384 1.00 95.38 387 GLU A O 1
ATOM 3090 N N . PHE A 1 388 ? -2.658 -6.891 6.991 1.00 96.62 388 PHE A N 1
ATOM 3091 C CA . PHE A 1 388 ? -3.792 -7.213 7.851 1.00 96.62 388 PHE A CA 1
ATOM 3092 C C . PHE A 1 388 ? -3.351 -7.402 9.302 1.00 96.62 388 PHE A C 1
ATOM 3094 O O . PHE A 1 388 ? -2.308 -7.998 9.565 1.00 96.62 388 PHE A O 1
ATOM 3101 N N . LEU A 1 389 ? -4.179 -6.930 10.231 1.00 96.19 389 LEU A N 1
ATOM 3102 C CA . LEU A 1 389 ? -4.061 -7.180 11.662 1.00 96.19 389 LEU A CA 1
ATOM 3103 C C . LEU A 1 389 ? -5.352 -7.836 12.152 1.00 96.19 389 LEU A C 1
ATOM 3105 O O . LEU A 1 389 ? -6.410 -7.203 12.167 1.00 96.19 389 LEU A O 1
ATOM 3109 N N . ASP A 1 390 ? -5.242 -9.099 12.554 1.00 95.12 390 ASP A N 1
ATOM 3110 C CA . ASP A 1 390 ? -6.343 -9.887 13.098 1.00 95.12 390 ASP A CA 1
ATOM 3111 C C . ASP A 1 390 ? -6.249 -9.949 14.628 1.00 95.12 390 ASP A C 1
ATOM 3113 O O . ASP A 1 390 ? -5.227 -10.343 15.193 1.00 95.12 390 ASP A O 1
ATOM 3117 N N . ILE A 1 391 ? -7.331 -9.566 15.301 1.00 94.38 391 ILE A N 1
ATOM 3118 C CA . ILE A 1 391 ? -7.488 -9.607 16.756 1.00 94.38 391 ILE A CA 1
ATOM 3119 C C . ILE A 1 391 ? -8.707 -10.474 17.045 1.00 94.38 391 ILE A C 1
ATOM 3121 O O . ILE A 1 391 ? -9.829 -10.084 16.733 1.00 94.38 391 ILE A O 1
ATOM 3125 N N . THR A 1 392 ? -8.496 -11.647 17.631 1.00 95.56 392 THR A N 1
ATOM 3126 C CA . THR A 1 392 ? -9.577 -12.580 17.972 1.00 95.56 392 THR A CA 1
ATOM 3127 C C . THR A 1 392 ? -10.034 -12.409 19.415 1.00 95.56 392 THR A C 1
ATOM 3129 O O . THR A 1 392 ? -9.193 -12.146 20.277 1.00 95.56 392 THR A O 1
ATOM 3132 N N . ASP A 1 393 ? -11.322 -12.632 19.688 1.00 95.00 393 ASP A N 1
ATOM 3133 C CA . ASP A 1 393 ? -11.911 -12.561 21.039 1.00 95.00 393 ASP A CA 1
ATOM 3134 C C . ASP A 1 393 ? -11.541 -11.257 21.785 1.00 95.00 393 ASP A C 1
ATOM 3136 O O . ASP A 1 393 ? -10.950 -11.263 22.874 1.00 95.00 393 ASP A O 1
ATOM 3140 N N . ILE A 1 394 ? -11.848 -10.107 21.169 1.00 95.75 394 ILE A N 1
ATOM 3141 C CA . ILE A 1 394 ? -11.367 -8.803 21.639 1.00 95.75 394 ILE A CA 1
ATOM 3142 C C . ILE A 1 394 ? -11.898 -8.439 23.033 1.00 95.75 394 ILE A C 1
ATOM 3144 O O . ILE A 1 394 ? -13.091 -8.539 23.331 1.00 95.75 394 ILE A O 1
ATOM 3148 N N . LYS A 1 395 ? -11.010 -7.947 23.903 1.00 94.88 395 LYS A N 1
ATOM 3149 C CA . LYS A 1 395 ? -11.333 -7.534 25.279 1.00 94.88 395 LYS A CA 1
ATOM 3150 C C . LYS A 1 395 ? -11.354 -6.017 25.442 1.00 94.88 395 LYS A C 1
ATOM 3152 O O . LYS A 1 395 ? -10.673 -5.278 24.737 1.00 94.88 395 LYS A O 1
ATOM 3157 N N . ARG A 1 396 ? -12.055 -5.537 26.477 1.00 93.00 396 ARG A N 1
ATOM 3158 C CA . ARG A 1 396 ? -12.212 -4.093 26.789 1.00 93.00 396 ARG A CA 1
ATOM 3159 C C . ARG A 1 396 ? -10.890 -3.329 26.884 1.00 93.00 396 ARG A C 1
ATOM 3161 O O . ARG A 1 396 ? -10.828 -2.164 26.514 1.00 93.00 396 ARG A O 1
ATOM 3168 N N . HIS A 1 397 ? -9.838 -3.968 27.396 1.00 90.00 397 HIS A N 1
ATOM 3169 C CA . HIS 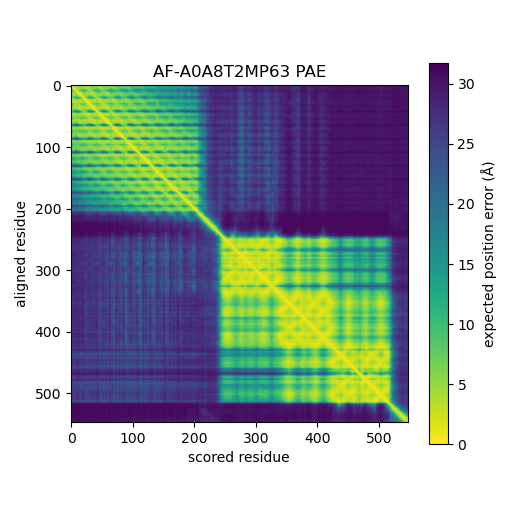A 1 397 ? -8.534 -3.334 27.608 1.00 90.00 397 HIS A CA 1
ATOM 3170 C C . HIS A 1 397 ? -7.686 -3.196 26.331 1.00 90.00 397 HIS A C 1
ATOM 3172 O O . HIS A 1 397 ? -6.643 -2.541 26.404 1.00 90.00 397 HIS A O 1
ATOM 3178 N N . GLN A 1 398 ? -8.121 -3.816 25.225 1.00 91.19 398 GLN A N 1
ATOM 3179 C CA . GLN A 1 398 ? -7.549 -3.721 23.873 1.00 91.19 398 GLN A CA 1
ATOM 3180 C C . GLN A 1 398 ? -8.289 -2.685 23.006 1.00 91.19 398 GLN A C 1
ATOM 3182 O O . GLN A 1 398 ? -7.997 -2.545 21.823 1.00 91.19 398 GLN A O 1
ATOM 3187 N N . ALA A 1 399 ? -9.278 -1.976 23.565 1.00 93.44 399 ALA A N 1
ATOM 3188 C CA . ALA A 1 399 ? -9.885 -0.830 22.901 1.00 93.44 399 ALA A CA 1
ATOM 3189 C C . ALA A 1 399 ? -8.861 0.314 22.840 1.00 93.44 399 ALA A C 1
ATOM 3191 O O . ALA A 1 399 ? -8.593 0.968 23.850 1.00 93.44 399 ALA A O 1
ATOM 3192 N N . GLU A 1 400 ? -8.276 0.533 21.666 1.00 94.19 400 GLU A N 1
ATOM 3193 C CA . GLU A 1 400 ? -7.228 1.528 21.448 1.00 94.19 400 GLU A CA 1
ATOM 3194 C C . GLU A 1 400 ? -7.171 2.008 19.990 1.00 94.19 400 GLU A C 1
ATOM 3196 O O . GLU A 1 400 ? -8.000 1.641 19.152 1.00 94.19 400 GLU A O 1
ATOM 3201 N N . GLU A 1 401 ? -6.204 2.878 19.699 1.00 96.25 401 GLU A N 1
ATOM 3202 C CA . GLU A 1 401 ? -5.858 3.273 18.336 1.00 96.25 401 GLU A CA 1
ATOM 3203 C C . GLU A 1 401 ? -4.698 2.415 17.827 1.00 96.25 401 GLU A C 1
ATOM 3205 O O . GLU A 1 401 ? -3.695 2.238 18.516 1.00 96.25 401 GLU A O 1
ATOM 3210 N N . PHE A 1 402 ? -4.832 1.918 16.600 1.00 96.19 402 PHE A N 1
ATOM 3211 C CA . PHE A 1 402 ? -3.779 1.214 15.879 1.00 96.19 402 PHE A CA 1
ATOM 3212 C C . PHE A 1 402 ? -3.240 2.115 14.775 1.00 96.19 402 PHE A C 1
ATOM 3214 O O . PHE A 1 402 ? -4.004 2.681 13.992 1.00 96.19 402 PHE A O 1
ATOM 3221 N N . GLU A 1 403 ? -1.922 2.252 14.703 1.00 97.50 403 GLU A N 1
ATOM 3222 C CA . GLU A 1 403 ? -1.233 3.032 13.682 1.00 97.50 403 GLU A CA 1
ATOM 3223 C C . GLU A 1 403 ? -0.665 2.097 12.613 1.00 97.50 403 GLU A C 1
ATOM 3225 O O . GLU A 1 403 ? 0.185 1.262 12.899 1.00 97.50 403 GLU A O 1
ATOM 3230 N N . CYS A 1 404 ? -1.132 2.227 11.374 1.00 98.06 404 CYS A N 1
ATOM 3231 C CA . CYS A 1 404 ? -0.477 1.625 10.223 1.00 98.06 404 CYS A CA 1
ATOM 3232 C C . CYS A 1 404 ? 0.668 2.528 9.766 1.00 98.06 404 CYS A C 1
ATOM 3234 O O . CYS A 1 404 ? 0.467 3.723 9.540 1.00 98.06 404 CYS A O 1
ATOM 3236 N N . ILE A 1 405 ? 1.844 1.939 9.589 1.00 98.00 405 ILE A N 1
ATOM 3237 C CA . ILE A 1 405 ? 3.082 2.580 9.162 1.00 98.00 405 ILE A CA 1
ATOM 3238 C C . ILE A 1 405 ? 3.525 1.894 7.872 1.00 98.00 405 ILE A C 1
ATOM 3240 O O . ILE A 1 405 ? 3.693 0.675 7.842 1.00 98.00 405 ILE A O 1
ATOM 3244 N N . THR A 1 406 ? 3.729 2.667 6.806 1.00 97.81 406 THR A N 1
ATOM 3245 C CA . THR A 1 406 ? 4.262 2.156 5.538 1.00 97.81 406 THR A CA 1
ATOM 3246 C C . THR A 1 406 ? 5.611 2.786 5.229 1.00 97.81 406 THR A C 1
ATOM 3248 O O . THR A 1 406 ? 5.768 4.004 5.288 1.00 97.81 406 THR A O 1
ATOM 3251 N N . ASN A 1 407 ? 6.592 1.964 4.866 1.00 96.50 407 ASN A N 1
ATOM 3252 C CA . ASN A 1 407 ? 7.952 2.421 4.595 1.00 96.50 407 ASN A CA 1
ATOM 3253 C C . ASN A 1 407 ? 8.554 1.682 3.398 1.00 96.50 407 ASN A C 1
ATOM 3255 O O . ASN A 1 407 ? 8.393 0.475 3.265 1.00 96.50 407 ASN A O 1
ATOM 3259 N N . ASN A 1 408 ? 9.277 2.393 2.541 1.00 95.75 408 ASN A N 1
ATOM 3260 C CA . ASN A 1 408 ? 10.093 1.794 1.484 1.00 95.75 408 ASN A CA 1
ATOM 3261 C C . ASN A 1 408 ? 11.507 2.389 1.390 1.00 95.75 408 ASN A C 1
ATOM 3263 O O . ASN A 1 408 ? 12.196 2.178 0.395 1.00 95.75 408 ASN A O 1
ATOM 3267 N N . GLY A 1 409 ? 11.936 3.146 2.405 1.00 94.50 409 GLY A N 1
ATOM 3268 C CA . GLY A 1 409 ? 13.273 3.736 2.493 1.00 94.50 409 GLY A CA 1
ATOM 3269 C C . GLY A 1 409 ? 13.531 4.918 1.553 1.00 94.50 409 GLY A C 1
ATOM 3270 O O . GLY A 1 409 ? 14.635 5.449 1.561 1.00 94.50 409 GLY A O 1
ATOM 3271 N N . VAL A 1 410 ? 12.541 5.333 0.756 1.00 92.56 410 VAL A N 1
ATOM 3272 C CA . VAL A 1 410 ? 12.666 6.440 -0.210 1.00 92.56 410 VAL A CA 1
ATOM 3273 C C . VAL A 1 410 ? 12.378 7.792 0.446 1.00 92.56 410 VAL A C 1
ATOM 3275 O O . VAL A 1 410 ? 13.041 8.785 0.166 1.00 92.56 410 VAL A O 1
ATOM 3278 N N . ALA A 1 411 ? 11.383 7.831 1.327 1.00 92.88 411 ALA A N 1
ATOM 3279 C CA . ALA A 1 411 ? 10.942 9.015 2.053 1.00 92.88 411 ALA A CA 1
ATOM 3280 C C . ALA A 1 411 ? 10.591 8.624 3.500 1.00 92.88 411 ALA A C 1
ATOM 3282 O O . ALA A 1 411 ? 10.534 7.426 3.803 1.00 92.88 411 ALA A O 1
ATOM 3283 N N . PRO A 1 412 ? 10.345 9.595 4.401 1.00 95.56 412 PRO A N 1
ATOM 3284 C CA . PRO A 1 412 ? 9.810 9.298 5.723 1.00 95.56 412 PRO A CA 1
ATOM 3285 C C . PRO A 1 412 ? 8.543 8.430 5.630 1.00 95.56 412 PRO A C 1
ATOM 3287 O O . PRO A 1 412 ? 7.755 8.627 4.700 1.00 95.56 412 PRO A O 1
ATOM 3290 N N . PRO A 1 413 ? 8.334 7.486 6.566 1.00 96.50 413 PRO A N 1
ATOM 3291 C CA . PRO A 1 413 ? 7.168 6.611 6.544 1.00 96.50 413 PRO A CA 1
ATOM 3292 C C . PRO A 1 413 ? 5.850 7.392 6.552 1.00 96.50 413 PRO A C 1
ATOM 3294 O O . PRO A 1 413 ? 5.695 8.336 7.329 1.00 96.50 413 PRO A O 1
ATOM 3297 N N . ASP A 1 414 ? 4.893 6.968 5.727 1.00 97.75 414 ASP A N 1
ATOM 3298 C CA . ASP A 1 414 ? 3.517 7.469 5.791 1.00 97.75 414 ASP A CA 1
ATOM 3299 C C . ASP A 1 414 ? 2.764 6.688 6.876 1.00 97.75 414 ASP A C 1
ATOM 3301 O O . ASP A 1 414 ? 2.906 5.464 6.987 1.00 97.75 414 ASP A O 1
ATOM 3305 N N . THR A 1 415 ? 1.988 7.388 7.705 1.00 97.56 415 THR A N 1
ATOM 3306 C CA . THR A 1 415 ? 1.280 6.778 8.836 1.00 97.56 415 THR A CA 1
ATOM 3307 C C . THR A 1 415 ? -0.181 7.194 8.888 1.00 97.56 415 THR A C 1
ATOM 3309 O O . THR A 1 415 ? -0.553 8.335 8.603 1.00 97.56 415 THR A O 1
ATOM 3312 N N . ARG A 1 416 ? -1.049 6.249 9.260 1.00 97.19 416 ARG A N 1
ATOM 3313 C CA . ARG A 1 416 ? -2.478 6.499 9.491 1.00 97.19 416 ARG A CA 1
ATOM 3314 C C . ARG A 1 416 ? -2.986 5.695 10.669 1.00 97.19 416 ARG A C 1
ATOM 3316 O O . ARG A 1 416 ? -2.557 4.568 10.885 1.00 97.19 416 ARG A O 1
ATOM 3323 N N . ARG A 1 417 ? -3.935 6.270 11.405 1.00 96.81 417 ARG A N 1
ATOM 3324 C CA . ARG A 1 417 ? -4.516 5.658 12.603 1.00 96.81 417 ARG A CA 1
ATOM 3325 C C . ARG A 1 417 ? -5.936 5.167 12.361 1.00 96.81 417 ARG A C 1
ATOM 3327 O O . ARG A 1 417 ? -6.674 5.769 11.582 1.00 96.81 417 ARG A O 1
ATOM 3334 N N . VAL A 1 418 ? -6.290 4.094 13.059 1.00 97.06 418 VAL A N 1
ATOM 3335 C CA . VAL A 1 418 ? -7.629 3.503 13.104 1.00 97.06 418 VAL A CA 1
ATOM 3336 C C . VAL A 1 418 ? -8.008 3.275 14.555 1.00 97.06 418 VAL A C 1
ATOM 3338 O O . VAL A 1 418 ? -7.267 2.626 15.294 1.00 97.06 418 VAL A O 1
ATOM 3341 N N . LYS A 1 419 ? -9.170 3.775 14.969 1.00 96.88 419 LYS A N 1
ATOM 3342 C CA . LYS A 1 419 ? -9.671 3.569 16.325 1.00 96.88 419 LYS A CA 1
ATOM 3343 C C . LYS A 1 419 ? -10.535 2.318 16.410 1.00 96.88 419 LYS A C 1
ATOM 3345 O O . LYS A 1 419 ? -11.509 2.170 15.672 1.00 96.88 419 LYS A O 1
ATOM 3350 N N . VAL A 1 420 ? -10.229 1.451 17.371 1.00 96.94 420 VAL A N 1
ATOM 3351 C CA . VAL A 1 420 ? -11.051 0.288 17.716 1.00 96.94 420 VAL A CA 1
ATOM 3352 C C . VAL A 1 420 ? -11.741 0.541 19.050 1.00 96.94 420 VAL A C 1
ATOM 3354 O O . VAL A 1 420 ? -11.113 0.736 20.087 1.00 96.94 420 VAL A O 1
ATOM 3357 N N . THR A 1 421 ? -13.070 0.546 19.024 1.00 96.88 421 THR A N 1
ATOM 3358 C CA . THR A 1 421 ? -13.920 0.717 20.204 1.00 96.88 421 THR A CA 1
ATOM 3359 C C . THR A 1 421 ? -14.597 -0.604 20.537 1.00 96.88 421 THR A C 1
ATOM 3361 O O . THR A 1 421 ? -15.314 -1.158 19.706 1.00 96.88 421 THR A O 1
ATOM 3364 N N . VAL A 1 422 ? -14.412 -1.084 21.766 1.00 97.50 422 VAL A N 1
ATOM 3365 C CA . VAL A 1 422 ? -15.060 -2.306 22.258 1.00 97.50 422 VAL A CA 1
ATOM 3366 C C . VAL A 1 422 ? -16.289 -1.926 23.077 1.00 97.50 422 VAL A C 1
ATOM 3368 O O . VAL A 1 422 ? -16.183 -1.217 24.079 1.00 97.50 422 VAL A O 1
ATOM 3371 N N . ASN A 1 423 ? -17.455 -2.390 22.644 1.00 97.31 423 ASN A N 1
ATOM 3372 C CA . ASN A 1 423 ? -18.731 -2.197 23.311 1.00 97.31 423 ASN A CA 1
ATOM 3373 C C . ASN A 1 423 ? -18.965 -3.311 24.336 1.00 97.31 423 ASN A C 1
ATOM 3375 O O . ASN A 1 423 ? -18.740 -4.486 24.053 1.00 97.31 423 ASN A O 1
ATOM 3379 N N . TYR A 1 424 ? -19.468 -2.948 25.509 1.00 96.44 424 TYR A N 1
ATOM 3380 C CA . TYR A 1 424 ? -19.786 -3.883 26.586 1.00 96.44 424 TYR A CA 1
ATOM 3381 C C . TYR A 1 424 ? -20.978 -3.373 27.415 1.00 96.44 424 TYR A C 1
ATOM 3383 O O . TYR A 1 424 ? -21.217 -2.156 27.475 1.00 96.44 424 TYR A O 1
ATOM 3391 N N . PRO A 1 425 ? -21.762 -4.280 28.032 1.00 96.75 425 PRO A N 1
ATOM 3392 C CA . PRO A 1 425 ? -22.891 -3.904 28.877 1.00 96.75 425 PRO A CA 1
ATOM 3393 C C . PRO A 1 425 ? -22.423 -3.167 30.143 1.00 96.75 425 PRO A C 1
ATOM 3395 O O . PRO A 1 425 ? -21.257 -3.286 30.530 1.00 96.75 425 PRO A O 1
ATOM 3398 N N . PRO A 1 426 ? -23.308 -2.409 30.813 1.00 96.31 426 PRO A N 1
ATOM 3399 C CA . PRO 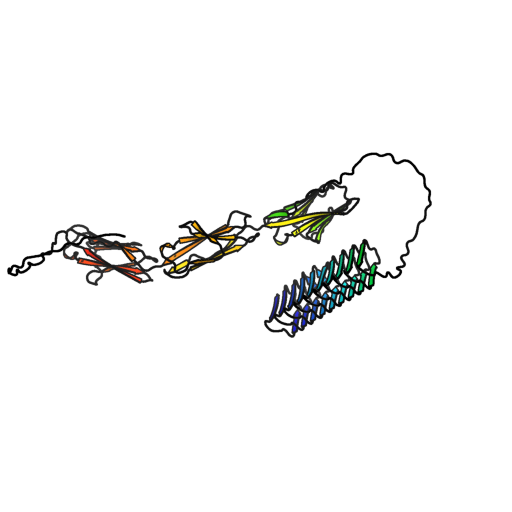A 1 426 ? -22.931 -1.626 31.980 1.00 96.31 426 PRO A CA 1
ATOM 3400 C C . PRO A 1 426 ? -22.467 -2.513 33.129 1.00 96.31 426 PRO A C 1
ATOM 3402 O O . PRO A 1 426 ? -23.135 -3.486 33.466 1.00 96.31 426 PRO A O 1
ATOM 3405 N N . VAL A 1 427 ? -21.358 -2.148 33.766 1.00 94.94 427 VAL A N 1
ATOM 3406 C CA . VAL A 1 427 ? -20.881 -2.766 35.008 1.00 94.94 427 VAL A CA 1
ATOM 3407 C C . VAL A 1 427 ? -20.819 -1.693 36.079 1.00 94.94 427 VAL A C 1
ATOM 3409 O O . VAL A 1 427 ? -20.060 -0.732 35.943 1.00 94.94 427 VAL A O 1
ATOM 3412 N N . ILE A 1 428 ? -21.631 -1.850 37.122 1.00 95.06 428 ILE A N 1
ATOM 3413 C CA . ILE A 1 428 ? -21.675 -0.920 38.251 1.00 95.06 428 ILE A CA 1
ATOM 3414 C C . ILE A 1 428 ? -20.436 -1.151 39.127 1.00 95.06 428 ILE A C 1
ATOM 3416 O O . ILE A 1 428 ? -20.185 -2.275 39.555 1.00 95.06 428 ILE A O 1
ATOM 3420 N N . THR A 1 429 ? -19.649 -0.101 39.363 1.00 89.38 429 THR A N 1
ATOM 3421 C CA . THR A 1 429 ? -18.344 -0.174 40.043 1.00 89.38 429 THR A CA 1
ATOM 3422 C C . THR A 1 429 ? -18.325 0.454 41.433 1.00 89.38 429 THR A C 1
ATOM 3424 O O . THR A 1 429 ? -17.533 0.021 42.266 1.00 89.38 429 THR A O 1
ATOM 3427 N N . ASP A 1 430 ? -19.170 1.454 41.707 1.00 82.50 430 ASP A N 1
ATOM 3428 C CA . ASP A 1 430 ? -19.211 2.149 43.002 1.00 82.50 430 ASP A CA 1
ATOM 3429 C C . ASP A 1 430 ? -20.646 2.256 43.521 1.00 82.50 430 ASP A C 1
ATOM 3431 O O . ASP A 1 430 ? -21.482 2.961 42.946 1.00 82.50 430 ASP A O 1
ATOM 3435 N N . VAL A 1 431 ? -20.913 1.523 44.604 1.00 86.25 431 VAL A N 1
ATOM 3436 C CA . VAL A 1 431 ? -22.187 1.472 45.328 1.00 86.25 431 VAL A CA 1
ATOM 3437 C C . VAL A 1 431 ? -21.869 1.324 46.806 1.00 86.25 431 VAL A C 1
ATOM 3439 O O . VAL A 1 431 ? -21.247 0.346 47.220 1.00 86.25 431 VAL A O 1
ATOM 3442 N N . LYS A 1 432 ? -22.277 2.305 47.611 1.00 91.56 432 LYS A N 1
ATOM 3443 C CA . LYS A 1 432 ? -21.999 2.328 49.050 1.00 91.56 432 LYS A CA 1
ATOM 3444 C C . LYS A 1 432 ? -23.249 2.701 49.824 1.00 91.56 432 LYS A C 1
ATOM 3446 O O . LYS A 1 432 ? -23.971 3.621 49.444 1.00 91.56 432 LYS A O 1
ATOM 3451 N N . ASN A 1 433 ? -23.465 2.007 50.936 1.00 92.94 433 ASN A N 1
ATOM 3452 C CA . ASN A 1 433 ? -24.477 2.396 51.911 1.00 92.94 433 ASN A CA 1
ATOM 3453 C C . ASN A 1 433 ? -24.111 3.761 52.496 1.00 92.94 433 ASN A C 1
ATOM 3455 O O . ASN A 1 433 ? -22.941 4.018 52.790 1.00 92.94 433 ASN A O 1
ATOM 3459 N N . MET A 1 434 ? -25.109 4.619 52.680 1.00 93.56 434 MET A N 1
ATOM 3460 C CA . MET A 1 434 ? -24.900 6.000 53.096 1.00 93.56 434 MET A CA 1
ATOM 3461 C C . MET A 1 434 ? -25.588 6.264 54.441 1.00 93.56 434 MET A C 1
ATOM 3463 O O . MET A 1 434 ? -26.819 6.183 54.521 1.00 93.56 434 MET A O 1
ATOM 3467 N N . PRO A 1 435 ? -24.835 6.609 55.501 1.00 94.00 435 PRO A N 1
ATOM 3468 C CA . PRO A 1 435 ? -25.430 7.115 56.727 1.00 94.00 435 PRO A CA 1
ATOM 3469 C C . PRO A 1 435 ? -25.958 8.537 56.497 1.00 94.00 435 PRO A C 1
ATOM 3471 O O . PRO A 1 435 ? -25.258 9.384 55.943 1.00 94.00 435 PRO A O 1
ATOM 3474 N N . ALA A 1 436 ? -27.173 8.826 56.952 1.00 94.00 436 ALA A N 1
ATOM 3475 C CA . ALA A 1 436 ? -27.777 10.148 56.834 1.00 94.00 436 ALA A CA 1
ATOM 3476 C C . ALA A 1 436 ? -28.450 10.595 58.137 1.00 94.00 436 ALA A C 1
ATOM 3478 O O . ALA A 1 436 ? -29.053 9.803 58.860 1.00 94.00 436 ALA A O 1
ATOM 3479 N N . GLN A 1 437 ? -28.338 11.889 58.436 1.00 92.31 437 GLN A N 1
ATOM 3480 C CA . GLN A 1 437 ? -28.980 12.525 59.586 1.00 92.31 437 GLN A CA 1
ATOM 3481 C C . GLN A 1 437 ? -30.244 13.261 59.141 1.00 92.31 437 GLN A C 1
ATOM 3483 O O . GLN A 1 437 ? -30.270 13.860 58.067 1.00 92.31 437 GLN A O 1
ATOM 3488 N N . LEU A 1 438 ? -31.275 13.252 59.987 1.00 92.69 438 LEU A N 1
ATOM 3489 C CA . LEU A 1 438 ? -32.508 14.004 59.747 1.00 92.69 438 LEU A CA 1
ATOM 3490 C C . LEU A 1 438 ? -32.215 15.501 59.575 1.00 92.69 438 LEU A C 1
ATOM 3492 O O . LEU A 1 438 ? -31.365 16.057 60.271 1.00 92.69 438 LEU A O 1
ATOM 3496 N N . GLY A 1 439 ? -32.910 16.158 58.647 1.00 90.50 439 GLY A N 1
ATOM 3497 C CA . GLY A 1 439 ? -32.728 17.589 58.386 1.00 90.50 439 GLY A CA 1
ATOM 3498 C C . GLY A 1 439 ? -31.463 17.951 57.599 1.00 90.50 439 GLY A C 1
ATOM 3499 O O . GLY A 1 439 ? -31.281 19.117 57.255 1.00 90.50 439 GLY A O 1
ATOM 3500 N N . LYS A 1 440 ? -30.570 16.991 57.325 1.00 92.81 440 LYS A N 1
ATOM 3501 C CA . LYS A 1 440 ? -29.319 17.204 56.579 1.00 92.81 440 LYS A CA 1
ATOM 3502 C C . LYS A 1 440 ? -29.432 16.706 55.142 1.00 92.81 440 LYS A C 1
ATOM 3504 O O . LYS A 1 440 ? -30.412 16.062 54.767 1.00 92.81 440 LYS A O 1
ATOM 3509 N N . THR A 1 441 ? -28.418 17.020 54.344 1.00 93.94 441 THR A N 1
ATOM 3510 C CA . THR A 1 441 ? -28.282 16.523 52.978 1.00 93.94 441 THR A CA 1
ATOM 3511 C C . THR A 1 441 ? -27.691 15.112 52.964 1.00 93.94 441 THR A C 1
ATOM 3513 O O . THR A 1 441 ? -26.916 14.740 53.846 1.00 93.94 441 THR A O 1
ATOM 3516 N N . ALA A 1 442 ? -28.038 14.320 51.952 1.00 94.19 442 ALA A N 1
ATOM 3517 C CA . ALA A 1 442 ? -27.424 13.019 51.689 1.00 94.19 442 ALA A CA 1
ATOM 3518 C C . ALA A 1 442 ? -27.310 12.780 50.182 1.00 94.19 442 ALA A C 1
ATOM 3520 O O . ALA A 1 442 ? -28.060 13.362 49.398 1.00 94.19 442 ALA A O 1
ATOM 3521 N N . ILE A 1 443 ? -26.360 11.940 49.771 1.00 94.31 443 ILE A N 1
ATOM 3522 C CA . ILE A 1 443 ? -26.119 11.639 48.359 1.00 94.31 443 ILE A CA 1
ATOM 3523 C C . ILE A 1 443 ? -25.891 10.144 48.212 1.00 94.31 443 ILE A C 1
ATOM 3525 O O . ILE A 1 443 ? -24.957 9.594 48.790 1.00 94.31 443 ILE A O 1
ATOM 3529 N N . LEU A 1 444 ? -26.728 9.509 47.403 1.00 94.56 444 LEU A N 1
ATOM 3530 C CA . LEU A 1 444 ? -26.485 8.165 46.907 1.00 94.56 444 LEU A CA 1
ATOM 3531 C C . LEU A 1 444 ? -25.819 8.269 45.536 1.00 94.56 444 LEU A C 1
ATOM 3533 O O . LEU A 1 444 ? -26.262 9.028 44.672 1.00 94.56 444 LEU A O 1
ATOM 3537 N N . ARG A 1 445 ? -24.719 7.536 45.358 1.00 95.12 445 ARG A N 1
ATOM 3538 C CA . ARG A 1 445 ? -23.905 7.543 44.140 1.00 95.12 445 ARG A CA 1
ATOM 3539 C C . ARG A 1 445 ? -23.941 6.163 43.508 1.00 95.12 445 ARG A C 1
ATOM 3541 O O . ARG A 1 445 ? -23.732 5.168 44.192 1.00 95.12 445 ARG A O 1
ATOM 3548 N N . CYS A 1 446 ? -24.175 6.142 42.203 1.00 94.62 446 CYS A N 1
ATOM 3549 C CA . CYS A 1 446 ? -24.088 4.953 41.374 1.00 94.62 446 CYS A CA 1
ATOM 3550 C C . CYS A 1 446 ? -23.197 5.260 40.174 1.00 94.62 446 CYS A C 1
ATOM 3552 O O . CYS A 1 446 ? -23.474 6.197 39.427 1.00 94.62 446 CYS A O 1
ATOM 3554 N N . GLU A 1 447 ? -22.122 4.503 39.996 1.00 95.56 447 GLU A N 1
ATOM 3555 C CA . GLU A 1 447 ? -21.198 4.657 38.871 1.00 95.56 447 GLU A CA 1
ATOM 3556 C C . GLU A 1 447 ? -21.138 3.364 38.069 1.00 95.56 447 GLU A C 1
ATOM 3558 O O . GLU A 1 447 ? -21.016 2.288 38.652 1.00 95.56 447 GLU A O 1
ATOM 3563 N N . ALA A 1 448 ? -21.251 3.464 36.744 1.00 95.19 448 ALA A N 1
ATOM 3564 C CA . ALA A 1 448 ? -21.207 2.311 35.857 1.00 95.19 448 ALA A CA 1
ATOM 3565 C C . ALA A 1 448 ? -20.324 2.580 34.638 1.00 95.19 448 ALA A C 1
ATOM 3567 O O . ALA A 1 448 ? -20.491 3.574 33.929 1.00 95.19 448 ALA A O 1
ATOM 3568 N N . MET A 1 449 ? -19.409 1.652 34.364 1.00 94.31 449 MET A N 1
ATOM 3569 C CA . MET A 1 449 ? -18.620 1.654 33.135 1.00 94.31 449 MET A CA 1
ATOM 3570 C C . MET A 1 449 ? -19.396 0.924 32.041 1.00 94.31 449 MET A C 1
ATOM 3572 O O . MET A 1 449 ? -19.812 -0.217 32.240 1.00 94.31 449 MET A O 1
ATOM 3576 N N . ALA A 1 450 ? -19.586 1.568 30.891 1.00 95.00 450 ALA A N 1
ATOM 3577 C CA . ALA A 1 450 ? -20.314 1.004 29.759 1.00 95.00 450 ALA A CA 1
ATOM 3578 C C . ALA A 1 450 ? -19.887 1.672 28.450 1.00 95.00 450 ALA A C 1
ATOM 3580 O O . ALA A 1 450 ? -19.634 2.881 28.422 1.00 95.00 450 ALA A O 1
ATOM 3581 N N . VAL A 1 451 ? -19.885 0.909 27.357 1.00 96.25 451 VAL A N 1
ATOM 3582 C CA . VAL A 1 451 ? -19.725 1.448 26.000 1.00 96.25 451 VAL A CA 1
ATOM 3583 C C . VAL A 1 451 ? -20.767 0.793 25.084 1.00 96.25 451 VAL A C 1
ATOM 3585 O O . VAL A 1 451 ? -20.738 -0.425 24.926 1.00 96.25 451 VAL A O 1
ATOM 3588 N N . PRO A 1 452 ? -21.695 1.551 24.467 1.00 95.69 452 PRO A N 1
ATOM 3589 C CA . PRO A 1 452 ? -21.968 2.977 24.678 1.00 95.69 452 PRO A CA 1
ATOM 3590 C C . PRO A 1 452 ? -22.353 3.310 26.130 1.00 95.69 452 PRO A C 1
ATOM 3592 O O . PRO A 1 452 ? -22.741 2.417 26.887 1.00 95.69 452 PRO A O 1
ATOM 3595 N N . THR A 1 453 ? -22.248 4.590 26.504 1.00 94.56 453 THR A N 1
ATOM 3596 C CA . THR A 1 453 ? -22.562 5.089 27.857 1.00 94.56 453 THR A CA 1
ATOM 3597 C C . THR A 1 453 ? -23.959 4.667 28.307 1.00 94.56 453 THR A C 1
ATOM 3599 O O . THR A 1 453 ? -24.899 4.710 27.512 1.00 94.56 453 THR A O 1
ATOM 3602 N N . ALA A 1 454 ? -24.092 4.281 29.576 1.00 95.88 454 ALA A N 1
ATOM 3603 C CA . ALA A 1 454 ? -25.344 3.783 30.131 1.00 95.88 454 ALA A CA 1
ATOM 3604 C C . ALA A 1 454 ? -26.343 4.909 30.449 1.00 95.88 454 ALA A C 1
ATOM 3606 O O . ALA A 1 454 ? -25.955 6.001 30.864 1.00 95.88 454 ALA A O 1
ATOM 3607 N N . SER A 1 455 ? -27.635 4.619 30.310 1.00 95.94 455 SER A N 1
ATOM 3608 C CA . SER A 1 455 ? -28.721 5.360 30.950 1.00 95.94 455 SER A CA 1
ATOM 3609 C C . SER A 1 455 ? -28.941 4.853 32.371 1.00 95.94 455 SER A C 1
ATOM 3611 O O . SER A 1 455 ? -28.839 3.652 32.617 1.00 95.94 455 SER A O 1
ATOM 3613 N N . PHE A 1 456 ? -29.265 5.761 33.291 1.00 95.06 456 PHE A N 1
ATOM 3614 C CA . PHE A 1 456 ? -29.444 5.452 34.707 1.00 95.06 456 PHE A CA 1
ATOM 3615 C C . PHE A 1 456 ? -30.875 5.716 35.170 1.00 95.06 456 PHE A C 1
ATOM 3617 O O . PHE A 1 456 ? -31.461 6.753 34.851 1.00 95.06 456 PHE A O 1
ATOM 3624 N N . GLU A 1 457 ? -31.394 4.809 35.990 1.00 94.25 457 GLU A N 1
ATOM 3625 C CA . GLU A 1 457 ? -32.685 4.920 36.662 1.00 94.25 457 GLU A CA 1
ATOM 3626 C C . GLU A 1 457 ? -32.553 4.522 38.134 1.00 94.25 457 GLU A C 1
ATOM 3628 O O . GLU A 1 457 ? -31.766 3.644 38.483 1.00 94.25 457 GLU A O 1
ATOM 3633 N N . TRP A 1 458 ? -33.341 5.149 39.005 1.00 94.12 458 TRP A N 1
ATOM 3634 C CA . TRP A 1 458 ? -33.404 4.807 40.425 1.00 94.12 458 TRP A CA 1
ATOM 3635 C C . TRP A 1 458 ? -34.765 4.216 40.765 1.00 94.12 458 TRP A C 1
ATOM 3637 O O . TRP A 1 458 ? -35.785 4.663 40.243 1.00 94.12 458 TRP A O 1
ATOM 3647 N N . TYR A 1 459 ? -34.773 3.247 41.676 1.00 92.81 459 TYR A N 1
ATOM 3648 C CA . TYR A 1 459 ? -35.972 2.610 42.208 1.00 92.81 459 TYR A CA 1
ATOM 3649 C C . TYR A 1 459 ? -35.890 2.502 43.729 1.00 92.81 459 TYR A C 1
ATOM 3651 O O . TYR A 1 459 ? -34.820 2.288 44.298 1.00 92.81 459 TYR A O 1
ATOM 3659 N N . ARG A 1 460 ? -37.041 2.633 44.380 1.00 90.50 460 ARG A N 1
ATOM 3660 C CA . ARG A 1 460 ? -37.269 2.338 45.793 1.00 90.50 460 ARG A CA 1
ATOM 3661 C C . ARG A 1 460 ? -38.583 1.575 45.891 1.00 90.50 460 ARG A C 1
ATOM 3663 O O . ARG A 1 460 ? -39.586 2.060 45.370 1.00 90.50 460 ARG A O 1
ATOM 3670 N N . ASP A 1 461 ? -38.568 0.403 46.518 1.00 81.62 461 ASP A N 1
ATOM 3671 C CA . ASP A 1 461 ? -39.744 -0.475 46.641 1.00 81.62 461 ASP A CA 1
ATOM 3672 C C . ASP A 1 461 ? -40.452 -0.696 45.285 1.00 81.62 461 ASP A C 1
ATOM 3674 O O . ASP A 1 461 ? -41.655 -0.477 45.144 1.00 81.62 461 ASP A O 1
ATOM 3678 N N . ASP A 1 462 ? -39.665 -1.019 44.252 1.00 80.31 462 ASP A N 1
ATOM 3679 C CA . ASP A 1 462 ? -40.099 -1.228 42.858 1.00 80.31 462 ASP A CA 1
ATOM 3680 C C . ASP A 1 462 ? -40.770 -0.023 42.172 1.00 80.31 462 ASP A C 1
ATOM 3682 O O . ASP A 1 462 ? -41.350 -0.140 41.091 1.00 80.31 462 ASP A O 1
ATOM 3686 N N . ARG A 1 463 ? -40.655 1.178 42.751 1.00 85.94 463 ARG A N 1
ATOM 3687 C CA . ARG A 1 463 ? -41.177 2.424 42.174 1.00 85.94 463 ARG A CA 1
ATOM 3688 C C . ARG A 1 463 ? -40.063 3.426 41.927 1.00 85.94 463 ARG A C 1
ATOM 3690 O O . ARG A 1 463 ? -39.123 3.537 42.712 1.00 85.94 463 ARG A O 1
ATOM 3697 N N . ARG A 1 464 ? -40.186 4.209 40.854 1.00 86.31 464 ARG A N 1
ATOM 3698 C CA . ARG A 1 464 ? -39.279 5.339 40.624 1.00 86.31 464 ARG A CA 1
ATOM 3699 C C . ARG A 1 464 ? -39.479 6.386 41.728 1.00 86.31 464 ARG A C 1
ATOM 3701 O O . ARG A 1 464 ? -40.627 6.761 41.981 1.00 86.31 464 ARG A O 1
ATOM 3708 N N . PRO A 1 465 ? -38.409 6.859 42.394 1.00 81.56 465 PRO A N 1
ATOM 3709 C CA . PRO A 1 465 ? -38.509 7.958 43.338 1.00 81.56 465 PRO A CA 1
ATOM 3710 C C . PRO A 1 465 ? -39.102 9.190 42.650 1.00 81.56 465 PRO A C 1
ATOM 3712 O O . PRO A 1 465 ? -38.718 9.527 41.532 1.00 81.56 465 PRO A O 1
ATOM 3715 N N . VAL A 1 466 ? -40.046 9.854 43.314 1.00 76.62 466 VAL A N 1
ATOM 3716 C CA . VAL A 1 466 ? -40.675 11.068 42.785 1.00 76.62 466 VAL A CA 1
ATOM 3717 C C . VAL A 1 466 ? -39.709 12.232 42.983 1.00 76.62 466 VAL A C 1
ATOM 3719 O O . VAL A 1 466 ? -39.438 12.621 44.121 1.00 76.62 466 VAL A O 1
ATOM 3722 N N . GLU A 1 467 ? -39.183 12.773 41.885 1.00 77.56 467 GLU A N 1
ATOM 3723 C CA . GLU A 1 467 ? -38.407 14.013 41.915 1.00 77.56 467 GLU A CA 1
ATOM 3724 C C . GLU A 1 467 ? -39.272 15.158 42.458 1.00 77.56 467 GLU A C 1
ATOM 3726 O O . GLU A 1 467 ? -40.411 15.360 42.037 1.00 77.56 467 GLU A O 1
ATOM 3731 N N . ASN A 1 468 ? -38.731 15.902 43.421 1.00 73.25 468 ASN A N 1
ATOM 3732 C CA . ASN A 1 468 ? -39.357 17.094 43.976 1.00 73.25 468 ASN A CA 1
ATOM 3733 C C . ASN A 1 468 ? -38.261 18.115 44.266 1.00 73.25 468 ASN A C 1
ATOM 3735 O O . ASN A 1 468 ? -37.339 17.836 45.041 1.00 73.25 468 ASN A O 1
ATOM 3739 N N . ASP A 1 469 ? -38.398 19.309 43.690 1.00 64.31 469 ASP A N 1
ATOM 3740 C CA . ASP A 1 469 ? -37.399 20.372 43.758 1.00 64.31 469 ASP A CA 1
ATOM 3741 C C . ASP A 1 469 ? -36.987 20.766 45.184 1.00 64.31 469 ASP A C 1
ATOM 3743 O O . ASP A 1 469 ? -35.868 21.249 45.376 1.00 64.31 469 ASP A O 1
ATOM 3747 N N . ASN A 1 470 ? -37.837 20.491 46.179 1.00 73.06 470 ASN A N 1
ATOM 3748 C CA . ASN A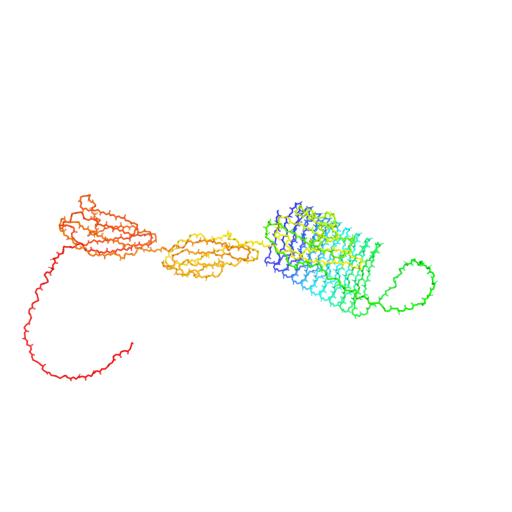 1 470 ? -37.587 20.827 47.578 1.00 73.06 470 ASN A CA 1
ATOM 3749 C C . ASN A 1 470 ? -36.831 19.753 48.384 1.00 73.06 470 ASN A C 1
ATOM 3751 O O . ASN A 1 470 ? -36.225 20.106 49.397 1.00 73.06 470 ASN A O 1
ATOM 3755 N N . THR A 1 471 ? -36.844 18.470 47.991 1.00 82.12 471 THR A N 1
ATOM 3756 C CA . THR A 1 471 ? -36.321 17.374 48.846 1.00 82.12 471 THR A CA 1
ATOM 3757 C C . THR A 1 471 ? -35.493 16.304 48.137 1.00 82.12 471 THR A C 1
ATOM 3759 O O . THR A 1 471 ? -34.611 15.730 48.779 1.00 82.12 471 THR A O 1
ATOM 3762 N N . LEU A 1 472 ? -35.762 16.007 46.859 1.00 89.00 472 LEU A N 1
ATOM 3763 C CA . LEU A 1 472 ? -35.176 14.867 46.146 1.00 89.00 472 LEU A CA 1
ATOM 3764 C C . LEU A 1 472 ? -34.889 15.215 44.678 1.00 89.00 472 LEU A C 1
ATOM 3766 O O . LEU A 1 472 ? -35.812 15.563 43.945 1.00 89.00 472 LEU A O 1
ATOM 3770 N N . LYS A 1 473 ? -33.636 15.069 44.230 1.00 91.75 473 LYS A N 1
ATOM 3771 C CA . LYS A 1 473 ? -33.234 15.326 42.833 1.00 91.75 473 LYS A CA 1
ATOM 3772 C C . LYS A 1 473 ? -32.356 14.206 42.284 1.00 91.75 473 LYS A C 1
ATOM 3774 O O . LYS A 1 473 ? -31.441 13.760 42.974 1.00 91.75 473 LYS A O 1
ATOM 3779 N N . ILE A 1 474 ? -32.583 13.798 41.037 1.00 93.25 474 ILE A N 1
ATOM 3780 C CA . ILE A 1 474 ? -31.701 12.869 40.320 1.00 93.25 474 ILE A CA 1
ATOM 3781 C C . ILE A 1 474 ? -30.832 13.673 39.361 1.00 93.25 474 ILE A C 1
ATOM 3783 O O . ILE A 1 474 ? -31.315 14.481 38.573 1.00 93.25 474 ILE A O 1
ATOM 3787 N N . LYS A 1 475 ? -29.522 13.447 39.419 1.00 92.88 475 LYS A N 1
ATOM 3788 C CA . LYS A 1 475 ? -28.564 14.030 38.485 1.00 92.88 475 LYS A CA 1
ATOM 3789 C C . LYS A 1 475 ? -27.845 12.917 37.739 1.00 92.88 475 LYS A C 1
ATOM 3791 O O . LYS A 1 475 ? -26.946 12.277 38.285 1.00 92.88 475 LYS A O 1
ATOM 3796 N N . ASN A 1 476 ? -28.235 12.717 36.485 1.00 92.75 476 ASN A N 1
ATOM 3797 C CA . ASN A 1 476 ? -27.585 11.781 35.577 1.00 92.75 476 ASN A CA 1
ATOM 3798 C C . ASN A 1 476 ? -26.411 12.461 34.860 1.00 92.75 476 ASN A C 1
ATOM 3800 O O . ASN A 1 476 ? -26.559 13.521 34.254 1.00 92.75 476 ASN A O 1
ATOM 3804 N N . GLU A 1 477 ? -25.242 11.838 34.928 1.00 91.06 477 GLU A N 1
ATOM 3805 C CA . GLU A 1 477 ? -24.029 12.204 34.200 1.00 91.06 477 GLU A CA 1
ATOM 3806 C C . GLU A 1 477 ? -23.620 11.041 33.272 1.00 91.06 477 GLU A C 1
ATOM 3808 O O . GLU A 1 477 ? -24.238 9.979 33.280 1.00 91.06 477 GLU A O 1
ATOM 3813 N N . LYS A 1 478 ? -22.578 11.215 32.445 1.00 86.81 478 LYS A N 1
ATOM 3814 C CA . LYS A 1 478 ? -22.206 10.217 31.417 1.00 86.81 478 LYS A CA 1
ATOM 3815 C C . LYS A 1 478 ? -21.827 8.838 31.978 1.00 86.81 478 LYS A C 1
ATOM 3817 O O . LYS A 1 478 ? -22.073 7.837 31.314 1.00 86.81 478 LYS A O 1
ATOM 3822 N N . THR A 1 479 ? -21.192 8.791 33.148 1.00 91.19 479 THR A N 1
ATOM 3823 C CA . THR A 1 479 ? -20.683 7.549 33.766 1.00 91.19 479 THR A CA 1
ATOM 3824 C C . THR A 1 479 ? -21.271 7.277 35.147 1.00 91.19 479 THR A C 1
ATOM 3826 O O . THR A 1 479 ? -21.033 6.217 35.717 1.00 91.19 479 THR A O 1
ATOM 3829 N N . ARG A 1 480 ? -22.042 8.216 35.703 1.00 94.25 480 ARG A N 1
ATOM 3830 C CA . ARG A 1 480 ? -22.590 8.108 37.056 1.00 94.25 480 ARG A CA 1
ATOM 3831 C C . ARG A 1 480 ? -23.946 8.783 37.178 1.00 94.25 480 ARG A C 1
ATOM 3833 O O . ARG A 1 480 ? -24.245 9.723 36.451 1.00 94.25 480 ARG A O 1
ATOM 3840 N N . SER A 1 481 ? -24.716 8.357 38.166 1.00 95.25 481 SER A N 1
ATOM 3841 C CA . SER A 1 481 ? -25.959 8.985 38.591 1.00 95.25 481 SER A CA 1
ATOM 3842 C C . SER A 1 481 ? -25.920 9.274 40.087 1.00 95.25 481 SER A C 1
ATOM 3844 O O . SER A 1 481 ? -25.416 8.471 40.878 1.00 95.25 481 SER A O 1
ATOM 3846 N N . LEU A 1 482 ? -26.427 10.445 40.467 1.00 94.50 482 LEU A N 1
ATOM 3847 C CA . LEU A 1 482 ? -26.507 10.903 41.849 1.00 94.50 482 LEU A CA 1
ATOM 3848 C C . LEU A 1 482 ? -27.970 11.088 42.239 1.00 94.50 482 LEU A C 1
ATOM 3850 O O . LEU A 1 482 ? -28.683 11.854 41.593 1.00 94.50 482 LEU A O 1
ATOM 3854 N N . LEU A 1 483 ? -28.391 10.442 43.321 1.00 93.94 483 LEU A N 1
ATOM 3855 C CA . LEU A 1 483 ? -29.671 10.700 43.968 1.00 93.94 483 LEU A CA 1
ATOM 3856 C C . LEU A 1 483 ? -29.421 11.580 45.199 1.00 93.94 483 LEU A C 1
ATOM 3858 O O . LEU A 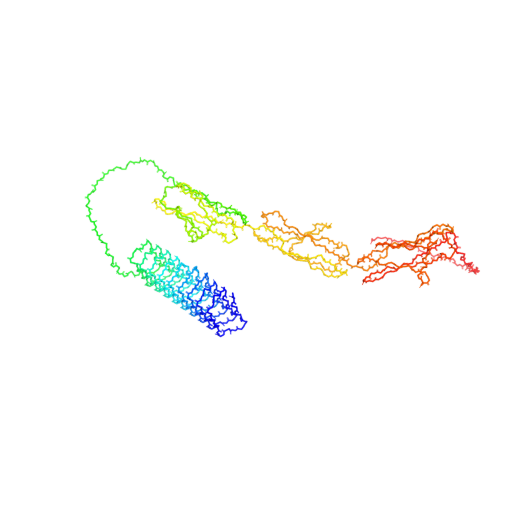1 483 ? -28.798 11.163 46.177 1.00 93.94 483 LEU A O 1
ATOM 3862 N N . LEU A 1 484 ? -29.856 12.832 45.097 1.00 94.50 484 LEU A N 1
ATOM 3863 C CA . LEU A 1 484 ? -29.575 13.919 46.026 1.00 94.50 484 LEU A CA 1
ATOM 3864 C C . LEU A 1 484 ? -30.772 14.137 46.949 1.00 94.50 484 LEU A C 1
ATOM 3866 O O . LEU A 1 484 ? -31.887 14.367 46.483 1.00 94.50 484 LEU A O 1
ATOM 3870 N N . PHE A 1 485 ? -30.515 14.148 48.251 1.00 93.75 485 PHE A N 1
ATOM 3871 C CA . PHE A 1 485 ? -31.473 14.512 49.285 1.00 93.75 485 PHE A CA 1
ATOM 3872 C C . PHE A 1 485 ? -31.058 15.867 49.859 1.00 93.75 485 PHE A C 1
ATOM 3874 O O . PHE A 1 485 ? -29.959 15.988 50.401 1.00 93.75 485 PHE A O 1
ATOM 3881 N N . THR A 1 486 ? -31.904 16.892 49.746 1.00 92.38 486 THR A N 1
ATOM 3882 C CA . THR A 1 486 ? -31.624 18.230 50.312 1.00 92.38 486 THR A CA 1
ATOM 3883 C C . THR A 1 486 ? -32.024 18.326 51.785 1.00 92.38 486 THR A C 1
ATOM 3885 O O . THR A 1 486 ? -31.366 19.012 52.563 1.00 92.38 486 THR A O 1
ATOM 3888 N N . ASN A 1 487 ? -33.076 17.604 52.176 1.00 91.19 487 ASN A N 1
ATOM 3889 C CA . ASN A 1 487 ? -33.553 17.488 53.550 1.00 91.19 487 ASN A CA 1
ATOM 3890 C C . ASN A 1 487 ? -34.025 16.046 53.807 1.00 91.19 487 ASN A C 1
ATOM 3892 O O . ASN A 1 487 ? -35.057 15.609 53.291 1.00 91.19 487 ASN A O 1
ATOM 3896 N N . VAL A 1 488 ? -33.239 15.278 54.564 1.00 92.44 488 VAL A N 1
ATOM 3897 C CA . VAL A 1 488 ? -33.537 13.876 54.889 1.00 92.44 488 VAL A CA 1
ATOM 3898 C C . VAL A 1 488 ? -34.636 13.783 55.953 1.00 92.44 488 VAL A C 1
ATOM 3900 O O . VAL A 1 488 ? -34.530 14.373 57.027 1.00 92.44 488 VAL A O 1
ATOM 3903 N N . THR A 1 489 ? -35.674 12.992 55.672 1.00 91.19 489 THR A N 1
ATOM 3904 C CA . THR A 1 489 ? -36.790 12.697 56.586 1.00 91.19 489 THR A CA 1
ATOM 3905 C C . THR A 1 489 ? -36.850 11.198 56.877 1.00 91.19 489 THR A C 1
ATOM 3907 O O . THR A 1 489 ? -36.257 10.409 56.143 1.00 91.19 489 THR A O 1
ATOM 3910 N N . GLU A 1 490 ? -37.612 10.781 57.895 1.00 89.50 490 GLU A N 1
ATOM 3911 C CA . GLU A 1 490 ? -37.798 9.352 58.216 1.00 89.50 490 GLU A CA 1
ATOM 3912 C C . GLU A 1 490 ? -38.320 8.538 57.014 1.00 89.50 490 GLU A C 1
ATOM 3914 O O . GLU A 1 490 ? -37.958 7.381 56.834 1.00 89.50 490 GLU A O 1
ATOM 3919 N N . LYS A 1 491 ? -39.090 9.163 56.109 1.00 88.00 491 LYS A N 1
ATOM 3920 C CA . LYS A 1 491 ? -39.610 8.520 54.888 1.00 88.00 491 LYS A CA 1
ATOM 3921 C C . LYS A 1 491 ? -38.542 8.250 53.824 1.00 88.00 491 LYS A C 1
ATOM 3923 O O . LYS A 1 491 ? -38.855 7.619 52.815 1.00 88.00 491 LYS A O 1
ATOM 3928 N N . HIS A 1 492 ? -37.337 8.803 53.964 1.00 90.38 492 HIS A N 1
ATOM 3929 C CA . HIS A 1 492 ? -36.259 8.641 52.988 1.00 90.38 492 HIS A CA 1
ATOM 3930 C C . HIS A 1 492 ? -35.360 7.444 53.296 1.00 90.38 492 HIS A C 1
ATOM 3932 O O . HIS A 1 492 ? -34.737 6.943 52.364 1.00 90.38 492 HIS A O 1
ATOM 3938 N N . PHE A 1 493 ? -35.287 6.973 54.542 1.00 91.44 493 PHE A N 1
ATOM 3939 C CA . PHE A 1 493 ? -34.487 5.795 54.877 1.00 91.44 493 PHE A CA 1
ATOM 3940 C C . PHE A 1 493 ? -35.047 4.536 54.205 1.00 91.44 493 PHE A C 1
ATOM 3942 O O . PHE A 1 493 ? -36.260 4.379 54.078 1.00 91.44 493 PHE A O 1
ATOM 3949 N N . GLY A 1 494 ? -34.156 3.654 53.753 1.00 91.81 494 GLY A N 1
ATOM 3950 C CA . GLY A 1 494 ? -34.528 2.437 53.034 1.00 91.81 494 GLY A CA 1
ATOM 3951 C C . GLY A 1 494 ? -33.541 2.052 51.935 1.00 91.81 494 GLY A C 1
ATOM 3952 O O . GLY A 1 494 ? -32.498 2.688 51.753 1.00 91.81 494 GLY A O 1
ATOM 3953 N N . ASN A 1 495 ? -33.884 0.984 51.215 1.00 93.88 495 ASN A N 1
ATOM 3954 C CA . ASN A 1 495 ? -33.091 0.460 50.108 1.00 93.88 495 ASN A CA 1
ATOM 3955 C C . ASN A 1 495 ? -33.421 1.193 48.809 1.00 93.88 495 ASN A C 1
ATOM 3957 O O . ASN A 1 495 ? -34.579 1.287 48.409 1.00 93.88 495 ASN A O 1
ATOM 3961 N N . TYR A 1 496 ? -32.384 1.654 48.123 1.00 94.12 496 TYR A N 1
ATOM 3962 C CA . TYR A 1 496 ? -32.472 2.251 46.799 1.00 94.12 496 TYR A CA 1
ATOM 3963 C C . TYR A 1 496 ? -31.700 1.388 45.817 1.00 94.12 496 TYR A C 1
ATOM 3965 O O . TYR A 1 496 ? -30.544 1.053 46.064 1.00 94.12 496 TYR A O 1
ATOM 3973 N N . THR A 1 497 ? -32.318 1.064 44.690 1.00 94.88 497 THR A N 1
ATOM 3974 C CA . THR A 1 497 ? -31.692 0.297 43.616 1.00 94.88 497 THR A CA 1
ATOM 3975 C C . THR A 1 497 ? -31.422 1.215 42.437 1.00 94.88 497 THR A C 1
ATOM 3977 O O . THR A 1 497 ? -32.336 1.834 41.894 1.00 94.88 497 THR A O 1
ATOM 3980 N N . CYS A 1 498 ? -30.160 1.300 42.037 1.00 95.06 498 CYS A N 1
ATOM 3981 C CA . CYS A 1 498 ? -29.752 1.938 40.797 1.00 95.06 498 CYS A CA 1
ATOM 3982 C C . CYS A 1 498 ? -29.772 0.902 39.672 1.00 95.06 498 CYS A C 1
ATOM 3984 O O . CYS A 1 498 ? -29.241 -0.194 39.839 1.00 95.06 498 CYS A O 1
ATOM 3986 N N . PHE A 1 499 ? -30.347 1.259 38.530 1.00 95.06 499 PHE A N 1
ATOM 3987 C CA . PHE A 1 499 ? -30.313 0.496 37.289 1.00 95.06 499 PHE A CA 1
ATOM 3988 C C . PHE A 1 499 ? -29.512 1.273 36.247 1.00 95.06 499 PHE A C 1
ATOM 3990 O O . PHE A 1 499 ? -29.818 2.429 35.968 1.00 95.06 499 PHE A O 1
ATOM 3997 N N . ALA A 1 500 ? -28.508 0.630 35.657 1.00 96.94 500 ALA A N 1
ATOM 3998 C CA . ALA A 1 500 ? -27.720 1.155 34.551 1.00 96.94 500 ALA A CA 1
ATOM 3999 C C . ALA A 1 500 ? -27.934 0.270 33.317 1.00 96.94 500 ALA A C 1
ATOM 4001 O O . ALA A 1 500 ? -27.716 -0.939 33.385 1.00 96.94 500 ALA A O 1
ATOM 4002 N N . SER A 1 501 ? -28.341 0.850 32.188 1.00 96.56 501 SER A N 1
ATOM 4003 C CA . SER A 1 501 ? -28.675 0.109 30.963 1.00 96.56 501 SER A CA 1
ATOM 4004 C C . SER A 1 501 ? -28.053 0.730 29.714 1.00 96.56 501 SER A C 1
ATOM 4006 O O . SER A 1 501 ? -27.913 1.943 29.603 1.00 96.56 501 SER A O 1
ATOM 4008 N N . ASN A 1 502 ? -27.661 -0.100 28.751 1.00 96.56 502 ASN A N 1
ATOM 4009 C CA . ASN A 1 502 ? -27.328 0.328 27.395 1.00 96.56 502 ASN A CA 1
ATOM 4010 C C . ASN A 1 502 ? -27.897 -0.679 26.380 1.00 96.56 502 ASN A C 1
ATOM 4012 O O . ASN A 1 502 ? -28.581 -1.634 26.742 1.00 96.56 502 ASN A O 1
ATOM 4016 N N . ARG A 1 503 ? -27.599 -0.491 25.090 1.00 96.00 503 ARG A N 1
ATOM 4017 C CA . ARG A 1 503 ? -28.083 -1.377 24.014 1.00 96.00 503 ARG A CA 1
ATOM 4018 C C . ARG A 1 503 ? -27.631 -2.845 24.115 1.00 96.00 503 ARG A C 1
ATOM 4020 O O . ARG A 1 503 ? -28.150 -3.666 23.372 1.00 96.00 503 ARG A O 1
ATOM 4027 N N . LEU A 1 504 ? -26.642 -3.157 24.955 1.00 95.62 504 LEU A N 1
ATOM 4028 C CA . LEU A 1 504 ? -26.080 -4.502 25.123 1.00 95.62 504 LEU A CA 1
ATOM 4029 C C . LEU A 1 504 ? -26.573 -5.212 26.387 1.00 95.62 504 LEU A C 1
ATOM 4031 O O . LEU A 1 504 ? -26.383 -6.417 26.510 1.00 95.62 504 LEU A O 1
ATOM 4035 N N . GLY A 1 505 ? -27.183 -4.497 27.332 1.00 95.69 505 GLY A N 1
ATOM 4036 C CA . GLY A 1 505 ? -27.680 -5.099 28.563 1.00 95.69 505 GLY A CA 1
ATOM 4037 C C . GLY A 1 505 ? -27.923 -4.090 29.676 1.00 95.69 505 GLY A C 1
ATOM 4038 O O . GLY A 1 505 ? -27.863 -2.875 29.474 1.00 95.69 505 GLY A O 1
ATOM 4039 N N . ALA A 1 506 ? -28.184 -4.608 30.872 1.00 96.19 506 ALA A N 1
ATOM 4040 C CA . ALA A 1 506 ? -28.419 -3.815 32.067 1.00 96.19 506 ALA A CA 1
ATOM 4041 C C . ALA A 1 506 ? -27.780 -4.469 33.296 1.00 96.19 506 ALA A C 1
ATOM 4043 O O . ALA A 1 506 ? -27.674 -5.691 33.370 1.00 96.19 506 ALA A O 1
ATOM 4044 N N . SER A 1 507 ? -27.405 -3.637 34.260 1.00 96.50 507 SER A N 1
ATOM 4045 C CA . SER A 1 507 ? -26.941 -4.032 35.589 1.00 96.50 507 SER A CA 1
ATOM 4046 C C . SER A 1 507 ? -27.686 -3.227 36.641 1.00 96.50 507 SER A C 1
ATOM 4048 O O . SER A 1 507 ? -28.080 -2.086 36.393 1.00 96.50 507 SER A O 1
ATOM 4050 N N . ASN A 1 508 ? -27.864 -3.802 37.826 1.00 94.88 508 ASN A N 1
ATOM 4051 C CA . ASN A 1 508 ? -28.455 -3.111 38.960 1.00 94.88 508 ASN A CA 1
ATOM 4052 C C . ASN A 1 508 ? -27.653 -3.341 40.240 1.00 94.88 508 ASN A C 1
ATOM 4054 O O . ASN A 1 508 ? -26.870 -4.283 40.347 1.00 94.88 508 ASN A O 1
ATOM 4058 N N . ALA A 1 509 ? -27.811 -2.430 41.191 1.00 94.88 509 ALA A N 1
ATOM 4059 C CA . ALA A 1 509 ? -27.203 -2.554 42.502 1.00 94.88 509 ALA A CA 1
ATOM 4060 C C . ALA A 1 509 ? -28.007 -1.781 43.543 1.00 94.88 509 ALA A C 1
ATOM 4062 O O . ALA A 1 509 ? -28.482 -0.673 43.276 1.00 94.88 509 ALA A O 1
ATOM 4063 N N . SER A 1 510 ? -28.134 -2.363 44.732 1.00 93.75 510 SER A N 1
ATOM 4064 C CA . SER A 1 510 ? -28.886 -1.783 45.842 1.00 93.75 510 SER A CA 1
ATOM 4065 C C . SER A 1 510 ? -27.956 -1.188 46.895 1.00 93.75 510 SER A C 1
ATOM 4067 O O . SER A 1 510 ? -26.917 -1.759 47.218 1.00 93.75 510 SER A O 1
ATOM 4069 N N . MET A 1 511 ? -28.350 -0.045 47.445 1.00 94.00 511 MET A N 1
ATOM 4070 C CA . MET A 1 511 ? -27.676 0.643 48.542 1.00 94.00 511 MET A CA 1
ATOM 4071 C C . MET A 1 511 ? -28.677 1.090 49.596 1.00 94.00 511 MET A C 1
ATOM 4073 O O . MET A 1 511 ? -29.804 1.476 49.287 1.00 94.00 511 MET A O 1
ATOM 4077 N N . LEU A 1 512 ? -28.239 1.064 50.846 1.00 93.00 512 LEU A N 1
ATOM 4078 C CA . LEU A 1 512 ? -29.049 1.439 51.991 1.00 93.00 512 LEU A CA 1
ATOM 4079 C C . LEU A 1 512 ? -28.757 2.887 52.397 1.00 93.00 512 LEU A C 1
ATOM 4081 O O . LEU A 1 512 ? -27.617 3.226 52.727 1.00 93.00 512 LEU A O 1
ATOM 4085 N N . LEU A 1 513 ? -29.798 3.721 52.437 1.00 93.69 513 LEU A N 1
ATOM 4086 C CA . LEU A 1 513 ? -29.778 4.988 53.166 1.00 93.69 513 LEU A CA 1
ATOM 4087 C C . LEU A 1 513 ? -30.266 4.711 54.590 1.00 93.69 513 LEU A C 1
ATOM 4089 O O . LEU A 1 513 ? -31.430 4.350 54.776 1.00 93.69 513 LEU A O 1
ATOM 4093 N N . PHE A 1 514 ? -29.402 4.870 55.593 1.00 93.06 514 PHE A N 1
ATOM 4094 C CA . PHE A 1 514 ? -29.728 4.516 56.980 1.00 93.06 514 PHE A CA 1
ATOM 4095 C C . PHE A 1 514 ? -29.390 5.620 57.974 1.00 93.06 514 PHE A C 1
ATOM 4097 O O . PHE A 1 514 ? -28.508 6.450 57.751 1.00 93.06 514 PHE A O 1
ATOM 4104 N N . ARG A 1 515 ? -30.084 5.604 59.112 1.00 91.50 515 ARG A N 1
ATOM 4105 C CA . ARG A 1 515 ? -29.790 6.484 60.239 1.00 91.50 515 ARG A CA 1
ATOM 4106 C C . ARG A 1 515 ? -28.638 5.888 61.061 1.00 91.50 515 ARG A C 1
ATOM 4108 O O . ARG A 1 515 ? -28.782 4.771 61.563 1.00 91.50 515 ARG A O 1
ATOM 4115 N N . PRO A 1 516 ? -27.504 6.589 61.232 1.00 84.00 516 PRO A N 1
ATOM 4116 C CA . PRO A 1 516 ? -26.434 6.104 62.096 1.00 84.00 516 PRO A CA 1
ATOM 4117 C C . PRO A 1 516 ? -26.936 5.999 63.546 1.00 84.00 516 PRO A C 1
ATOM 4119 O O . PRO A 1 516 ? -27.510 6.951 64.075 1.00 84.00 516 PRO A O 1
ATOM 4122 N N . GLY A 1 517 ? -26.747 4.828 64.165 1.00 73.00 517 GLY A N 1
ATOM 4123 C CA . GLY A 1 517 ? -27.143 4.548 65.554 1.00 73.00 517 GLY A CA 1
ATOM 4124 C C . GLY A 1 517 ? -28.362 3.633 65.749 1.00 73.00 517 GLY A C 1
ATOM 4125 O O . GLY A 1 517 ? -28.698 3.337 66.890 1.00 73.00 517 GLY A O 1
ATOM 4126 N N . ALA A 1 518 ? -29.006 3.139 64.685 1.00 57.16 518 ALA A N 1
ATOM 4127 C CA . ALA A 1 518 ? -30.040 2.104 64.798 1.00 57.16 518 ALA A CA 1
ATOM 4128 C C . ALA A 1 518 ? -29.403 0.706 64.958 1.00 57.16 518 ALA A C 1
ATOM 4130 O O . ALA A 1 518 ? -29.272 -0.050 63.997 1.00 57.16 518 ALA A O 1
ATOM 4131 N N . VAL A 1 519 ? -28.956 0.375 66.171 1.00 43.31 519 VAL A N 1
ATOM 4132 C CA . VAL A 1 519 ? -28.610 -1.006 66.544 1.00 43.31 519 VAL A CA 1
ATOM 4133 C C . VAL A 1 519 ? -29.920 -1.780 66.707 1.00 43.31 519 VAL A C 1
ATOM 4135 O O . VAL A 1 519 ? -30.725 -1.458 67.577 1.00 43.31 519 VAL A O 1
ATOM 4138 N N . TYR A 1 520 ? -30.146 -2.789 65.865 1.00 41.62 520 TYR A N 1
ATOM 4139 C CA . TYR A 1 520 ? -31.217 -3.764 66.064 1.00 41.62 520 TYR A CA 1
ATOM 4140 C C . TYR A 1 520 ? -30.958 -4.524 67.372 1.00 41.62 520 TYR A C 1
ATOM 4142 O O . TYR A 1 520 ? -29.947 -5.213 67.502 1.00 41.62 520 TYR A O 1
ATOM 4150 N N . SER A 1 521 ? -31.869 -4.419 68.339 1.00 36.06 521 SER A N 1
ATOM 4151 C CA . SER A 1 521 ? -31.908 -5.305 69.501 1.00 36.06 521 SER A CA 1
ATOM 4152 C C . SER A 1 521 ? -32.270 -6.716 69.030 1.00 36.06 521 SER A C 1
ATOM 4154 O O . SER A 1 521 ? -33.443 -7.026 68.815 1.00 36.06 521 SER A O 1
ATOM 4156 N N . VAL A 1 522 ? -31.263 -7.562 68.826 1.00 41.66 522 VAL A N 1
ATOM 4157 C CA . VAL A 1 522 ? -31.460 -9.005 68.667 1.00 41.66 522 VAL A CA 1
ATOM 4158 C C . VAL A 1 522 ? -31.918 -9.562 70.013 1.00 41.66 522 VAL A C 1
ATOM 4160 O O . VAL A 1 522 ? -31.304 -9.300 71.047 1.00 41.66 522 VAL A O 1
ATOM 4163 N N . GLY A 1 523 ? -33.045 -10.272 69.978 1.00 39.62 523 GLY A N 1
ATOM 4164 C CA . GLY A 1 523 ? -33.706 -10.864 71.131 1.00 39.62 523 GLY A CA 1
ATOM 4165 C C . GLY A 1 523 ? -32.806 -11.785 71.955 1.00 39.62 523 GLY A C 1
ATOM 4166 O O . GLY A 1 523 ? -31.874 -12.414 71.455 1.00 39.62 523 GLY A O 1
ATOM 4167 N N . ALA A 1 524 ? -33.134 -11.839 73.243 1.00 39.16 524 ALA A N 1
ATOM 4168 C CA . ALA A 1 524 ? -32.523 -12.689 74.250 1.00 39.16 524 ALA A CA 1
ATOM 4169 C C . ALA A 1 524 ? -32.465 -14.169 73.819 1.00 39.16 524 ALA A C 1
ATOM 4171 O O . ALA A 1 524 ? -33.476 -14.698 73.347 1.00 39.16 524 ALA A O 1
ATOM 4172 N N . PRO A 1 525 ? -31.348 -14.883 74.052 1.00 38.12 525 PRO A N 1
ATOM 4173 C CA . PRO A 1 525 ? -31.355 -16.333 74.037 1.00 38.12 525 PRO A CA 1
ATOM 4174 C C . PRO A 1 525 ? -31.950 -16.849 75.350 1.00 38.12 525 PRO A C 1
ATOM 4176 O O . PRO A 1 525 ? -31.525 -16.473 76.445 1.00 38.12 525 PRO A O 1
ATOM 4179 N N . LEU A 1 526 ? -32.931 -17.737 75.219 1.00 39.97 526 LEU A N 1
ATOM 4180 C CA . LEU A 1 526 ? -33.392 -18.610 76.288 1.00 39.97 526 LEU A CA 1
ATOM 4181 C C . LEU A 1 526 ? -32.231 -19.485 76.785 1.00 39.97 526 LEU A C 1
ATOM 4183 O O . LEU A 1 526 ? -31.473 -20.053 75.999 1.00 39.97 526 LEU A O 1
ATOM 4187 N N . SER A 1 527 ? -32.142 -19.590 78.109 1.00 39.22 527 SER A N 1
ATOM 4188 C CA . SER A 1 527 ? -31.362 -20.587 78.846 1.00 39.22 527 SER A CA 1
ATOM 4189 C C . SER A 1 527 ? -31.669 -22.011 78.365 1.00 39.22 527 SER A C 1
ATOM 4191 O O . SER A 1 527 ? -32.822 -22.315 78.045 1.00 39.22 527 SER A O 1
ATOM 4193 N N . PRO A 1 528 ? -30.680 -22.916 78.421 1.00 39.59 528 PRO A N 1
ATOM 4194 C CA . PRO A 1 528 ? -30.976 -24.174 79.089 1.00 39.59 528 PRO A CA 1
ATOM 4195 C C . PRO A 1 528 ? -29.924 -24.580 80.123 1.00 39.59 528 PRO A C 1
ATOM 4197 O O . PRO A 1 528 ? -28.730 -24.297 80.033 1.00 39.59 528 PRO A O 1
ATOM 4200 N N . CYS A 1 529 ? -30.456 -25.268 81.126 1.00 30.88 529 CYS A N 1
ATOM 4201 C CA . CYS A 1 529 ? -29.823 -25.788 82.318 1.00 30.88 529 CYS A CA 1
ATOM 4202 C C . CYS A 1 529 ? -28.610 -26.700 82.088 1.00 30.88 529 CYS A C 1
ATOM 4204 O O . CYS A 1 529 ? -28.467 -27.410 81.097 1.00 30.88 529 CYS A O 1
ATOM 4206 N N . VAL A 1 530 ? -27.801 -26.708 83.141 1.00 36.22 530 VAL A N 1
ATOM 4207 C CA . VAL A 1 530 ? -26.664 -27.569 83.454 1.00 36.22 530 VAL A CA 1
ATOM 4208 C C . VAL A 1 530 ? -27.070 -29.040 83.614 1.00 36.22 530 VAL A C 1
ATOM 4210 O O . VAL A 1 530 ? -28.018 -29.343 84.330 1.00 36.22 530 VAL A O 1
ATOM 4213 N N . SER A 1 531 ? -26.281 -29.946 83.033 1.00 35.62 531 SER A N 1
ATOM 4214 C CA . SER A 1 531 ? -25.796 -31.227 83.599 1.00 35.62 531 SER A CA 1
ATOM 4215 C C . SER A 1 531 ? -24.897 -31.867 82.527 1.00 35.62 531 SER A C 1
ATOM 4217 O O . SER A 1 531 ? -25.201 -31.749 81.350 1.00 35.62 531 SER A O 1
ATOM 4219 N N . GLY A 1 532 ? -23.757 -32.507 82.751 1.00 34.19 532 GLY A N 1
ATOM 4220 C CA . GLY A 1 532 ? -22.926 -32.822 83.900 1.00 34.19 532 GLY A CA 1
ATOM 4221 C C . GLY A 1 532 ? -21.722 -33.614 83.348 1.00 34.19 532 GLY A C 1
ATOM 4222 O O . GLY A 1 532 ? -21.873 -34.354 82.385 1.00 34.19 532 GLY A O 1
ATOM 4223 N N . LEU A 1 533 ? -20.541 -33.378 83.928 1.00 37.53 533 LEU A N 1
ATOM 4224 C CA . LEU A 1 533 ? -19.370 -34.265 84.085 1.00 37.53 533 LEU A CA 1
ATOM 4225 C C . LEU A 1 533 ? -19.027 -35.332 83.015 1.00 37.53 533 LEU A C 1
ATOM 4227 O O . LEU A 1 533 ? -19.744 -36.307 82.826 1.00 37.53 533 LEU A O 1
ATOM 4231 N N . GLY A 1 534 ? -17.794 -35.254 82.496 1.00 34.09 534 GLY A N 1
ATOM 4232 C CA . GLY A 1 534 ? -17.108 -36.372 81.836 1.00 34.09 534 GLY A CA 1
ATOM 4233 C C . GLY A 1 534 ? -15.675 -36.030 81.419 1.00 34.09 534 GLY A C 1
ATOM 4234 O O . GLY A 1 534 ? -15.453 -35.407 80.390 1.00 34.09 534 GLY A O 1
ATOM 4235 N N . LEU A 1 535 ? -14.717 -36.404 82.263 1.00 34.88 535 LEU A N 1
ATOM 4236 C CA . LEU A 1 535 ? -13.271 -36.188 82.163 1.00 34.88 535 LEU A CA 1
ATOM 4237 C C . LEU A 1 535 ? -12.570 -37.162 81.178 1.00 34.88 535 LEU A C 1
ATOM 4239 O O . LEU A 1 535 ? -12.882 -38.346 81.165 1.00 34.88 535 LEU A O 1
ATOM 4243 N N . TRP A 1 536 ? -11.512 -36.644 80.531 1.00 35.25 536 TRP A N 1
ATOM 4244 C CA . TRP A 1 536 ? -10.171 -37.237 80.292 1.00 35.25 536 TRP A CA 1
ATOM 4245 C C . TRP A 1 536 ? -9.719 -37.816 78.931 1.00 35.25 536 TRP A C 1
ATOM 4247 O O . TRP A 1 536 ? -10.342 -38.692 78.347 1.00 35.25 536 TRP A O 1
ATOM 4257 N N . LEU A 1 537 ? -8.488 -37.362 78.602 1.00 33.53 537 LEU A N 1
ATOM 4258 C CA . LEU A 1 537 ? -7.419 -37.870 77.717 1.00 33.53 537 LEU A CA 1
ATOM 4259 C C . LEU A 1 537 ? -7.683 -37.770 76.204 1.00 33.53 537 LEU A C 1
ATOM 4261 O O . LEU A 1 537 ? -8.662 -38.283 75.697 1.00 33.53 537 LEU A O 1
ATOM 4265 N N . GLY A 1 538 ? -6.863 -37.116 75.380 1.00 32.97 538 GLY A N 1
ATOM 4266 C CA . GLY A 1 538 ? -5.427 -36.864 75.461 1.00 32.97 538 GLY A CA 1
ATOM 4267 C C . GLY A 1 538 ? -4.760 -37.633 74.322 1.00 32.97 538 GLY A C 1
ATOM 4268 O O . GLY A 1 538 ? -4.769 -38.854 74.363 1.00 32.97 538 GLY A O 1
ATOM 4269 N N . LEU A 1 539 ? -4.224 -36.931 73.318 1.00 34.19 539 LEU A N 1
ATOM 4270 C CA . LEU A 1 539 ? -2.991 -37.282 72.599 1.00 34.19 539 LEU A CA 1
ATOM 4271 C C . LEU A 1 539 ? -2.684 -36.234 71.520 1.00 34.19 539 LEU A C 1
ATOM 4273 O O . LEU A 1 539 ? -3.441 -35.995 70.584 1.00 34.19 539 LEU A O 1
ATOM 4277 N N . SER A 1 540 ? -1.528 -35.613 71.709 1.00 33.72 540 SER A N 1
ATOM 4278 C CA . SER A 1 540 ? -0.730 -34.870 70.742 1.00 33.72 540 SER A CA 1
ATOM 4279 C C . SER A 1 540 ? -0.339 -35.725 69.536 1.00 33.72 540 SER A C 1
ATOM 4281 O O . SER A 1 540 ? 0.079 -36.853 69.764 1.00 33.72 540 SER A O 1
ATOM 4283 N N . VAL A 1 541 ? -0.298 -35.149 68.329 1.00 34.22 541 VAL A N 1
ATOM 4284 C CA . VAL A 1 541 ? 0.860 -35.218 67.410 1.00 34.22 541 VAL A CA 1
ATOM 4285 C C . VAL A 1 541 ? 0.814 -33.995 66.481 1.00 34.22 541 VAL A C 1
ATOM 4287 O O . VAL A 1 541 ? -0.143 -33.771 65.746 1.00 34.22 541 VAL A O 1
ATOM 4290 N N . SER A 1 542 ? 1.877 -33.200 66.553 1.00 32.59 542 SER A N 1
ATOM 4291 C CA . SER A 1 542 ? 2.283 -32.140 65.627 1.00 32.59 542 SER A CA 1
ATOM 4292 C C . SER A 1 542 ? 2.713 -32.718 64.270 1.00 32.59 542 SER A C 1
ATOM 4294 O O . SER A 1 542 ? 3.288 -33.798 64.290 1.00 32.59 542 SER A O 1
ATOM 4296 N N . ILE A 1 543 ? 2.582 -31.978 63.150 1.00 34.31 543 ILE A N 1
ATOM 4297 C CA . ILE A 1 543 ? 3.701 -31.586 62.243 1.00 34.31 543 ILE A CA 1
ATOM 4298 C C . ILE A 1 543 ? 3.282 -31.151 60.810 1.00 34.31 543 ILE A C 1
ATOM 4300 O O . ILE A 1 543 ? 2.610 -31.871 60.085 1.00 34.31 543 ILE A O 1
ATOM 4304 N N . LEU A 1 544 ? 3.812 -29.964 60.461 1.00 34.12 544 LEU A N 1
ATOM 4305 C CA . LEU A 1 544 ? 4.211 -29.335 59.181 1.00 34.12 544 LEU A CA 1
ATOM 4306 C C . LEU A 1 544 ? 3.228 -29.035 58.020 1.00 34.12 544 LEU A C 1
ATOM 4308 O O . LEU A 1 544 ? 2.910 -29.871 57.188 1.00 34.12 544 LEU A O 1
ATOM 4312 N N . MET A 1 545 ? 2.899 -27.738 57.909 1.00 35.22 545 MET A N 1
ATOM 4313 C CA . MET A 1 545 ? 3.410 -26.738 56.937 1.00 35.22 545 MET A CA 1
ATOM 4314 C C . MET A 1 545 ? 3.940 -27.136 55.536 1.00 35.22 545 MET A C 1
ATOM 4316 O O . MET A 1 545 ? 4.876 -27.922 55.427 1.00 35.22 545 MET A O 1
ATOM 4320 N N . LYS A 1 546 ? 3.558 -26.248 54.588 1.00 36.44 546 LYS A N 1
ATOM 4321 C CA . LYS A 1 546 ? 4.275 -25.724 53.392 1.00 36.44 546 LYS A CA 1
ATOM 4322 C C . LYS A 1 546 ? 4.298 -26.637 52.152 1.00 36.44 546 LYS A C 1
ATOM 4324 O O . LYS A 1 546 ? 4.589 -27.814 52.269 1.00 36.44 546 LYS A O 1
ATOM 4329 N N . VAL A 1 547 ? 4.037 -26.158 50.931 1.00 42.03 547 VAL A N 1
ATOM 4330 C CA . VAL A 1 547 ? 4.014 -24.801 50.329 1.00 42.03 547 VAL A CA 1
ATOM 4331 C C . VAL A 1 547 ? 2.784 -24.659 49.442 1.00 42.03 547 VAL A C 1
ATOM 4333 O O . VAL A 1 547 ? 2.444 -25.664 48.782 1.00 42.03 547 VAL A O 1
#

InterPro domains:
  IPR003598 Immunoglobulin subtype 2 [SM00408] (254-328)
  IPR003598 Immunoglobulin subtype 2 [SM00408] (354-411)
  IPR003598 Immunoglobulin subtype 2 [SM00408] (437-505)
  IPR003599 Immunoglobulin domain subtype [SM00409] (248-339)
  IPR003599 Immunoglobulin domain subtype [SM00409] (348-423)
  IPR003599 Immunoglobulin domain subtype [SM00409] (431-516)
  IPR007110 Immunoglobulin-like domain [PS50835] (236-332)
  IPR007110 Immunoglobulin-like domain [PS50835] (341-421)
  IPR007110 Immunoglobulin-like domain [PS50835] (425-514)
  IPR013106 Immunoglobulin V-set domain [PF07686] (248-323)
  IPR013783 Immunoglobulin-like fold [G3DSA:2.60.40.10] (244-340)
  IPR013783 Immunoglobulin-like fold [G3DSA:2.60.40.10] (341-417)
  IPR013783 Immunoglobulin-like fold [G3DSA:2.60.40.10] (418-514)
  IPR036179 Immunoglobulin-like domain superfamily [SSF48726] (244-344)
  IPR036179 Immunoglobulin-like domain superfamily [SSF48726] (344-428)
  IPR036179 Immunoglobulin-like domain superfamily [SSF48726] (421-513)
  IPR050876 IgLON domain-containing protein [PTHR42757] (147-505)

Nearest PDB structures (foldseek):
  5uv6-assembly1_A  TM=9.196E-01  e=1.648E-36  Homo sapiens
  5uv6-assembly1_B  TM=9.020E-01  e=3.232E-36  Homo sapiens
  6u7n-assembly1_A-2  TM=9.207E-01  e=1.280E-31  Homo sapiens
  6u6t-assembly1_A  TM=9.259E-01  e=3.193E-31  Homo sapiens
  6dlf-assembly1_B  TM=8.837E-01  e=4.829E-27  Homo sapiens

pLDDT: mean 75.21, std 20.36, range [23.55, 98.06]

Sequence (547 aa):
MEIKTESRLGLKEAKIKSRLGLMEIKTESRRSLKEAKIKSRLGLMEIKTESRRSLKEAKIKSRLGLMEIKTESRLSLKEAKIKLRLGLMEIKTESRLSLKEAKIKLRLGLMEIKTESRRSLKEAKIKSRLGLMEIKTESRRSLKEAKIKSRLGLMEIKTESRRSLKEAKIKSRLGLMEIKTESRLSLKEAKIESRLGLKEAKTESKLRYVAPPTGFCYERYTHHLPLLLSFVLAGPDSVQAAEFGHLPDNLTVLEGESVILRCKIDEEVTHKAWLNRSNILFAGTDKWSLDPRVSLVNSNDSDFSIQIEQVAVADEGPYTCSFQALNQPRIAHVYLIVQVPAKIVNISQDKSVNEGDDVNLFCLAVGRPEPTITWKDFKYGRMYEGEFLDITDIKRHQAEEFECITNNGVAPPDTRRVKVTVNYPPVITDVKNMPAQLGKTAILRCEAMAVPTASFEWYRDDRRPVENDNTLKIKNEKTRSLLLFTNVTEKHFGNYTCFASNRLGASNASMLLFRPGAVYSVGAPLSPCVSGLGLWLGLSVSILMKV

Solvent-accessible surface area (backbone atoms only — not comparable to full-atom values): 29230 Å² total; per-residue (Å²): 97,71,49,78,46,78,36,84,53,61,40,65,69,48,80,48,79,44,77,57,61,31,46,39,38,38,39,41,17,62,25,36,26,45,33,40,38,41,39,34,59,30,44,32,39,34,38,41,41,40,14,62,31,31,26,44,34,39,39,41,38,35,48,30,40,38,49,39,39,42,41,41,14,60,33,31,26,44,35,39,40,41,39,41,44,31,37,45,49,43,40,41,41,42,12,57,32,31,27,44,35,39,40,41,39,45,50,39,38,54,33,40,40,42,42,42,12,60,33,30,28,44,35,40,41,41,39,42,48,38,40,38,49,37,40,40,41,42,11,60,30,32,27,44,36,40,41,40,38,38,49,34,42,37,49,36,39,41,40,42,12,63,34,30,28,44,36,38,41,39,39,36,52,31,34,38,47,39,36,42,40,41,14,59,44,29,42,70,45,76,47,79,47,64,72,61,50,71,76,46,78,47,78,48,52,76,43,73,83,79,83,75,92,75,90,72,92,72,91,78,88,84,81,81,85,84,90,82,91,79,82,92,76,92,73,93,73,85,80,72,80,79,82,75,65,80,52,54,68,65,46,79,44,52,59,60,40,68,49,74,54,67,40,57,41,94,59,73,62,82,47,42,33,36,22,54,72,86,44,55,36,28,49,64,90,46,76,62,45,86,54,84,48,56,44,82,73,40,76,52,80,48,35,49,23,37,32,38,46,57,35,46,73,83,69,44,43,50,33,34,45,37,34,36,36,91,90,50,76,46,76,48,56,31,29,38,42,54,33,37,56,28,39,76,77,48,63,49,70,68,42,78,45,50,60,55,39,72,46,79,43,44,48,42,67,47,35,35,55,75,47,51,40,33,33,30,40,70,89,80,65,50,75,46,77,44,50,56,49,80,42,72,59,36,49,69,90,70,44,42,47,37,34,42,38,29,34,39,84,75,48,81,62,34,71,51,75,31,44,39,42,46,30,44,45,29,43,76,77,45,77,59,66,36,75,40,54,77,72,32,61,43,70,45,56,41,30,36,56,34,33,66,60,37,51,74,48,58,30,39,91,93,34,67,72,79,75,37,99,81,37,32,46,78,48,80,50,73,50,36,34,36,46,37,27,61,45,34,48,86,88,65,54,44,62,37,34,41,36,33,31,36,100,74,36,66,33,72,52,74,31,42,36,39,60,80,84,76,75,79,84,77,78,83,81,79,84,81,84,91,83,78,90,86,88,84,85,89,82,90,81,89,87,81,84,88,133

Secondary structure (DSSP, 8-state):
--EEEEESSPPSEEEEEESS-EEEEEEEESS-EEEEEEEESS-EEEEEEEESSEEEEEEEEESSEEEEEEEEESSEEEEEEEEESS--EEEEEEESSEEEEEEEE-SS--EEEEEEESSEEEEEEEE-SS-EEEEEEEESSEEEEEEEE-SS-EEEEEEEESSEEEEEEEE-SS-EEEEEEEESSEEEEEEEE-SS-EEEEEEEESS----------------------------------PPP----SEEEEETTS-EEE--B--S-EEEEEEEETTEEEEETTEE----TTEEEEEESSSBEEEEESS--GGG-EEEEEEEEESSSEEEEEEEEEEEEEEEEEEEPPPEEEETT--EEEEEEEEEESPPEEEEEETTT--EEESSEEEE-S--GGG-SEEEEEEE-SSSSPEEEEEEEEEEEEEEEEE---EE--TTS-EEEEEEEEEESPPEEEEEBTTB----BTTTEEEEE-SSEEEEEESS--GGG-EEEEEEEEETTEEEEEEEEEE-TT----PPPPPP--------------------

Organism: Astyanax mexicanus (NCBI:txid7994)

Mean predicted aligned error: 19.73 Å